Protein AF-0000000076643493 (afdb_homodimer)

Foldseek 3Di:
DPDDELVPQDQLQAFQLLSLLPQWWFPPDPDTDHRPPFLLSVLVNCVVVPVDDPVLSVLLVVVCVVPVPQLVVLSVVSVVLSVLLLQCLVCLQVVHHRDPVSVVVLVVLQVVLVVQWDWDQDPVRDIDIDGNDSNDSNNSSNVSSVRSVCVVPVPQSPQWHAAPQRRRIHGNPDPVSPDRHSDCVPRVVVVVVVVVVVVVVVD/DPDDELVPQDQLQAFQLLSLLPQWWFPPDPDTDHRPPFLLSVLVNCVVVPVDDPVLSVLLVVVCVVPVPQLVVLSVVSVVLSVLLLQCLVCLQVVHHRDPVSVVVLVVLQVVLVVQWDWDQDPVRDIDIDGNDSNDSNNSSNVSSVRSVCVVPVPQSPQWHAAPQRRRIHGNPDPVSPDRHSDCVPRVVVVVVVVVVVVVVVD

Radius of gyration: 25.97 Å; Cα contacts (8 Å, |Δi|>4): 571; chains: 2; bounding box: 54×97×58 Å

InterPro domains:
  IPR010852 Putative stress-induced transcription regulator [PF07336] (14-155)
  IPR010852 Putative stress-induced transcription regulator [PTHR35525] (7-202)
  IPR021005 Zinc finger, CGNR [PF11706] (159-200)
  IPR023286 ABATE domain superfamily [G3DSA:1.10.3300.10] (5-201)
  IPR023286 ABATE domain superfamily [SSF160904] (9-199)

Nearest PDB structures (foldseek):
  4eog-assembly1_A-2  TM=4.588E-01  e=2.558E+00  Pyrococcus furiosus DSM 3638
  6wq2-assembly1_B  TM=2.951E-01  e=1.633E+00  Sulfolobus islandicus filamentous virus
  3uox-assembly2_B  TM=3.217E-01  e=3.028E+00  Pseudomonas putida
  3uov-assembly1_B  TM=3.203E-01  e=2.706E+00  Pseudomonas putida
  8seq-assembly1_C  TM=3.410E-01  e=3.387E+00  Oryctolagus cuniculus

Solvent-accessible surface area (backbone atoms only — not comparable to full-atom values): 21848 Å² total; per-residue (Å²): 126,86,76,89,40,62,88,66,53,78,76,49,9,73,44,66,34,35,34,55,47,45,44,43,47,41,66,76,50,94,75,47,52,62,53,62,76,42,51,66,38,44,47,50,41,32,38,74,74,63,75,34,51,72,68,50,43,55,49,43,53,49,52,29,68,75,33,52,68,61,29,51,50,32,40,48,52,49,52,51,48,31,50,44,52,38,52,40,52,49,28,36,38,68,73,36,43,46,51,69,67,45,45,51,53,47,34,56,53,40,19,60,34,35,46,32,43,33,66,44,59,38,76,85,63,50,67,43,83,42,59,77,56,74,73,46,79,55,34,73,50,31,64,32,47,49,40,42,51,49,47,64,71,62,80,52,56,88,31,34,36,56,16,79,72,31,52,43,44,21,51,46,81,53,93,82,58,72,73,58,47,56,34,60,80,58,45,37,45,50,50,51,49,51,50,50,48,55,60,54,62,75,100,126,86,75,90,40,62,87,68,52,77,75,49,9,73,44,65,35,35,35,56,46,45,43,42,49,41,66,75,49,94,76,46,52,64,51,63,78,42,51,67,38,45,46,53,40,34,37,74,74,62,74,35,50,74,68,49,41,54,48,42,51,50,52,30,70,76,32,53,68,59,28,52,50,31,41,50,52,48,51,52,50,33,52,43,52,38,50,39,51,49,27,37,38,68,72,36,43,48,53,69,69,45,44,50,52,45,34,55,51,41,20,58,34,35,46,31,44,34,66,44,59,38,76,85,64,48,67,45,85,44,58,75,58,74,72,46,80,56,34,74,50,31,64,32,48,49,38,44,52,50,48,64,69,63,78,52,55,89,31,34,37,56,15,80,73,34,52,43,44,20,49,44,81,52,95,82,58,72,73,58,47,54,35,58,82,58,43,38,44,50,51,51,50,52,51,50,50,56,59,54,64,74,100

Organism: NCBI:txid1194090

Secondary structure (DSSP, 8-state):
-----TTT---TTSSHHHHHHT-EE-TTSSS-EES--SHHHHHHHHHHTTSS-HHHHHHHHHHHHH-HHHHHHHHHHHHHHHHHHHHHHHHHHTT-PPPHHHHHHHHHHHHHHHTTEEEEE-TT--EEEEES-SSSTTTTHHHHHHHHHHHHTTT-GGGEEE-TTT--EEE--STT-----S-IIIIIHHHHHHHHHHHHHT-/-----TTT---TTSSHHHHHHT-EE-TTSSS-EES--SHHHHHHHHHHTTSS-HHHHHHHHHHHHH-HHHHHHHHHHHHHHHHHHHHHHHHHHTT-PPPHHHHHHHHHHHHHHHTTEEEEE-TT--EEEEES-SSSTTTTHHHHHHHHHHHHTTT-GGGEEE-TTT--EEE--STT-----S-IIIIIHHHHHHHHHHHHHT-

pLDDT: mean 93.22, std 7.97, range [49.19, 98.81]

Structure (mmCIF, N/CA/C/O backbone):
data_AF-0000000076643493-model_v1
#
loop_
_entity.id
_entity.type
_entity.pdbx_description
1 polymer 'Putative stress-induced transcription regulator'
#
loop_
_atom_site.group_PDB
_atom_site.id
_atom_site.type_symbol
_atom_site.label_atom_id
_atom_site.label_alt_id
_atom_site.label_comp_id
_atom_site.label_asym_id
_atom_site.label_entity_id
_atom_site.label_seq_id
_atom_site.pdbx_PDB_ins_code
_atom_site.Cartn_x
_atom_site.Cartn_y
_atom_site.Cartn_z
_atom_site.occupancy
_atom_site.B_iso_or_equiv
_atom_site.auth_seq_id
_atom_site.auth_comp_id
_atom_site.auth_asym_id
_atom_site.auth_atom_id
_atom_site.pdbx_PDB_model_num
ATOM 1 N N . MET A 1 1 ? -4.258 30.547 29.141 1 49.41 1 MET A N 1
ATOM 2 C CA . MET A 1 1 ? -4.371 29.828 27.875 1 49.41 1 MET A CA 1
ATOM 3 C C . MET A 1 1 ? -3.521 28.547 27.891 1 49.41 1 MET A C 1
ATOM 5 O O . MET A 1 1 ? -2.363 28.578 28.312 1 49.41 1 MET A O 1
ATOM 9 N N . GLU A 1 2 ? -4.191 27.422 27.922 1 60.53 2 GLU A N 1
ATOM 10 C CA . GLU A 1 2 ? -3.438 26.188 28.094 1 60.53 2 GLU A CA 1
ATOM 11 C C . GLU A 1 2 ? -2.238 26.141 27.156 1 60.53 2 GLU A C 1
ATOM 13 O O . GLU A 1 2 ? -2.328 26.562 26 1 60.53 2 GLU A O 1
ATOM 18 N N . LYS A 1 3 ? -1.012 26.016 27.641 1 85.06 3 LYS A N 1
ATOM 19 C CA . LYS A 1 3 ? 0.24 25.938 26.891 1 85.06 3 LYS A CA 1
ATOM 20 C C . LYS A 1 3 ? 0.144 24.906 25.781 1 85.06 3 LYS A C 1
ATOM 22 O O . LYS A 1 3 ? -0.321 23.781 26 1 85.06 3 LYS A O 1
ATOM 27 N N . ARG A 1 4 ? 0.329 25.391 24.562 1 89.88 4 ARG A N 1
ATOM 28 C CA . ARG A 1 4 ? 0.297 24.5 23.391 1 89.88 4 ARG A CA 1
ATOM 29 C C . ARG A 1 4 ? 1.571 23.672 23.312 1 89.88 4 ARG A C 1
ATOM 31 O O . ARG A 1 4 ? 2.67 24.219 23.188 1 89.88 4 ARG A O 1
ATOM 38 N N . THR A 1 5 ? 1.451 22.406 23.562 1 93.94 5 THR A N 1
ATOM 39 C CA . THR A 1 5 ? 2.525 21.422 23.469 1 93.94 5 THR A CA 1
ATOM 40 C C . THR A 1 5 ? 2.068 20.188 22.703 1 93.94 5 THR A C 1
ATOM 42 O O . THR A 1 5 ? 0.885 20.047 22.391 1 93.94 5 THR A O 1
ATOM 45 N N . ILE A 1 6 ? 3.004 19.359 22.422 1 95.75 6 ILE A N 1
ATOM 46 C CA . ILE A 1 6 ? 2.668 18.094 21.766 1 95.75 6 ILE A CA 1
ATOM 47 C C . ILE A 1 6 ? 1.69 17.312 22.641 1 95.75 6 ILE A C 1
ATOM 49 O O . ILE A 1 6 ? 0.743 16.719 22.141 1 95.75 6 ILE A O 1
ATOM 53 N N . GLU A 1 7 ? 1.868 17.375 23.922 1 93.06 7 GLU A N 1
ATOM 54 C CA . GLU A 1 7 ? 1.035 16.641 24.859 1 93.06 7 GLU A CA 1
ATOM 55 C C . GLU A 1 7 ? -0.408 17.125 24.828 1 93.06 7 GLU A C 1
ATOM 57 O O . GLU A 1 7 ? -1.345 16.344 24.969 1 93.06 7 GLU A O 1
ATOM 62 N N . THR A 1 8 ? -0.58 18.375 24.609 1 93.69 8 THR A N 1
ATOM 63 C CA . THR A 1 8 ? -1.918 18.953 24.672 1 93.69 8 THR A CA 1
ATOM 64 C C . THR A 1 8 ? -2.541 19 23.266 1 93.69 8 THR A C 1
ATOM 66 O O . THR A 1 8 ? -3.705 19.375 23.125 1 93.69 8 THR A O 1
ATOM 69 N N . LEU A 1 9 ? -1.75 18.688 22.281 1 95.12 9 LEU A N 1
ATOM 70 C CA . LEU A 1 9 ? -2.246 18.688 20.906 1 95.12 9 LEU A CA 1
ATOM 71 C C . LEU A 1 9 ? -3.248 17.547 20.703 1 95.12 9 LEU A C 1
ATOM 73 O O . LEU A 1 9 ? -2.928 16.391 20.938 1 95.12 9 LEU A O 1
ATOM 77 N N . SER A 1 10 ? -4.449 17.922 20.312 1 94.19 10 SER A N 1
ATOM 78 C CA . SER A 1 10 ? -5.461 16.906 20.031 1 94.19 10 SER A CA 1
ATOM 79 C C . SER A 1 10 ? -5.188 16.219 18.688 1 94.19 10 SER A C 1
ATOM 81 O O . SER A 1 10 ? -4.543 16.797 17.812 1 94.19 10 SER A O 1
ATOM 83 N N . LEU A 1 11 ? -5.598 15.023 18.594 1 96.19 11 LEU A N 1
ATOM 84 C CA . LEU A 1 11 ? -5.48 14.25 17.359 1 96.19 11 LEU A CA 1
ATOM 85 C C . LEU A 1 11 ? -6.82 14.18 16.625 1 96.19 11 LEU A C 1
ATOM 87 O O . LEU A 1 11 ? -7.453 13.117 16.594 1 96.19 11 LEU A O 1
ATOM 91 N N . ASP A 1 12 ? -7.195 15.25 15.945 1 96 12 ASP A N 1
ATOM 92 C CA . ASP A 1 12 ? -8.539 15.391 15.391 1 96 12 ASP A CA 1
ATOM 93 C C . ASP A 1 12 ? -8.539 15.117 13.891 1 96 12 ASP A C 1
ATOM 95 O O . ASP A 1 12 ? -9.555 15.328 13.219 1 96 12 ASP A O 1
ATOM 99 N N . GLY A 1 13 ? -7.438 14.703 13.344 1 97.12 13 GLY A N 1
ATOM 100 C CA . GLY A 1 13 ? -7.363 14.422 11.914 1 97.12 13 GLY A CA 1
ATOM 101 C C . GLY A 1 13 ? -8.055 13.125 11.531 1 97.12 13 GLY A C 1
ATOM 102 O O . GLY A 1 13 ? -8.445 12.945 10.375 1 97.12 13 GLY A O 1
ATOM 103 N N . GLY A 1 14 ? -8.148 12.18 12.508 1 96.75 14 GLY A N 1
ATOM 104 C CA . GLY A 1 14 ? -8.844 10.922 12.273 1 96.75 14 GLY A CA 1
ATOM 105 C C . GLY A 1 14 ? -7.93 9.82 11.773 1 96.75 14 GLY A C 1
ATOM 106 O O . GLY A 1 14 ? -8.242 8.633 11.914 1 96.75 14 GLY A O 1
ATOM 107 N N . VAL A 1 15 ? -6.887 10.156 11.07 1 97.62 15 VAL A N 1
ATOM 108 C CA . VAL A 1 15 ? -5.883 9.219 10.586 1 97.62 15 VAL A CA 1
ATOM 109 C C . VAL A 1 15 ? -4.488 9.812 10.766 1 97.62 15 VAL A C 1
ATOM 111 O O . VAL A 1 15 ? -4.34 11.031 10.914 1 97.62 15 VAL A O 1
ATOM 114 N N . LEU A 1 16 ? -3.498 9.047 10.719 1 98.31 16 LEU A N 1
ATOM 115 C CA . LEU A 1 16 ? -2.135 9.398 11.102 1 98.31 16 LEU A CA 1
ATOM 116 C C . LEU A 1 16 ? -1.616 10.555 10.258 1 98.31 16 LEU A C 1
ATOM 118 O O . LEU A 1 16 ? -1.081 11.531 10.789 1 98.31 16 LEU A O 1
ATOM 122 N N . CYS A 1 17 ? -1.727 10.477 8.898 1 98.69 17 CYS A N 1
ATOM 123 C CA . CYS A 1 17 ? -1.167 11.508 8.023 1 98.69 17 CYS A CA 1
ATOM 124 C C . CYS A 1 17 ? -1.855 12.844 8.25 1 98.69 17 CYS A C 1
ATOM 126 O O . CYS A 1 17 ? -1.208 13.898 8.219 1 98.69 17 CYS A O 1
ATOM 128 N N . LEU A 1 18 ? -3.131 12.852 8.531 1 98.69 18 LEU A N 1
ATOM 129 C CA . LEU A 1 18 ? -3.832 14.102 8.773 1 98.69 18 LEU A CA 1
ATOM 130 C C . LEU A 1 18 ? -3.496 14.656 10.148 1 98.69 18 LEU A C 1
ATOM 132 O O . LEU A 1 18 ? -3.404 15.875 10.328 1 98.69 18 LEU A O 1
ATOM 136 N N . ASN A 1 19 ? -3.361 13.727 11.109 1 98.62 19 ASN A N 1
ATOM 137 C CA . ASN A 1 19 ? -2.869 14.1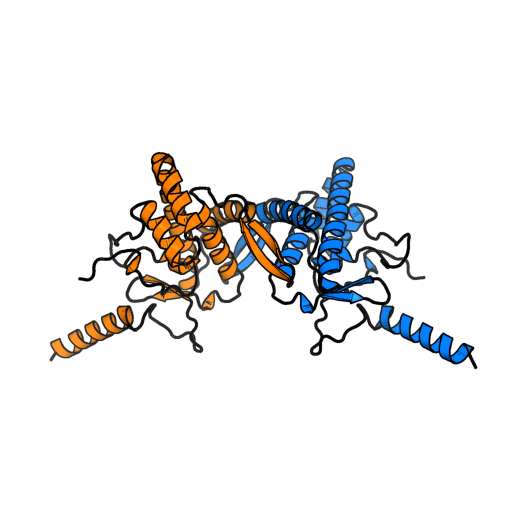72 12.414 1 98.62 19 ASN A CA 1
ATOM 138 C C . ASN A 1 19 ? -1.509 14.852 12.297 1 98.62 19 ASN A C 1
ATOM 140 O O . ASN A 1 19 ? -1.239 15.836 12.984 1 98.62 19 ASN A O 1
ATOM 144 N N . PHE A 1 20 ? -0.665 14.383 11.445 1 98.75 20 PHE A N 1
ATOM 145 C CA . PHE A 1 20 ? 0.657 14.953 11.227 1 98.75 20 PHE A CA 1
ATOM 146 C C . PHE A 1 20 ? 0.547 16.328 10.57 1 98.75 20 PHE A C 1
ATOM 148 O O . PHE A 1 20 ? 1.211 17.281 10.984 1 98.75 20 PHE A O 1
ATOM 155 N N . ILE A 1 21 ? -0.291 16.406 9.57 1 98.56 21 ILE A N 1
ATOM 156 C CA . ILE A 1 21 ? -0.53 17.656 8.867 1 98.56 21 ILE A CA 1
ATOM 157 C C . ILE A 1 21 ? -0.961 18.734 9.859 1 98.56 21 ILE A C 1
ATOM 159 O O . ILE A 1 21 ? -0.562 19.906 9.734 1 98.56 21 ILE A O 1
ATOM 163 N N . ASN A 1 22 ? -1.666 18.297 10.906 1 98.06 22 ASN A N 1
ATOM 164 C CA . ASN A 1 22 ? -2.303 19.219 11.836 1 98.06 22 ASN A CA 1
ATOM 165 C C . ASN A 1 22 ? -1.378 19.578 13 1 98.06 22 ASN A C 1
ATOM 167 O O . ASN A 1 22 ? -1.825 20.109 14.016 1 98.06 22 ASN A O 1
ATOM 171 N N . THR A 1 23 ? -0.141 19.359 12.812 1 98.19 23 THR A N 1
ATOM 172 C CA . THR A 1 23 ? 0.806 19.766 13.844 1 98.19 23 THR A CA 1
ATOM 173 C C . THR A 1 23 ? 1.14 21.25 13.719 1 98.19 23 THR A C 1
ATOM 175 O O . THR A 1 23 ? 2.178 21.688 14.203 1 98.19 23 THR A O 1
ATOM 178 N N . VAL A 1 24 ? 0.373 21.984 13.078 1 96.69 24 VAL A N 1
ATOM 179 C CA . VAL A 1 24 ? 0.329 23.438 13.039 1 96.69 24 VAL A CA 1
ATOM 180 C C . VAL A 1 24 ? -1.006 23.922 13.594 1 96.69 24 VAL A C 1
ATOM 182 O O . VAL A 1 24 ? -2.068 23.5 13.148 1 96.69 24 VAL A O 1
ATOM 185 N N . HIS A 1 25 ? -0.835 24.75 14.617 1 92.94 25 HIS A N 1
ATOM 186 C CA . HIS A 1 25 ? -2.07 25.219 15.227 1 92.94 25 HIS A CA 1
ATOM 187 C C . HIS A 1 25 ? -2.727 26.297 14.375 1 92.94 25 HIS A C 1
ATOM 189 O O . HIS A 1 25 ? -2.096 27.312 14.055 1 92.94 25 HIS A O 1
ATOM 195 N N . ASP A 1 26 ? -3.996 26.062 13.906 1 91.44 26 ASP A N 1
ATOM 196 C CA . ASP A 1 26 ? -4.828 27.062 13.242 1 91.44 26 ASP A CA 1
ATOM 197 C C . ASP A 1 26 ? -4.207 27.516 11.922 1 91.44 26 ASP A C 1
ATOM 199 O O . ASP A 1 26 ? -3.373 28.422 11.898 1 91.44 26 ASP A O 1
ATOM 203 N N . ARG A 1 27 ? -4.602 27.047 10.859 1 94.31 27 ARG A N 1
ATOM 204 C CA . ARG A 1 27 ? -4.031 27.312 9.539 1 94.31 27 ARG A CA 1
ATOM 205 C C . ARG A 1 27 ? -4.648 28.562 8.922 1 94.31 27 ARG A C 1
ATOM 207 O O . ARG A 1 27 ? -4.234 29 7.84 1 94.31 27 ARG A O 1
ATOM 214 N N . THR A 1 28 ? -5.543 29.172 9.648 1 92.62 28 THR A N 1
ATOM 215 C CA . THR A 1 28 ? -6.258 30.328 9.109 1 92.62 28 THR A CA 1
ATOM 216 C C . THR A 1 28 ? -5.559 31.625 9.5 1 92.62 28 THR A C 1
ATOM 218 O O . THR A 1 28 ? -5.93 32.719 9.023 1 92.62 28 THR A O 1
ATOM 221 N N . VAL A 1 29 ? -4.605 31.562 10.336 1 93 29 VAL A N 1
ATOM 222 C CA . VAL A 1 29 ? -3.924 32.781 10.789 1 93 29 VAL A CA 1
ATOM 223 C C . VAL A 1 29 ? -2.594 32.906 10.047 1 93 29 VAL A C 1
ATOM 225 O O . VAL A 1 29 ? -2.07 31.938 9.5 1 93 29 VAL A O 1
ATOM 228 N N . LYS A 1 30 ? -2.037 34 10.008 1 91.12 30 LYS A N 1
ATOM 229 C CA . LYS A 1 30 ? -0.834 34.312 9.25 1 91.12 30 LYS A CA 1
ATOM 230 C C . LYS A 1 30 ? 0.382 33.562 9.805 1 91.12 30 LYS A C 1
ATOM 232 O O . LYS A 1 30 ? 1.206 33.062 9.039 1 91.12 30 LYS A O 1
ATOM 237 N N . GLU A 1 31 ? 0.504 33.531 11.125 1 92.31 31 GLU A N 1
ATOM 238 C CA . GLU A 1 31 ? 1.628 32.875 11.773 1 92.31 31 GLU A CA 1
ATOM 239 C C . GLU A 1 31 ? 1.146 31.812 12.758 1 92.31 31 GLU A C 1
ATOM 241 O O . GLU A 1 31 ? 1.148 32.031 13.969 1 92.31 31 GLU A O 1
ATOM 246 N N . PRO A 1 32 ? 0.89 30.766 12.227 1 93.81 32 PRO A N 1
ATOM 247 C CA . PRO A 1 32 ? 0.361 29.719 13.109 1 93.81 32 PRO A CA 1
ATOM 248 C C . PRO A 1 32 ? 1.418 29.156 14.055 1 93.81 32 PRO A C 1
ATOM 250 O O . PRO A 1 32 ? 2.605 29.141 13.719 1 93.81 32 PRO A O 1
ATOM 253 N N . PHE A 1 33 ? 0.975 28.734 15.227 1 95.5 33 PHE A N 1
ATOM 254 C CA . PHE A 1 33 ? 1.862 28.062 16.172 1 95.5 33 PHE A CA 1
ATOM 255 C C . PHE A 1 33 ? 2.354 26.734 15.594 1 95.5 33 PHE A C 1
ATOM 257 O O . PHE A 1 33 ? 1.559 25.938 15.094 1 95.5 33 PHE A O 1
ATOM 264 N N . GLU A 1 34 ? 3.662 26.516 15.703 1 97.25 34 GLU A N 1
ATOM 265 C CA . GLU A 1 34 ? 4.324 25.312 15.211 1 97.25 34 GLU A CA 1
ATOM 266 C C . GLU A 1 34 ? 4.57 24.312 16.344 1 97.25 34 GLU A C 1
ATOM 268 O O . GLU A 1 34 ? 5.371 24.578 17.25 1 97.25 34 GLU A O 1
ATOM 273 N N . TYR A 1 35 ? 3.908 23.219 16.266 1 97.56 35 TYR A N 1
ATOM 274 C CA . TYR A 1 35 ? 4.09 22.219 17.312 1 97.56 35 TYR A CA 1
ATOM 275 C C . TYR A 1 35 ? 5.43 21.516 17.156 1 97.56 35 TYR A C 1
ATOM 277 O O . TYR A 1 35 ? 6.016 21.062 18.156 1 97.56 35 TYR A O 1
ATOM 285 N N . LEU A 1 36 ? 5.922 21.359 15.93 1 98 36 LEU A N 1
ATOM 286 C CA . LEU A 1 36 ? 7.176 20.672 15.641 1 98 36 LEU A CA 1
ATOM 287 C C . LEU A 1 36 ? 8.336 21.656 15.578 1 98 36 LEU A C 1
ATOM 289 O O . LEU A 1 36 ? 9.055 21.719 14.578 1 98 36 LEU A O 1
ATOM 293 N N . SER A 1 37 ? 8.562 22.312 16.641 1 96.75 37 SER A N 1
ATOM 294 C CA . SER A 1 37 ? 9.586 23.344 16.703 1 96.75 37 SER A CA 1
ATOM 295 C C . SER A 1 37 ? 10.977 22.75 16.812 1 96.75 37 SER A C 1
ATOM 297 O O . SER A 1 37 ? 11.969 23.375 16.422 1 96.75 37 SER A O 1
ATOM 299 N N . THR A 1 38 ? 11.109 21.516 17.375 1 96.75 38 THR A N 1
ATOM 300 C CA . THR A 1 38 ? 12.375 20.812 17.5 1 96.75 38 THR A CA 1
ATOM 301 C C . THR A 1 38 ? 12.219 19.344 17.094 1 96.75 38 THR A C 1
ATOM 303 O O . THR A 1 38 ? 11.102 18.844 16.984 1 96.75 38 THR A O 1
ATOM 306 N N . TYR A 1 39 ? 13.359 18.75 16.844 1 97.5 39 TYR A N 1
ATOM 307 C CA . TYR A 1 39 ? 13.312 17.328 16.531 1 97.5 39 TYR A CA 1
ATOM 308 C C . TYR A 1 39 ? 12.711 16.547 17.703 1 97.5 39 TYR A C 1
ATOM 310 O O . TYR A 1 39 ? 12.008 15.555 17.484 1 97.5 39 TYR A O 1
ATOM 318 N N . SER A 1 40 ? 13.039 17 18.891 1 96.31 40 SER A N 1
ATOM 319 C CA . SER A 1 40 ? 12.477 16.344 20.078 1 96.31 40 SER A CA 1
ATOM 320 C C . SER A 1 40 ? 10.953 16.391 20.062 1 96.31 40 SER A C 1
ATOM 322 O O . SER A 1 40 ? 10.289 15.43 20.453 1 96.31 40 SER A O 1
ATOM 324 N N . CYS A 1 41 ? 10.406 17.5 19.594 1 97.44 41 CYS A N 1
ATOM 325 C CA . CYS A 1 41 ? 8.953 17.625 19.484 1 97.44 41 CYS A CA 1
ATOM 326 C C . CYS A 1 41 ? 8.398 16.609 18.484 1 97.44 41 CYS A C 1
ATOM 328 O O . CYS A 1 41 ? 7.328 16.047 18.688 1 97.44 41 CYS A O 1
ATOM 330 N N . LEU A 1 42 ? 9.188 16.391 17.422 1 98 42 LEU A N 1
ATOM 331 C CA . LEU A 1 42 ? 8.781 15.391 16.438 1 98 42 LEU A CA 1
ATOM 332 C C . LEU A 1 42 ? 8.773 13.992 17.047 1 98 42 LEU A C 1
ATOM 334 O O . LEU A 1 42 ? 7.828 13.227 16.844 1 98 42 LEU A O 1
ATOM 338 N N . VAL A 1 43 ? 9.773 13.719 17.797 1 97.44 43 VAL A N 1
ATOM 339 C CA . VAL A 1 43 ? 9.883 12.414 18.438 1 97.44 43 VAL A CA 1
ATOM 340 C C . VAL A 1 43 ? 8.734 12.234 19.438 1 97.44 43 VAL A C 1
ATOM 342 O O . VAL A 1 43 ? 8.109 11.18 19.484 1 97.44 43 VAL A O 1
ATOM 345 N N . ASN A 1 44 ? 8.461 13.266 20.219 1 96.94 44 ASN A N 1
ATOM 346 C CA . ASN A 1 44 ? 7.363 13.219 21.172 1 96.94 44 ASN A CA 1
ATOM 347 C C . ASN A 1 44 ? 6.023 13.008 20.484 1 96.94 44 ASN A C 1
ATOM 349 O O . ASN A 1 44 ? 5.184 12.25 20.969 1 96.94 44 ASN A O 1
ATOM 353 N N . TRP A 1 45 ? 5.895 13.688 19.438 1 98.06 45 TRP A N 1
ATOM 354 C CA . TRP A 1 45 ? 4.66 13.516 18.672 1 98.06 45 TRP A CA 1
ATOM 355 C C . TRP A 1 45 ? 4.531 12.094 18.156 1 98.06 45 TRP A C 1
ATOM 357 O O . TRP A 1 45 ? 3.471 11.469 18.266 1 98.06 45 TRP A O 1
ATOM 367 N N . ALA A 1 46 ? 5.602 11.578 17.578 1 97.38 46 ALA A N 1
ATOM 368 C CA . ALA A 1 46 ? 5.625 10.219 17.016 1 97.38 46 ALA A CA 1
ATOM 369 C C . ALA A 1 46 ? 5.305 9.188 18.094 1 97.38 46 ALA A C 1
ATOM 371 O O . ALA A 1 46 ? 4.668 8.172 17.812 1 97.38 46 ALA A O 1
ATOM 372 N N . ALA A 1 47 ? 5.766 9.461 19.25 1 96.31 47 ALA A N 1
ATOM 373 C CA . ALA A 1 47 ? 5.449 8.578 20.375 1 96.31 47 ALA A CA 1
ATOM 374 C C . ALA A 1 47 ? 3.971 8.672 20.734 1 96.31 47 ALA A C 1
ATOM 376 O O . ALA A 1 47 ? 3.322 7.652 20.984 1 96.31 47 ALA A O 1
ATOM 377 N N . LYS A 1 48 ? 3.445 9.859 20.75 1 96.44 48 LYS A N 1
ATOM 378 C CA . LYS A 1 48 ? 2.047 10.109 21.094 1 96.44 48 LYS A CA 1
ATOM 379 C C . LYS A 1 48 ? 1.11 9.352 20.156 1 96.44 48 LYS A C 1
ATOM 381 O O . LYS A 1 48 ? 0.089 8.812 20.594 1 96.44 48 LYS A O 1
ATOM 386 N N . VAL A 1 49 ? 1.473 9.312 18.922 1 96.75 49 VAL A N 1
ATOM 387 C CA . VAL A 1 49 ? 0.615 8.664 17.938 1 96.75 49 VAL A CA 1
ATOM 388 C C . VAL A 1 49 ? 1.052 7.215 17.734 1 96.75 49 VAL A C 1
ATOM 390 O O . VAL A 1 49 ? 0.663 6.566 16.766 1 96.75 49 VAL A O 1
ATOM 393 N N . GLU A 1 50 ? 1.983 6.68 18.516 1 93.56 50 GLU A N 1
ATOM 394 C CA . GLU A 1 50 ? 2.359 5.277 18.672 1 93.56 50 GLU A CA 1
ATOM 395 C C . GLU A 1 50 ? 3.131 4.773 17.453 1 93.56 50 GLU A C 1
ATOM 397 O O . GLU A 1 50 ? 3.029 3.598 17.094 1 93.56 50 GLU A O 1
ATOM 402 N N . ILE A 1 51 ? 3.791 5.695 16.812 1 93.12 51 ILE A N 1
ATOM 403 C CA . ILE A 1 51 ? 4.746 5.328 15.781 1 93.12 51 ILE A CA 1
ATOM 404 C C . ILE A 1 51 ? 6.016 4.766 16.422 1 93.12 51 ILE A C 1
ATOM 406 O O . ILE A 1 51 ? 6.652 3.867 15.867 1 93.12 51 ILE A O 1
ATOM 410 N N . LEU A 1 52 ? 6.355 5.32 17.531 1 93.56 52 LEU A N 1
ATOM 411 C CA . LEU A 1 52 ? 7.59 4.945 18.219 1 93.56 52 LEU A CA 1
ATOM 412 C C . LEU A 1 52 ? 7.289 4.277 19.562 1 93.56 52 LEU A C 1
ATOM 414 O O . LEU A 1 52 ? 6.414 4.734 20.297 1 93.56 52 LEU A O 1
ATOM 418 N N . THR A 1 53 ? 8.031 3.24 19.781 1 90.44 53 THR A N 1
ATOM 419 C CA . THR A 1 53 ? 8.055 2.664 21.125 1 90.44 53 THR A CA 1
ATOM 420 C C . THR A 1 53 ? 8.914 3.51 22.062 1 90.44 53 THR A C 1
ATOM 422 O O . THR A 1 53 ? 9.602 4.43 21.625 1 90.44 53 THR A O 1
ATOM 425 N N . THR A 1 54 ? 8.82 3.146 23.312 1 91.81 54 THR A N 1
ATOM 426 C CA . THR A 1 54 ? 9.648 3.85 24.281 1 91.81 54 THR A CA 1
ATOM 427 C C . THR A 1 54 ? 11.125 3.707 23.953 1 91.81 54 THR A C 1
ATOM 429 O O . THR A 1 54 ? 11.883 4.684 24.016 1 91.81 54 THR A O 1
ATOM 432 N N . SER A 1 55 ? 11.492 2.539 23.609 1 91.31 55 SER A N 1
ATOM 433 C CA . SER A 1 55 ? 12.875 2.287 23.234 1 91.31 55 SER A CA 1
ATOM 434 C C . SER A 1 55 ? 13.258 3.053 21.969 1 91.31 55 SER A C 1
ATOM 436 O O . SER A 1 55 ? 14.367 3.59 21.875 1 91.31 55 SER A O 1
ATOM 438 N N . GLY A 1 56 ? 12.312 3.109 21.047 1 91.81 56 GLY A N 1
ATOM 439 C CA . GLY A 1 56 ? 12.555 3.861 19.828 1 91.81 56 GLY A CA 1
ATOM 440 C C . GLY A 1 56 ? 12.719 5.352 20.078 1 91.81 56 GLY A C 1
ATOM 441 O O . GLY A 1 56 ? 13.562 5.996 19.438 1 91.81 56 GLY A O 1
ATOM 442 N N . GLN A 1 57 ? 11.945 5.855 20.984 1 93.75 57 GLN A N 1
ATOM 443 C CA . GLN A 1 57 ? 12.031 7.266 21.344 1 93.75 57 GLN A CA 1
ATOM 444 C C . GLN A 1 57 ? 13.414 7.602 21.906 1 93.75 57 GLN A C 1
ATOM 446 O O . GLN A 1 57 ? 14.047 8.57 21.484 1 93.75 57 GLN A O 1
ATOM 451 N N . LYS A 1 58 ? 13.805 6.785 22.859 1 93.5 58 LYS A N 1
ATOM 452 C CA . LYS A 1 58 ? 15.094 7.012 23.516 1 93.5 58 LYS A CA 1
ATOM 453 C C . LYS A 1 58 ? 16.234 6.949 22.516 1 93.5 58 LYS A C 1
ATOM 455 O O . LYS A 1 58 ? 17.156 7.773 22.547 1 93.5 58 LYS A O 1
ATOM 460 N N . LYS A 1 59 ? 16.141 6.027 21.672 1 93.75 59 LYS A N 1
ATOM 461 C CA . LYS A 1 59 ? 17.188 5.848 20.672 1 93.75 59 LYS A CA 1
ATOM 462 C C . LYS A 1 59 ? 17.266 7.051 19.734 1 93.75 59 LYS A C 1
ATOM 464 O O . LYS A 1 59 ? 18.344 7.582 19.484 1 93.75 59 LYS A O 1
ATOM 469 N N . LEU A 1 60 ? 16.141 7.477 19.219 1 94.75 60 LEU A N 1
ATOM 470 C CA . LEU A 1 60 ? 16.125 8.602 18.281 1 94.75 60 LEU A CA 1
ATOM 471 C C . LEU A 1 60 ? 16.594 9.883 18.969 1 94.75 60 LEU A C 1
ATOM 473 O O . LEU A 1 60 ? 17.297 10.688 18.359 1 94.75 60 LEU A O 1
ATOM 477 N N . LYS A 1 61 ? 16.156 10.055 20.188 1 94.75 61 LYS A N 1
ATOM 478 C CA . LYS A 1 61 ? 16.609 11.234 20.922 1 94.75 61 LYS A CA 1
ATOM 479 C C . LYS A 1 61 ? 18.109 11.203 21.141 1 94.75 61 LYS A C 1
ATOM 481 O O . LYS A 1 61 ? 18.781 12.242 21.062 1 94.75 61 LYS A O 1
ATOM 486 N N . SER A 1 62 ? 18.609 10.016 21.422 1 95 62 SER A N 1
ATOM 487 C CA . SER A 1 62 ? 20.062 9.867 21.594 1 95 62 SER A CA 1
ATOM 488 C C . SER A 1 62 ? 20.797 10.172 20.297 1 95 62 SER A C 1
ATOM 490 O O . SER A 1 62 ? 21.781 10.922 20.297 1 95 62 SER A O 1
ATOM 492 N N . VAL A 1 63 ? 20.344 9.641 19.25 1 94.12 63 VAL A N 1
ATOM 493 C CA . VAL A 1 63 ? 20.969 9.875 17.953 1 94.12 63 VAL A CA 1
ATOM 494 C C . VAL A 1 63 ? 20.906 11.359 17.594 1 94.12 63 VAL A C 1
ATOM 496 O O . VAL A 1 63 ? 21.875 11.922 17.078 1 94.12 63 VAL A O 1
ATOM 499 N N . ALA A 1 64 ? 19.781 11.977 17.859 1 95.19 64 ALA A N 1
ATOM 500 C CA . ALA A 1 64 ? 19.609 13.398 17.578 1 95.19 64 ALA A CA 1
ATOM 501 C C . ALA A 1 64 ? 20.578 14.25 18.406 1 95.19 64 ALA A C 1
ATOM 503 O O . ALA A 1 64 ? 21.141 15.227 17.891 1 95.19 64 ALA A O 1
ATOM 504 N N . LYS A 1 65 ? 20.703 13.836 19.625 1 94.19 65 LYS A N 1
ATOM 505 C CA . LYS A 1 65 ? 21.625 14.547 20.5 1 94.19 65 LYS A CA 1
ATOM 506 C C . LYS A 1 65 ? 23.062 14.445 19.984 1 94.19 65 LYS A C 1
ATOM 508 O O . LYS A 1 65 ? 23.812 15.414 20.062 1 94.19 65 LYS A O 1
ATOM 513 N N . ASP A 1 66 ? 23.375 13.289 19.469 1 94.62 66 ASP A N 1
ATOM 514 C CA . ASP A 1 66 ? 24.719 13.039 18.984 1 94.62 66 ASP A CA 1
ATOM 515 C C . ASP A 1 66 ? 24.969 13.789 17.672 1 94.62 66 ASP A C 1
ATOM 517 O O . ASP A 1 66 ? 26.125 14.062 17.328 1 94.62 66 ASP A O 1
ATOM 521 N N . ASN A 1 67 ? 23.938 14.062 16.953 1 94.75 67 ASN A N 1
ATOM 522 C CA . ASN A 1 67 ? 24.078 14.773 15.688 1 94.75 67 ASN A CA 1
ATOM 523 C C . ASN A 1 67 ? 22.953 15.789 15.492 1 94.75 67 ASN A C 1
ATOM 525 O O . ASN A 1 67 ? 22.016 15.531 14.742 1 94.75 67 ASN A O 1
ATOM 529 N N . GLN A 1 68 ? 23.094 16.922 15.977 1 94.94 68 GLN A N 1
ATOM 530 C CA . GLN A 1 68 ? 22.062 17.953 15.992 1 94.94 68 GLN A CA 1
ATOM 531 C C . GLN A 1 68 ? 21.797 18.5 14.594 1 94.94 68 GLN A C 1
ATOM 533 O O . GLN A 1 68 ? 20.656 18.797 14.234 1 94.94 68 GLN A O 1
ATOM 538 N N . LYS A 1 69 ? 22.859 18.578 13.891 1 96.38 69 LYS A N 1
ATOM 539 C CA . LYS A 1 69 ? 22.703 19.078 12.531 1 96.38 69 LYS A CA 1
ATOM 540 C C . LYS A 1 69 ? 21.844 18.141 11.688 1 96.38 69 LYS A C 1
ATOM 542 O O . LYS A 1 69 ? 20.953 18.578 10.977 1 96.38 69 LYS A O 1
ATOM 547 N N . LYS A 1 70 ? 22.156 16.891 11.789 1 96.31 70 LYS A N 1
ATOM 548 C CA . LYS A 1 70 ? 21.391 15.891 11.062 1 96.31 70 LYS A CA 1
ATOM 549 C C . LYS A 1 70 ? 19.938 15.852 11.539 1 96.31 70 LYS A C 1
ATOM 551 O O . LYS A 1 70 ? 19.016 15.68 10.734 1 96.31 70 LYS A O 1
ATOM 556 N N . ALA A 1 71 ? 19.781 16.016 12.812 1 97.31 71 ALA A N 1
ATOM 557 C CA . ALA A 1 71 ? 18.438 16.047 13.383 1 97.31 71 ALA A CA 1
ATOM 558 C C . ALA A 1 71 ? 17.656 17.234 12.844 1 97.31 71 ALA A C 1
ATOM 560 O O . ALA A 1 71 ? 16.469 17.109 12.516 1 97.31 71 ALA A O 1
ATOM 561 N N . GLY A 1 72 ? 18.344 18.328 12.828 1 97.44 72 GLY A N 1
ATOM 562 C CA . GLY A 1 72 ? 17.703 19.5 12.258 1 97.44 72 GLY A CA 1
ATOM 563 C C . GLY A 1 72 ? 17.297 19.328 10.805 1 97.44 72 GLY A C 1
ATOM 564 O O . GLY A 1 72 ? 16.219 19.75 10.406 1 97.44 72 GLY A O 1
ATOM 565 N N . ARG A 1 73 ? 18.172 18.703 10.055 1 97.44 73 ARG A N 1
ATOM 566 C CA . ARG A 1 73 ? 17.875 18.422 8.656 1 97.44 73 ARG A CA 1
ATOM 567 C C . ARG A 1 73 ? 16.688 17.484 8.531 1 97.44 73 ARG A C 1
ATOM 569 O O . ARG A 1 73 ? 15.797 17.688 7.699 1 97.44 73 ARG A O 1
ATOM 576 N N . ALA A 1 74 ? 16.672 16.5 9.367 1 97.5 74 ALA A N 1
ATOM 577 C CA . ALA A 1 74 ? 15.562 15.539 9.359 1 97.5 74 ALA A CA 1
ATOM 578 C C . ALA A 1 74 ? 14.242 16.234 9.688 1 97.5 74 ALA A C 1
ATOM 580 O O . ALA A 1 74 ? 13.219 15.969 9.047 1 97.5 74 ALA A O 1
ATOM 581 N N . LEU A 1 75 ? 14.281 17.078 10.68 1 98.12 75 LEU A N 1
ATOM 582 C CA . LEU A 1 75 ? 13.086 17.828 11.031 1 98.12 75 LEU A CA 1
ATOM 583 C C . LEU A 1 75 ? 12.625 18.688 9.859 1 98.12 75 LEU A C 1
ATOM 585 O O . LEU A 1 75 ? 11.43 18.734 9.547 1 98.12 75 LEU A O 1
ATOM 589 N N . GLY A 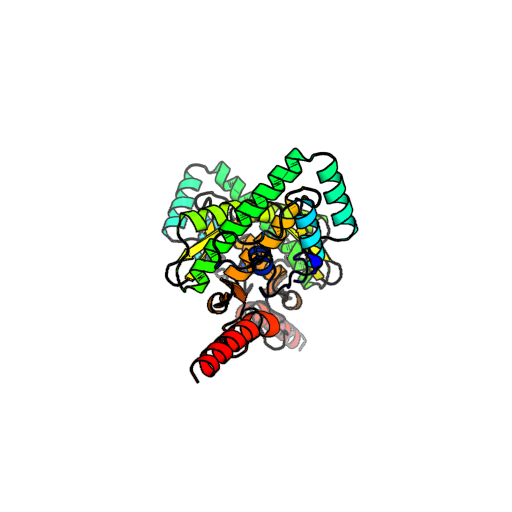1 76 ? 13.555 19.312 9.219 1 98.25 76 GLY A N 1
ATOM 590 C CA . GLY A 1 76 ? 13.234 20.094 8.039 1 98.25 76 GLY A CA 1
ATOM 591 C C . GLY A 1 76 ? 12.562 19.297 6.945 1 98.25 76 GLY A C 1
ATOM 592 O O . GLY A 1 76 ? 11.578 19.75 6.348 1 98.25 76 GLY A O 1
ATOM 593 N N . VAL A 1 77 ? 13.109 18.141 6.707 1 98 77 VAL A N 1
ATOM 594 C CA . VAL A 1 77 ? 12.539 17.25 5.707 1 98 77 VAL A CA 1
ATOM 595 C C . VAL A 1 77 ? 11.109 16.859 6.105 1 98 77 VAL A C 1
ATOM 597 O O . VAL A 1 77 ? 10.211 16.859 5.266 1 98 77 VAL A O 1
ATOM 600 N N . CYS A 1 78 ? 10.883 16.625 7.367 1 98.38 78 CYS A N 1
ATOM 601 C CA . CYS A 1 78 ? 9.562 16.234 7.855 1 98.38 78 CYS A CA 1
ATOM 602 C C . CYS A 1 78 ? 8.57 17.375 7.715 1 98.38 78 CYS A C 1
ATOM 604 O O . CYS A 1 78 ? 7.43 17.172 7.301 1 98.38 78 CYS A O 1
ATOM 606 N N . ILE A 1 79 ? 9.016 18.531 8.016 1 98.5 79 ILE A N 1
ATOM 607 C CA . ILE A 1 79 ? 8.148 19.703 7.918 1 98.5 79 ILE A CA 1
ATOM 608 C C . ILE A 1 79 ? 7.797 19.969 6.457 1 98.5 79 ILE A C 1
ATOM 610 O O . ILE A 1 79 ? 6.641 20.25 6.129 1 98.5 79 ILE A O 1
ATOM 614 N N . LYS A 1 80 ? 8.812 19.859 5.621 1 98.44 80 LYS A N 1
ATOM 615 C CA . LYS A 1 80 ? 8.547 20 4.191 1 98.44 80 LYS A CA 1
ATOM 616 C C . LYS A 1 80 ? 7.543 18.953 3.711 1 98.44 80 LYS A C 1
ATOM 618 O O . LYS A 1 80 ? 6.645 19.266 2.928 1 98.44 80 LYS A O 1
ATOM 623 N N . ALA A 1 81 ? 7.727 17.766 4.141 1 98.75 81 ALA A N 1
ATOM 624 C CA . ALA A 1 81 ? 6.793 16.688 3.795 1 98.75 81 ALA A CA 1
ATOM 625 C C . ALA A 1 81 ? 5.387 17 4.293 1 98.75 81 ALA A C 1
ATOM 627 O O . ALA A 1 81 ? 4.402 16.75 3.596 1 98.75 81 ALA A O 1
ATOM 628 N N . ARG A 1 82 ? 5.277 17.562 5.52 1 98.75 82 ARG A N 1
ATOM 629 C CA . ARG A 1 82 ? 3.984 17.953 6.074 1 98.75 82 ARG A CA 1
ATOM 630 C C . ARG A 1 82 ? 3.262 18.922 5.148 1 98.75 82 ARG A C 1
ATOM 632 O O . ARG A 1 82 ? 2.062 18.781 4.902 1 98.75 82 ARG A O 1
ATOM 639 N N . GLU A 1 83 ? 4.027 19.828 4.66 1 98.44 83 GLU A N 1
ATOM 640 C CA . GLU A 1 83 ? 3.428 20.844 3.803 1 98.44 83 GLU A CA 1
ATOM 641 C C . GLU A 1 83 ? 3.018 20.266 2.455 1 98.44 83 GLU A C 1
ATOM 643 O O . GLU A 1 83 ? 1.991 20.641 1.891 1 98.44 83 GLU A O 1
ATOM 648 N N . VAL A 1 84 ? 3.803 19.375 1.928 1 98.75 84 VAL A N 1
ATOM 649 C CA . VAL A 1 84 ? 3.412 18.672 0.708 1 98.75 84 VAL A CA 1
ATOM 650 C C . VAL A 1 84 ? 2.105 17.906 0.942 1 98.75 84 VAL A C 1
ATOM 652 O O . VAL A 1 84 ? 1.175 18 0.14 1 98.75 84 VAL A O 1
ATOM 655 N N . LEU A 1 85 ? 2.049 17.219 2.043 1 98.81 85 LEU A N 1
ATOM 656 C CA . LEU A 1 85 ? 0.853 16.453 2.385 1 98.81 85 LEU A CA 1
ATOM 657 C C . LEU A 1 85 ? -0.342 17.375 2.588 1 98.81 85 LEU A C 1
ATOM 659 O O . LEU A 1 85 ? -1.456 17.062 2.166 1 98.81 85 LEU A O 1
ATOM 663 N N . TYR A 1 86 ? -0.081 18.484 3.23 1 98.56 86 TYR A N 1
ATOM 664 C CA . TYR A 1 86 ? -1.147 19.453 3.441 1 98.56 86 TYR A CA 1
ATOM 665 C C . TYR A 1 86 ? -1.737 19.922 2.113 1 98.56 86 TYR A C 1
ATOM 667 O O . TYR A 1 86 ? -2.953 19.859 1.915 1 98.56 86 TYR A O 1
ATOM 675 N N . HIS A 1 87 ? -0.896 20.328 1.24 1 98.5 87 HIS A N 1
ATOM 676 C CA . HIS A 1 87 ? -1.377 20.828 -0.042 1 98.5 87 HIS A CA 1
ATOM 677 C C . HIS A 1 87 ? -2.094 19.734 -0.829 1 98.5 87 HIS A C 1
ATOM 679 O O . HIS A 1 87 ? -3.096 20 -1.498 1 98.5 87 HIS A O 1
ATOM 685 N N . LEU A 1 88 ? -1.608 18.578 -0.764 1 98.69 88 LEU A N 1
ATOM 686 C CA . LEU A 1 88 ? -2.205 17.422 -1.448 1 98.69 88 LEU A CA 1
ATOM 687 C C . LEU A 1 88 ? -3.631 17.188 -0.962 1 98.69 88 LEU A C 1
ATOM 689 O O . LEU A 1 88 ? -4.57 17.188 -1.76 1 98.69 88 LEU A O 1
ATOM 693 N N . PHE A 1 89 ? -3.803 17.094 0.333 1 98.62 89 PHE A N 1
ATOM 694 C CA . PHE A 1 89 ? -5.102 16.719 0.886 1 98.62 89 PHE A CA 1
ATOM 695 C C . PHE A 1 89 ? -6.012 17.938 0.979 1 98.62 89 PHE A C 1
ATOM 697 O O . PHE A 1 89 ? -7.238 17.812 1.012 1 98.62 89 PHE A O 1
ATOM 704 N N . TRP A 1 90 ? -5.371 19.109 1.068 1 98.25 90 TRP A N 1
ATOM 705 C CA . TRP A 1 90 ? -6.176 20.328 1.017 1 98.25 90 TRP A CA 1
ATOM 706 C C . TRP A 1 90 ? -6.918 20.422 -0.311 1 98.25 90 TRP A C 1
ATOM 708 O O . TRP A 1 90 ? -8.117 20.703 -0.336 1 98.25 90 TRP A O 1
ATOM 718 N N . ALA A 1 91 ? -6.211 20.234 -1.412 1 98.44 91 ALA A N 1
ATOM 719 C CA . ALA A 1 91 ? -6.844 20.219 -2.729 1 98.44 91 ALA A CA 1
ATOM 720 C C . ALA A 1 91 ? -7.984 19.203 -2.781 1 98.44 91 ALA A C 1
ATOM 722 O O . ALA A 1 91 ? -9.07 19.516 -3.281 1 98.44 91 ALA A O 1
ATOM 723 N N . ILE A 1 92 ? -7.766 18.078 -2.256 1 97.94 92 ILE A N 1
ATOM 724 C CA . ILE A 1 92 ? -8.758 17.016 -2.252 1 97.94 92 ILE A CA 1
ATOM 725 C C . ILE A 1 92 ? -9.977 17.453 -1.445 1 97.94 92 ILE A C 1
ATOM 727 O O . ILE A 1 92 ? -11.117 17.25 -1.875 1 97.94 92 ILE A O 1
ATOM 731 N N . ALA A 1 93 ? -9.719 18.047 -0.296 1 97.56 93 ALA A N 1
ATOM 732 C CA . ALA A 1 93 ? -10.805 18.531 0.551 1 97.56 93 ALA A CA 1
ATOM 733 C C . ALA A 1 93 ? -11.648 19.562 -0.181 1 97.56 93 ALA A C 1
ATOM 735 O O . ALA A 1 93 ? -12.844 19.719 0.106 1 97.56 93 ALA A O 1
ATOM 736 N N . LYS A 1 94 ? -11.031 20.219 -1.104 1 97.19 94 LYS A N 1
ATOM 737 C CA . LYS A 1 94 ? -11.719 21.25 -1.888 1 97.19 94 LYS A CA 1
ATOM 738 C C . LYS A 1 94 ? -12.328 20.656 -3.156 1 97.19 94 LYS A C 1
ATOM 740 O O . LYS A 1 94 ? -12.797 21.391 -4.027 1 97.19 94 LYS A O 1
ATOM 745 N N . ASP A 1 95 ? -12.25 19.328 -3.322 1 96.56 95 ASP A N 1
ATOM 746 C CA . ASP A 1 95 ? -12.758 18.594 -4.473 1 96.56 95 ASP A CA 1
ATOM 747 C C . ASP A 1 95 ? -12.008 18.969 -5.746 1 96.56 95 ASP A C 1
ATOM 749 O O . ASP A 1 95 ? -12.609 19.109 -6.816 1 96.56 95 ASP A O 1
ATOM 753 N N . GLU A 1 96 ? -10.758 19.234 -5.551 1 96.75 96 GLU A N 1
ATOM 754 C CA . GLU A 1 96 ? -9.859 19.531 -6.66 1 96.75 96 GLU A CA 1
ATOM 755 C C . GLU A 1 96 ? -8.711 18.547 -6.734 1 96.75 96 GLU A C 1
ATOM 757 O O . GLU A 1 96 ? -8.297 17.984 -5.715 1 96.75 96 GLU A O 1
ATOM 762 N N . SER A 1 97 ? -8.242 18.375 -7.949 1 96.19 97 SER A N 1
ATOM 763 C CA . SER A 1 97 ? -7.039 17.562 -8.102 1 96.19 97 SER A CA 1
ATOM 764 C C . SER A 1 97 ? -5.793 18.328 -7.664 1 96.19 97 SER A C 1
ATOM 766 O O . SER A 1 97 ? -5.621 19.5 -8.008 1 96.19 97 SER A O 1
ATOM 768 N N . PRO A 1 98 ? -4.941 17.703 -6.875 1 97.56 98 PRO A N 1
ATOM 769 C CA . PRO A 1 98 ? -3.674 18.375 -6.566 1 97.56 98 PRO A CA 1
ATOM 770 C C . PRO A 1 98 ? -2.852 18.688 -7.812 1 97.56 98 PRO A C 1
ATOM 772 O O . PRO A 1 98 ? -2.891 17.938 -8.789 1 97.56 98 PRO A O 1
ATOM 775 N N . ASP A 1 99 ? -2.131 19.766 -7.789 1 97.38 99 ASP A N 1
ATOM 776 C CA . ASP A 1 99 ? -1.335 20.172 -8.945 1 97.38 99 ASP A CA 1
ATOM 777 C C . ASP A 1 99 ? -0.171 19.203 -9.172 1 97.38 99 ASP A C 1
ATOM 779 O O . ASP A 1 99 ? 0.219 18.469 -8.258 1 97.38 99 ASP A O 1
ATOM 783 N N . ASP A 1 100 ? 0.423 19.266 -10.367 1 96.88 100 ASP A N 1
ATOM 784 C CA . ASP A 1 100 ? 1.459 18.328 -10.789 1 96.88 100 ASP A CA 1
ATOM 785 C C . ASP A 1 100 ? 2.68 18.406 -9.875 1 96.88 100 ASP A C 1
ATOM 787 O O . ASP A 1 100 ? 3.303 17.391 -9.57 1 96.88 100 ASP A O 1
ATOM 791 N N . LYS A 1 101 ? 3.018 19.578 -9.484 1 98.06 101 LYS A N 1
ATOM 792 C CA . LYS A 1 101 ? 4.184 19.766 -8.625 1 98.06 101 LYS A CA 1
ATOM 793 C C . LYS A 1 101 ? 3.992 19.078 -7.281 1 98.06 101 LYS A C 1
ATOM 795 O O . LYS A 1 101 ? 4.902 18.406 -6.789 1 98.06 101 LYS A O 1
ATOM 800 N N . THR A 1 102 ? 2.783 19.266 -6.715 1 98.44 102 THR A N 1
ATOM 801 C CA . THR A 1 102 ? 2.461 18.641 -5.441 1 98.44 102 THR A CA 1
ATOM 802 C C . THR A 1 102 ? 2.443 17.109 -5.578 1 98.44 102 THR A C 1
ATOM 804 O O . THR A 1 102 ? 2.992 16.406 -4.734 1 98.44 102 THR A O 1
ATOM 807 N N . GLN A 1 103 ? 1.869 16.672 -6.621 1 97.94 103 GLN A N 1
ATOM 808 C CA . GLN A 1 103 ? 1.816 15.227 -6.84 1 97.94 103 GLN A CA 1
ATOM 809 C C . GLN A 1 103 ? 3.215 14.648 -7.035 1 97.94 103 GLN A C 1
ATOM 811 O O . GLN A 1 103 ? 3.533 13.578 -6.5 1 97.94 103 GLN A O 1
ATOM 816 N N . ALA A 1 104 ? 4.051 15.336 -7.777 1 97.81 104 ALA A N 1
ATOM 817 C CA . ALA A 1 104 ? 5.418 14.875 -8 1 97.81 104 ALA A CA 1
ATOM 818 C C . ALA A 1 104 ? 6.207 14.836 -6.695 1 97.81 104 ALA A C 1
ATOM 820 O O . ALA A 1 104 ? 6.93 13.875 -6.43 1 97.81 104 ALA A O 1
ATOM 821 N N . ALA A 1 105 ? 6.023 15.898 -5.938 1 98.44 105 ALA A N 1
ATOM 822 C CA . ALA A 1 105 ? 6.707 15.961 -4.648 1 98.44 105 ALA A CA 1
ATOM 823 C C . ALA A 1 105 ? 6.266 14.82 -3.736 1 98.44 105 ALA A C 1
ATOM 825 O O . ALA A 1 105 ? 7.09 14.211 -3.051 1 98.44 105 ALA A O 1
ATOM 826 N N . PHE A 1 106 ? 4.98 14.547 -3.713 1 98.44 106 PHE A N 1
ATOM 827 C CA . PHE A 1 106 ? 4.465 13.453 -2.904 1 98.44 106 PHE A CA 1
ATOM 828 C C . PHE A 1 106 ? 5.051 12.125 -3.361 1 98.44 106 PHE A C 1
ATOM 830 O O . PHE A 1 106 ? 5.465 11.305 -2.535 1 98.44 106 PHE A O 1
ATOM 837 N N . ASN A 1 107 ? 5.102 11.914 -4.652 1 98 107 ASN A N 1
ATOM 838 C CA . ASN A 1 107 ? 5.617 10.656 -5.18 1 98 107 ASN A CA 1
ATOM 839 C C . ASN A 1 107 ? 7.094 10.469 -4.84 1 98 107 ASN A C 1
ATOM 841 O O . ASN A 1 107 ? 7.543 9.344 -4.602 1 98 107 ASN A O 1
ATOM 845 N N . ASP A 1 108 ? 7.852 11.539 -4.836 1 97.38 108 ASP A N 1
ATOM 846 C CA . ASP A 1 108 ? 9.25 11.461 -4.418 1 97.38 108 ASP A CA 1
ATOM 847 C C . ASP A 1 108 ? 9.359 10.992 -2.967 1 97.38 108 ASP A C 1
ATOM 849 O O . ASP A 1 108 ? 10.195 10.148 -2.641 1 97.38 108 ASP A O 1
ATOM 853 N N . LEU A 1 109 ? 8.523 11.562 -2.133 1 97.56 109 LEU A N 1
ATOM 854 C CA . LEU A 1 109 ? 8.492 11.172 -0.725 1 97.56 109 LEU A CA 1
ATOM 855 C C . LEU A 1 109 ? 8.039 9.727 -0.565 1 97.56 109 LEU A C 1
ATOM 857 O O . LEU A 1 109 ? 8.617 8.977 0.219 1 97.56 109 LEU A O 1
ATOM 861 N N . LEU A 1 110 ? 7.027 9.398 -1.315 1 96.81 110 LEU A N 1
ATOM 862 C CA . LEU A 1 110 ? 6.449 8.055 -1.252 1 96.81 110 LEU A CA 1
ATOM 863 C C . LEU A 1 110 ? 7.48 7 -1.634 1 96.81 110 LEU A C 1
ATOM 865 O O . LEU A 1 110 ? 7.59 5.965 -0.975 1 96.81 110 LEU A O 1
ATOM 869 N N . GLU A 1 111 ? 8.219 7.273 -2.682 1 95.25 111 GLU A N 1
ATOM 870 C CA . GLU A 1 111 ? 9.266 6.367 -3.135 1 95.25 111 GLU A CA 1
ATOM 871 C C . GLU A 1 111 ? 10.258 6.066 -2.016 1 95.25 111 GLU A C 1
ATOM 873 O O . GLU A 1 111 ? 10.625 4.91 -1.791 1 95.25 111 GLU A O 1
ATOM 878 N N . LYS A 1 112 ? 10.625 7.086 -1.349 1 93.12 112 LYS A N 1
ATOM 879 C CA . LYS A 1 112 ? 11.586 6.938 -0.258 1 93.12 112 LYS A CA 1
ATOM 880 C C . LYS A 1 112 ? 11.008 6.078 0.865 1 93.12 112 LYS A C 1
ATOM 882 O O . LYS A 1 112 ? 11.68 5.176 1.37 1 93.12 112 LYS A O 1
ATOM 887 N N . ALA A 1 113 ? 9.797 6.32 1.218 1 95.12 113 ALA A N 1
ATOM 888 C CA . ALA A 1 113 ? 9.156 5.578 2.303 1 95.12 113 ALA A CA 1
ATOM 889 C C . ALA A 1 113 ? 8.914 4.125 1.904 1 95.12 113 ALA A C 1
ATOM 891 O O . ALA A 1 113 ? 9.258 3.205 2.652 1 95.12 113 ALA A O 1
ATOM 892 N N . MET A 1 114 ? 8.469 3.947 0.716 1 94.56 114 MET A N 1
ATOM 893 C CA . MET A 1 114 ? 8.062 2.617 0.269 1 94.56 114 MET A CA 1
ATOM 894 C C . MET A 1 114 ? 9.281 1.735 0.016 1 94.56 114 MET A C 1
ATOM 896 O O . MET A 1 114 ? 9.203 0.511 0.138 1 94.56 114 MET A O 1
ATOM 900 N N . SER A 1 115 ? 10.383 2.359 -0.299 1 93.38 115 SER A N 1
ATOM 901 C CA . SER A 1 115 ? 11.617 1.608 -0.485 1 93.38 115 SER A CA 1
ATOM 902 C C . SER A 1 115 ? 12.125 1.039 0.837 1 93.38 115 SER A C 1
ATOM 904 O O . SER A 1 115 ? 13 0.173 0.852 1 93.38 115 SER A O 1
ATOM 906 N N . GLN A 1 116 ? 11.531 1.526 1.936 1 94.38 116 GLN A N 1
ATOM 907 C CA . GLN A 1 116 ? 11.945 1.076 3.26 1 94.38 116 GLN A CA 1
ATOM 908 C C . GLN A 1 116 ? 10.969 0.056 3.828 1 94.38 116 GLN A C 1
ATOM 910 O O . GLN A 1 116 ? 11.227 -0.553 4.867 1 94.38 116 GLN A O 1
ATOM 915 N N . LEU A 1 117 ? 9.914 -0.205 3.186 1 95.44 117 LEU A N 1
ATOM 916 C CA . LEU A 1 117 ? 8.805 -0.998 3.711 1 95.44 117 LEU A CA 1
ATOM 917 C C . LEU A 1 117 ? 9.148 -2.484 3.695 1 95.44 117 LEU A C 1
ATOM 919 O O . LEU A 1 117 ? 9.664 -2.996 2.699 1 95.44 117 LEU A O 1
ATOM 923 N N . LYS A 1 118 ? 8.922 -3.107 4.754 1 95.25 118 LYS A N 1
ATOM 924 C CA . LYS A 1 118 ? 8.992 -4.559 4.891 1 95.25 118 LYS A CA 1
ATOM 925 C C . LYS A 1 118 ? 7.727 -5.113 5.535 1 95.25 118 LYS A C 1
ATOM 927 O O . LYS A 1 118 ? 7.074 -4.426 6.324 1 95.25 118 LYS A O 1
ATOM 932 N N . ILE A 1 119 ? 7.414 -6.32 5.168 1 95.25 119 ILE A N 1
ATOM 933 C CA . ILE A 1 119 ? 6.262 -6.984 5.766 1 95.25 119 ILE A CA 1
ATOM 934 C C . ILE A 1 119 ? 6.719 -8.203 6.562 1 95.25 119 ILE A C 1
ATOM 936 O O . ILE A 1 119 ? 7.652 -8.898 6.16 1 95.25 119 ILE A O 1
ATOM 940 N N . ARG A 1 120 ? 6.125 -8.367 7.656 1 96 120 ARG A N 1
ATOM 941 C CA . ARG A 1 120 ? 6.371 -9.547 8.477 1 96 120 ARG A CA 1
ATOM 942 C C . ARG A 1 120 ? 5.078 -10.312 8.734 1 96 120 ARG A C 1
ATOM 944 O O . ARG A 1 120 ? 4.043 -9.719 9.047 1 96 120 ARG A O 1
ATOM 951 N N . ILE A 1 121 ? 5.141 -11.539 8.477 1 96.19 121 ILE A N 1
ATOM 952 C CA . ILE A 1 121 ? 4.035 -12.438 8.781 1 96.19 121 ILE A CA 1
ATOM 953 C C . ILE A 1 1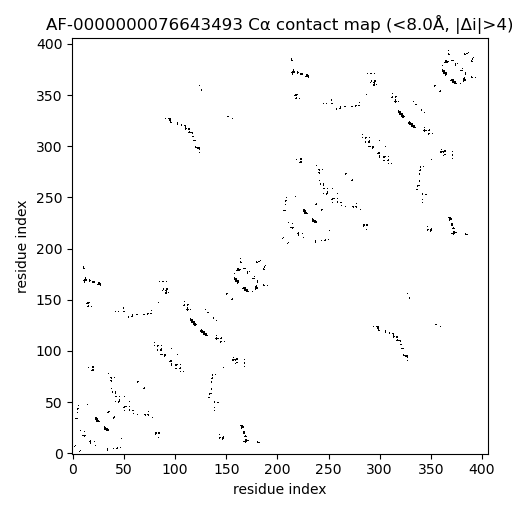21 ? 4.406 -13.32 9.969 1 96.19 121 ILE A C 1
ATOM 955 O O . ILE A 1 121 ? 5.371 -14.086 9.906 1 96.19 121 ILE A O 1
ATOM 959 N N . ASP A 1 122 ? 3.65 -13.297 10.992 1 95.06 122 ASP A N 1
ATOM 960 C CA . ASP A 1 122 ? 4.012 -14.047 12.188 1 95.06 122 ASP A CA 1
ATOM 961 C C . ASP A 1 122 ? 3.328 -15.414 12.211 1 95.06 122 ASP A C 1
ATOM 963 O O . ASP A 1 122 ? 2.701 -15.812 11.227 1 95.06 122 ASP A O 1
ATOM 967 N N . VAL A 1 123 ? 3.428 -16.141 13.281 1 93.88 123 VAL A N 1
ATOM 968 C CA . VAL A 1 123 ? 2.994 -17.531 13.383 1 93.88 123 VAL A CA 1
ATOM 969 C C . VAL A 1 123 ? 1.47 -17.594 13.352 1 93.88 123 VAL A C 1
ATOM 971 O O . VAL A 1 123 ? 0.896 -18.641 13.023 1 93.88 123 VAL A O 1
ATOM 974 N N . GLU A 1 124 ? 0.825 -16.516 13.766 1 94.06 124 GLU A N 1
ATOM 975 C CA . GLU A 1 124 ? -0.634 -16.469 13.75 1 94.06 124 GLU A CA 1
ATOM 976 C C . GLU A 1 124 ? -1.152 -15.891 12.438 1 94.06 124 GLU A C 1
ATOM 978 O O . GLU A 1 124 ? -2.342 -15.594 12.312 1 94.06 124 GLU A O 1
ATOM 983 N N . LEU A 1 125 ? -0.199 -15.602 11.445 1 94.31 125 LEU A N 1
ATOM 984 C CA . LEU A 1 125 ? -0.486 -15.086 10.117 1 94.31 125 LEU A CA 1
ATOM 985 C C . LEU A 1 125 ? -0.952 -13.633 10.188 1 94.31 125 LEU A C 1
ATOM 987 O O . LEU A 1 125 ? -1.658 -13.164 9.297 1 94.31 125 LEU A O 1
ATOM 991 N N . GLU A 1 126 ? -0.588 -13.07 11.289 1 94.69 126 GLU A N 1
ATOM 992 C CA . GLU A 1 126 ? -0.78 -11.625 11.359 1 94.69 126 GLU A CA 1
ATOM 993 C C . GLU A 1 126 ? 0.312 -10.883 10.594 1 94.69 126 GLU A C 1
ATOM 995 O O . GLU A 1 126 ? 1.497 -11.188 10.734 1 94.69 126 GLU A O 1
ATOM 1000 N N . VAL A 1 127 ? -0.143 -9.961 9.797 1 95.25 127 VAL A N 1
ATOM 1001 C CA . VAL A 1 127 ? 0.791 -9.219 8.961 1 95.25 127 VAL A CA 1
ATOM 1002 C C . VAL A 1 127 ? 1.076 -7.852 9.586 1 95.25 127 VAL A C 1
ATOM 1004 O O . VAL A 1 127 ? 0.151 -7.129 9.961 1 95.25 127 VAL A O 1
ATOM 1007 N N . SER A 1 128 ? 2.34 -7.578 9.711 1 93.81 128 SER A N 1
ATOM 1008 C CA . SER A 1 128 ? 2.742 -6.277 10.227 1 93.81 128 SER A CA 1
ATOM 1009 C C . SER A 1 128 ? 3.717 -5.582 9.281 1 93.81 128 SER A C 1
ATOM 1011 O O . SER A 1 128 ? 4.449 -6.242 8.547 1 93.81 128 SER A O 1
ATOM 1013 N N . HIS A 1 129 ? 3.602 -4.242 9.273 1 92.25 129 HIS A N 1
ATOM 1014 C CA . HIS A 1 129 ? 4.551 -3.426 8.531 1 92.25 129 HIS A CA 1
ATOM 1015 C C . HIS A 1 129 ? 5.781 -3.1 9.367 1 92.25 129 HIS A C 1
ATOM 1017 O O . HIS A 1 129 ? 5.656 -2.695 10.531 1 92.25 129 HIS A O 1
ATOM 1023 N N . GLU A 1 130 ? 6.852 -3.381 8.773 1 90.62 130 GLU A N 1
ATOM 1024 C CA . GLU A 1 130 ? 8.133 -3.027 9.367 1 90.62 130 GLU A CA 1
ATOM 1025 C C . GLU A 1 130 ? 8.93 -2.102 8.453 1 90.62 130 GLU A C 1
ATOM 1027 O O . GLU A 1 130 ? 8.508 -1.822 7.328 1 90.62 130 GLU A O 1
ATOM 1032 N N . TRP A 1 131 ? 9.938 -1.517 9.023 1 91.31 131 TRP A N 1
ATOM 1033 C CA . TRP A 1 131 ? 10.781 -0.592 8.273 1 91.31 131 TRP A CA 1
ATOM 1034 C C . TRP A 1 131 ? 12.25 -0.995 8.359 1 91.31 131 TRP A C 1
ATOM 1036 O O . TRP A 1 131 ? 12.727 -1.393 9.43 1 91.31 131 TRP A O 1
ATOM 1046 N N . LYS A 1 132 ? 12.992 -0.912 7.195 1 85.69 132 LYS A N 1
ATOM 1047 C CA . LYS A 1 132 ? 14.398 -1.314 7.109 1 85.69 132 LYS A CA 1
ATOM 1048 C C . LYS A 1 132 ? 15.25 -0.557 8.117 1 85.69 132 LYS A C 1
ATOM 1050 O O . LYS A 1 132 ? 16.094 -1.151 8.805 1 85.69 132 LYS A O 1
ATOM 1055 N N . ASP A 1 133 ? 15.109 0.735 8.172 1 78.12 133 ASP A N 1
ATOM 1056 C CA . ASP A 1 133 ? 15.844 1.562 9.125 1 78.12 133 ASP A CA 1
ATOM 1057 C C . ASP A 1 133 ? 14.891 2.256 10.094 1 78.12 133 ASP A C 1
ATOM 1059 O O . ASP A 1 133 ? 14.297 3.281 9.766 1 78.12 133 ASP A O 1
ATOM 1063 N N . LYS A 1 134 ? 14.844 1.656 11.305 1 76.31 134 LYS A N 1
ATOM 1064 C CA . LYS A 1 134 ? 13.977 2.232 12.328 1 76.31 134 LYS A CA 1
ATOM 1065 C C . LYS A 1 134 ? 14.742 3.209 13.211 1 76.31 134 LYS A C 1
ATOM 1067 O O . LYS A 1 134 ? 14.148 3.865 14.07 1 76.31 134 LYS A O 1
ATOM 1072 N N . THR A 1 135 ? 16.016 3.277 12.898 1 77.25 135 THR A N 1
ATOM 1073 C CA . THR A 1 135 ? 16.828 4.086 13.789 1 77.25 135 THR A CA 1
ATOM 1074 C C . THR A 1 135 ? 17.234 5.395 13.117 1 77.25 135 THR A C 1
ATOM 1076 O O . THR A 1 135 ? 17.781 6.285 13.758 1 77.25 135 THR A O 1
ATOM 1079 N N . GLY A 1 136 ? 16.891 5.477 11.867 1 90.31 136 GLY A N 1
ATOM 1080 C CA . GLY A 1 136 ? 17.188 6.719 11.172 1 90.31 136 GLY A CA 1
ATOM 1081 C C . GLY A 1 136 ? 16.312 7.875 11.602 1 90.31 136 GLY A C 1
ATOM 1082 O O . GLY A 1 136 ? 15.133 7.684 11.906 1 90.31 136 GLY A O 1
ATOM 1083 N N . LEU A 1 137 ? 16.875 9.055 11.602 1 95.25 137 LEU A N 1
ATOM 1084 C CA . LEU A 1 137 ? 16.203 10.25 12.094 1 95.25 137 LEU A CA 1
ATOM 1085 C C . LEU A 1 137 ? 14.953 10.555 11.266 1 95.25 137 LEU A C 1
ATOM 1087 O O . LEU A 1 137 ? 14.055 11.258 11.727 1 95.25 137 LEU A O 1
ATOM 1091 N N . ILE A 1 138 ? 14.859 9.977 10.055 1 95.38 138 ILE A N 1
ATOM 1092 C CA . ILE A 1 138 ? 13.742 10.266 9.156 1 95.38 138 ILE A CA 1
ATOM 1093 C C . ILE A 1 138 ? 12.641 9.234 9.352 1 95.38 138 ILE A C 1
ATOM 1095 O O . ILE A 1 138 ? 11.562 9.344 8.758 1 95.38 138 ILE A O 1
ATOM 1099 N N . TYR A 1 139 ? 12.789 8.297 10.219 1 94.56 139 TYR A N 1
ATOM 1100 C CA . TYR A 1 139 ? 11.938 7.121 10.359 1 94.56 139 TYR A CA 1
ATOM 1101 C C . TYR A 1 139 ? 10.484 7.52 10.594 1 94.56 139 TYR A C 1
ATOM 1103 O O . TYR A 1 139 ? 9.57 6.961 9.977 1 94.56 139 TYR A O 1
ATOM 1111 N N . PRO A 1 140 ? 10.211 8.523 11.445 1 95.44 140 PRO A N 1
ATOM 1112 C CA . PRO A 1 140 ? 8.812 8.859 11.727 1 95.44 140 PRO A CA 1
ATOM 1113 C C . PRO A 1 140 ? 8.023 9.227 10.477 1 95.44 140 PRO A C 1
ATOM 1115 O O . PRO A 1 140 ? 6.797 9.07 10.438 1 95.44 140 PRO A O 1
ATOM 1118 N N . LEU A 1 141 ? 8.734 9.602 9.461 1 96.94 141 LEU A N 1
ATOM 1119 C CA . LEU A 1 141 ? 8.094 10.062 8.234 1 96.94 141 LEU A CA 1
ATOM 1120 C C . LEU A 1 141 ? 7.547 8.883 7.438 1 96.94 141 LEU A C 1
ATOM 1122 O O . LEU A 1 141 ? 6.574 9.023 6.699 1 96.94 141 LEU A O 1
ATOM 1126 N N . TYR A 1 142 ? 8.117 7.734 7.602 1 96.38 142 TYR A N 1
ATOM 1127 C CA . TYR A 1 142 ? 7.781 6.594 6.754 1 96.38 142 TYR A CA 1
ATOM 1128 C C . TYR A 1 142 ? 6.367 6.102 7.035 1 96.38 142 TYR A C 1
ATOM 1130 O O . TYR A 1 142 ? 5.535 6.039 6.129 1 96.38 142 TYR A O 1
ATOM 1138 N N . PRO A 1 143 ? 6.016 5.82 8.32 1 96.62 143 PRO A N 1
ATOM 1139 C CA . PRO A 1 143 ? 4.629 5.418 8.57 1 96.62 143 PRO A CA 1
ATOM 1140 C C . PRO A 1 143 ? 3.623 6.508 8.203 1 96.62 143 PRO A C 1
ATOM 1142 O O . PRO A 1 143 ? 2.496 6.203 7.801 1 96.62 143 PRO A O 1
ATOM 1145 N N . ILE A 1 144 ? 4.008 7.742 8.32 1 98.06 144 ILE A N 1
ATOM 1146 C CA . ILE A 1 144 ? 3.127 8.852 7.98 1 98.06 144 ILE A CA 1
ATOM 1147 C C . ILE A 1 144 ? 2.818 8.828 6.484 1 98.06 144 ILE A C 1
ATOM 1149 O O . ILE A 1 144 ? 1.656 8.93 6.082 1 98.06 144 ILE A O 1
ATOM 1153 N N . LEU A 1 145 ? 3.85 8.664 5.695 1 98.06 145 LEU A N 1
ATOM 1154 C CA . LEU A 1 145 ? 3.689 8.641 4.246 1 98.06 145 LEU A CA 1
ATOM 1155 C C . LEU A 1 145 ? 2.906 7.406 3.811 1 98.06 145 LEU A C 1
ATOM 1157 O O . LEU A 1 145 ? 2.107 7.473 2.873 1 98.06 145 LEU A O 1
ATOM 1161 N N . LYS A 1 146 ? 3.139 6.336 4.484 1 96.94 146 LYS A N 1
ATOM 1162 C CA . LYS A 1 146 ? 2.346 5.137 4.223 1 96.94 146 LYS A CA 1
ATOM 1163 C C . LYS A 1 146 ? 0.874 5.371 4.547 1 96.94 146 LYS A C 1
ATOM 1165 O O . LYS A 1 146 ? -0.008 4.93 3.809 1 96.94 146 LYS A O 1
ATOM 1170 N N . SER A 1 147 ? 0.627 6.039 5.613 1 97.56 147 SER A N 1
ATOM 1171 C CA . SER A 1 147 ? -0.739 6.398 5.98 1 97.56 147 SER A CA 1
ATOM 1172 C C . SER A 1 147 ? -1.394 7.258 4.898 1 97.56 147 SER A C 1
ATOM 1174 O O . SER A 1 147 ? -2.566 7.062 4.574 1 97.56 147 SER A O 1
ATOM 1176 N N . ALA A 1 148 ? -0.65 8.18 4.379 1 98.44 148 ALA A N 1
ATOM 1177 C CA . ALA A 1 148 ? -1.154 9.023 3.299 1 98.44 148 ALA A CA 1
ATOM 1178 C C . ALA A 1 148 ? -1.491 8.195 2.066 1 98.44 148 ALA A C 1
ATOM 1180 O O . ALA A 1 148 ? -2.553 8.367 1.462 1 98.44 148 ALA A O 1
ATOM 1181 N N . TYR A 1 149 ? -0.586 7.293 1.768 1 97.62 149 TYR A N 1
ATOM 1182 C CA . TYR A 1 149 ? -0.823 6.379 0.656 1 97.62 149 TYR A CA 1
ATOM 1183 C C . TYR A 1 149 ? -2.092 5.566 0.879 1 97.62 149 TYR A C 1
ATOM 1185 O O . TYR A 1 149 ? -2.904 5.41 -0.035 1 97.62 149 TYR A O 1
ATOM 1193 N N . ASP A 1 150 ? -2.234 5.035 2.08 1 96.69 150 ASP A N 1
ATOM 1194 C CA . ASP A 1 150 ? -3.404 4.23 2.42 1 96.69 150 ASP A CA 1
ATOM 1195 C C . ASP A 1 150 ? -4.688 5.039 2.277 1 96.69 150 ASP A C 1
ATOM 1197 O O . ASP A 1 150 ? -5.684 4.547 1.74 1 96.69 150 ASP A O 1
ATOM 1201 N N . LEU A 1 151 ? -4.652 6.246 2.719 1 97.69 151 LEU A N 1
ATOM 1202 C CA . LEU A 1 151 ? -5.832 7.098 2.617 1 97.69 151 LEU A CA 1
ATOM 1203 C C . LEU A 1 151 ? -6.168 7.395 1.158 1 97.69 151 LEU A C 1
ATOM 1205 O O . LEU A 1 151 ? -7.328 7.293 0.75 1 97.69 151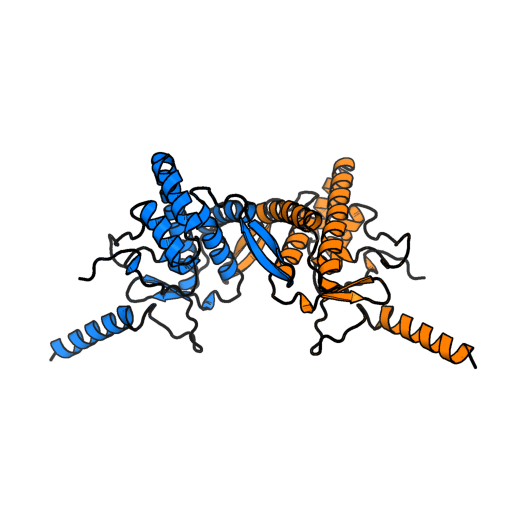 LEU A O 1
ATOM 1209 N N . LEU A 1 152 ? -5.176 7.711 0.371 1 97.38 152 LEU A N 1
ATOM 1210 C CA . LEU A 1 152 ? -5.363 8.047 -1.037 1 97.38 152 LEU A CA 1
ATOM 1211 C C . LEU A 1 152 ? -5.984 6.875 -1.792 1 97.38 152 LEU A C 1
ATOM 1213 O O . LEU A 1 152 ? -6.77 7.078 -2.721 1 97.38 152 LEU A O 1
ATOM 1217 N N . THR A 1 153 ? -5.656 5.684 -1.353 1 94.62 153 THR A N 1
ATOM 1218 C CA . THR A 1 153 ? -6.074 4.508 -2.104 1 94.62 153 THR A CA 1
ATOM 1219 C C . THR A 1 153 ? -7.254 3.82 -1.418 1 94.62 153 THR A C 1
ATOM 1221 O O . THR A 1 153 ? -7.648 2.719 -1.806 1 94.62 153 THR A O 1
ATOM 1224 N N . SER A 1 154 ? -7.844 4.422 -0.427 1 93.5 154 SER A N 1
ATOM 1225 C CA . SER A 1 154 ? -8.891 3.811 0.387 1 93.5 154 SER A CA 1
ATOM 1226 C C . SER A 1 154 ? -10.25 3.92 -0.289 1 93.5 154 SER A C 1
ATOM 1228 O O . SER A 1 154 ? -11.188 3.199 0.066 1 93.5 154 SER A O 1
ATOM 1230 N N . GLY A 1 155 ? -10.398 4.887 -1.213 1 91.38 155 GLY A N 1
ATOM 1231 C CA . GLY A 1 155 ? -11.695 5.16 -1.814 1 91.38 155 GLY A CA 1
ATOM 1232 C C . GLY A 1 155 ? -12.539 6.117 -0.997 1 91.38 155 GLY A C 1
ATOM 1233 O O . GLY A 1 155 ? -13.703 6.359 -1.322 1 91.38 155 GLY A O 1
ATOM 1234 N N . ASN A 1 156 ? -11.875 6.734 0.053 1 91.94 156 ASN A N 1
ATOM 1235 C CA . ASN A 1 156 ? -12.633 7.574 0.97 1 91.94 156 ASN A CA 1
ATOM 1236 C C . ASN A 1 156 ? -12.188 9.031 0.905 1 91.94 156 ASN A C 1
ATOM 1238 O O . ASN A 1 156 ? -12.18 9.727 1.921 1 91.94 156 ASN A O 1
ATOM 1242 N N . LEU A 1 157 ? -11.773 9.453 -0.233 1 95.56 157 LEU A N 1
ATOM 1243 C CA . LEU A 1 157 ? -11.234 10.805 -0.357 1 95.56 157 LEU A CA 1
ATOM 1244 C C . LEU A 1 157 ? -12.336 11.844 -0.186 1 95.56 157 LEU A C 1
ATOM 1246 O O . LEU A 1 157 ? -12.062 12.992 0.174 1 95.56 157 LEU A O 1
ATOM 1250 N N . ASP A 1 158 ? -13.555 11.414 -0.455 1 94.19 158 ASP A N 1
ATOM 1251 C CA . ASP A 1 158 ? -14.688 12.312 -0.324 1 94.19 158 ASP A CA 1
ATOM 1252 C C . ASP A 1 158 ? -14.977 12.633 1.142 1 94.19 158 ASP A C 1
ATOM 1254 O O . ASP A 1 158 ? -15.75 13.539 1.447 1 94.19 158 ASP A O 1
ATOM 1258 N N . ARG A 1 159 ? -14.273 11.953 2.064 1 97.06 159 ARG A N 1
ATOM 1259 C CA . ARG A 1 159 ? -14.484 12.156 3.494 1 97.06 159 ARG A CA 1
ATOM 1260 C C . ARG A 1 159 ? -13.414 13.07 4.078 1 97.06 159 ARG A C 1
ATOM 1262 O O . ARG A 1 159 ? -13.461 13.414 5.262 1 97.06 159 ARG A O 1
ATOM 1269 N N . VAL A 1 160 ? -12.469 13.406 3.297 1 98 160 VAL A N 1
ATOM 1270 C CA . VAL A 1 160 ? -11.453 14.359 3.744 1 98 160 VAL A CA 1
ATOM 1271 C C . VAL A 1 160 ? -12.016 15.773 3.695 1 98 160 VAL A C 1
ATOM 1273 O O . VAL A 1 160 ? -12.445 16.25 2.639 1 98 160 VAL A O 1
ATOM 1276 N N . LYS A 1 161 ? -11.961 16.484 4.809 1 98.12 161 LYS A N 1
ATOM 1277 C CA . LYS A 1 161 ? -12.57 17.812 4.906 1 98.12 161 LYS A CA 1
ATOM 1278 C C . LYS A 1 161 ? -11.609 18.812 5.559 1 98.12 161 LYS A C 1
ATOM 1280 O O . LYS A 1 161 ? -10.633 18.406 6.191 1 98.12 161 LYS A O 1
ATOM 1285 N N . GLU A 1 162 ? -11.906 20.016 5.348 1 97.94 162 GLU A N 1
ATOM 1286 C CA . GLU A 1 162 ? -11.234 21.109 6.027 1 97.94 162 GLU A CA 1
ATOM 1287 C C . GLU A 1 162 ? -12.133 21.734 7.09 1 97.94 162 GLU A C 1
ATOM 1289 O O . GLU A 1 162 ? -13.297 22.047 6.82 1 97.94 162 GLU A O 1
ATOM 1294 N N . CYS A 1 163 ? -11.609 21.859 8.203 1 97.62 163 CYS A N 1
ATOM 1295 C CA . CYS A 1 163 ? -12.336 22.5 9.289 1 97.62 163 CYS A CA 1
ATOM 1296 C C . CYS A 1 163 ? -12.57 23.969 9 1 97.62 163 CYS A C 1
ATOM 1298 O O . CYS A 1 163 ? -11.625 24.719 8.727 1 97.62 163 CYS A O 1
ATOM 1300 N N . GLY A 1 164 ? -13.734 24.438 9.125 1 94.25 164 GLY A N 1
ATOM 1301 C CA . GLY A 1 164 ? -14.078 25.828 8.828 1 94.25 164 GLY A CA 1
ATOM 1302 C C . GLY A 1 164 ? -13.562 26.797 9.867 1 94.25 164 GLY A C 1
ATOM 1303 O O . GLY A 1 164 ? -13.508 28.016 9.617 1 94.25 164 GLY A O 1
ATOM 1304 N N . ALA A 1 165 ? -13.148 26.312 10.992 1 93 165 ALA A N 1
ATOM 1305 C CA . ALA A 1 165 ? -12.766 27.188 12.094 1 93 165 ALA A CA 1
ATOM 1306 C C . ALA A 1 165 ? -11.25 27.359 12.156 1 93 165 ALA A C 1
ATOM 1308 O O . ALA A 1 165 ? -10.75 28.453 12.422 1 93 165 ALA A O 1
ATOM 1309 N N . CYS A 1 166 ? -10.555 26.312 11.852 1 95.56 166 CYS A N 1
ATOM 1310 C CA . CYS A 1 166 ? -9.117 26.375 12.102 1 95.56 166 CYS A CA 1
ATOM 1311 C C . CYS A 1 166 ? -8.328 25.969 10.867 1 95.56 166 CYS A C 1
ATOM 1313 O O . CYS A 1 166 ? -7.105 26.109 10.828 1 95.56 166 CYS A O 1
ATOM 1315 N N . GLY A 1 167 ? -8.969 25.328 9.883 1 96.69 167 GLY A N 1
ATOM 1316 C CA . GLY A 1 167 ? -8.305 24.953 8.641 1 96.69 167 GLY A CA 1
ATOM 1317 C C . GLY A 1 167 ? -7.641 23.594 8.711 1 96.69 167 GLY A C 1
ATOM 1318 O O . GLY A 1 167 ? -7 23.156 7.746 1 96.69 167 GLY A O 1
ATOM 1319 N N . TRP A 1 168 ? -7.758 22.891 9.82 1 97.94 168 TRP A N 1
ATOM 1320 C CA . TRP A 1 168 ? -7.223 21.531 9.93 1 97.94 168 TRP A CA 1
ATOM 1321 C C . TRP A 1 168 ? -7.926 20.594 8.961 1 97.94 168 TRP A C 1
ATOM 1323 O O . TRP A 1 168 ? -9.094 20.797 8.617 1 97.94 168 TRP A O 1
ATOM 1333 N N . LEU A 1 169 ? -7.184 19.703 8.484 1 98.44 169 LEU A N 1
ATOM 1334 C CA . LEU A 1 169 ? -7.773 18.656 7.656 1 98.44 169 LEU A CA 1
ATOM 1335 C C . LEU A 1 169 ? -8.141 17.438 8.5 1 98.44 169 LEU A C 1
ATOM 1337 O O . LEU A 1 169 ? -7.395 17.062 9.398 1 98.44 169 LEU A O 1
ATOM 1341 N N . PHE A 1 170 ? -9.312 16.844 8.25 1 98.25 170 PHE A N 1
ATOM 1342 C CA . PHE A 1 170 ? -9.75 15.688 9.023 1 98.25 170 PHE A CA 1
ATOM 1343 C C . PHE A 1 170 ? -10.594 14.75 8.172 1 98.25 170 PHE A C 1
ATOM 1345 O O . PHE A 1 170 ? -11.094 15.141 7.113 1 98.25 170 PHE A O 1
ATOM 1352 N N . LEU A 1 171 ? -10.578 13.516 8.594 1 98.06 171 LEU A N 1
ATOM 1353 C CA . LEU A 1 171 ? -11.422 12.508 7.965 1 98.06 171 LEU A CA 1
ATOM 1354 C C . LEU A 1 171 ? -12.781 12.438 8.648 1 98.06 171 LEU A C 1
ATOM 1356 O O . LEU A 1 171 ? -12.867 12.109 9.828 1 98.06 171 LEU A O 1
ATOM 1360 N N . ASP A 1 172 ? -13.812 12.781 7.949 1 97.06 172 ASP A N 1
ATOM 1361 C CA . ASP A 1 172 ? -15.172 12.742 8.492 1 97.06 172 ASP A CA 1
ATOM 1362 C C . ASP A 1 172 ? -15.703 11.312 8.539 1 97.06 172 ASP A C 1
ATOM 1364 O O . ASP A 1 172 ? -16.203 10.789 7.539 1 97.06 172 ASP A O 1
ATOM 1368 N N . GLN A 1 173 ? -15.68 10.742 9.656 1 93.38 173 GLN A N 1
ATOM 1369 C CA . GLN A 1 173 ? -16.094 9.352 9.836 1 93.38 173 GLN A CA 1
ATOM 1370 C C . GLN A 1 173 ? -17.547 9.258 10.258 1 93.38 173 GLN A C 1
ATOM 1372 O O . GLN A 1 173 ? -18.047 8.18 10.586 1 93.38 173 GLN A O 1
ATOM 1377 N N . SER A 1 174 ? -18.203 10.367 10.219 1 92.44 174 SER A N 1
ATOM 1378 C CA . SER A 1 174 ? -19.625 10.352 10.562 1 92.44 174 SER A CA 1
ATOM 1379 C C . SER A 1 174 ? -20.453 9.672 9.477 1 92.44 174 SER A C 1
ATOM 1381 O O . SER A 1 174 ? -20.047 9.617 8.32 1 92.44 174 SER A O 1
ATOM 1383 N N . LYS A 1 175 ? -21.578 9.094 9.805 1 91.19 175 LYS A N 1
ATOM 1384 C CA . LYS A 1 175 ? -22.438 8.352 8.898 1 91.19 175 LYS A CA 1
ATOM 1385 C C . LYS A 1 175 ? -22.891 9.227 7.73 1 91.19 175 LYS A C 1
ATOM 1387 O O . LYS A 1 175 ? -22.844 8.805 6.574 1 91.19 175 LYS A O 1
ATOM 1392 N N . ASN A 1 176 ? -23.266 10.445 8.016 1 90.56 176 ASN A N 1
ATOM 1393 C CA . ASN A 1 176 ? -23.875 11.305 7.004 1 90.56 176 ASN A CA 1
ATOM 1394 C C . ASN A 1 176 ? -22.844 12.234 6.367 1 90.56 176 ASN A C 1
ATOM 1396 O O . ASN A 1 176 ? -23.188 13.039 5.5 1 90.56 176 ASN A O 1
ATOM 1400 N N . ARG A 1 177 ? -21.562 12.188 6.797 1 91.56 177 ARG A N 1
ATOM 1401 C CA . ARG A 1 177 ? -20.484 13 6.242 1 91.56 177 ARG A CA 1
ATOM 1402 C C . ARG A 1 177 ? -20.797 14.484 6.363 1 91.56 177 ARG A C 1
ATOM 1404 O O . ARG A 1 177 ? -20.562 15.25 5.422 1 91.56 177 ARG A O 1
ATOM 1411 N N . SER A 1 178 ? -21.312 14.93 7.461 1 91.19 178 SER A N 1
ATOM 1412 C CA . SER A 1 178 ? -21.828 16.297 7.559 1 91.19 178 SER A CA 1
ATOM 1413 C C . SER A 1 178 ? -21 17.125 8.539 1 91.19 178 SER A C 1
ATOM 1415 O O . SER A 1 178 ? -21.328 18.281 8.82 1 91.19 178 SER A O 1
ATOM 1417 N N . ARG A 1 179 ? -19.906 16.547 8.93 1 93.31 179 ARG A N 1
ATOM 1418 C CA . ARG A 1 179 ? -19.094 17.281 9.891 1 93.31 179 ARG A CA 1
ATOM 1419 C C . ARG A 1 179 ? -18.469 18.516 9.242 1 93.31 179 ARG A C 1
ATOM 1421 O O . ARG A 1 179 ? -17.938 18.438 8.133 1 93.31 179 ARG A O 1
ATOM 1428 N N . LYS A 1 180 ? -18.531 19.594 10.062 1 92.88 180 LYS A N 1
ATOM 1429 C CA . LYS A 1 180 ? -17.969 20.844 9.562 1 92.88 180 LYS A CA 1
ATOM 1430 C C . LYS A 1 180 ? -16.672 21.203 10.297 1 92.88 180 LYS A C 1
ATOM 1432 O O . LYS A 1 180 ? -15.891 22.016 9.805 1 92.88 180 LYS A O 1
ATOM 1437 N N . TRP A 1 181 ? -16.625 20.516 11.43 1 94.06 181 TRP A N 1
ATOM 1438 C CA . TRP A 1 181 ? -15.508 20.859 12.312 1 94.06 181 TRP A CA 1
ATOM 1439 C C . TRP A 1 181 ? -14.656 19.625 12.602 1 94.06 181 TRP A C 1
ATOM 1441 O O . TRP A 1 181 ? -15.18 18.5 12.695 1 94.06 181 TRP A O 1
ATOM 1451 N N . CYS A 1 182 ? -13.383 19.891 12.852 1 94.88 182 CYS A N 1
ATOM 1452 C CA . CYS A 1 182 ? -12.477 18.812 13.211 1 94.88 182 CYS A CA 1
ATOM 1453 C C . CYS A 1 182 ? -12.742 18.312 14.625 1 94.88 182 CYS A C 1
ATOM 1455 O O . CYS A 1 182 ? -12.539 17.141 14.93 1 94.88 182 CYS A O 1
ATOM 1457 N N . SER A 1 183 ? -13.18 19.281 15.461 1 93.12 183 SER A N 1
ATOM 1458 C CA . SER A 1 183 ? -13.547 18.984 16.828 1 93.12 183 SER A CA 1
ATOM 1459 C C . SER A 1 183 ? -14.742 19.812 17.281 1 93.12 183 SER A C 1
ATOM 1461 O O . SER A 1 183 ? -14.656 21.047 17.359 1 93.12 183 SER A O 1
ATOM 1463 N N . MET A 1 184 ? -15.773 19.188 17.656 1 87.88 184 MET A N 1
ATOM 1464 C CA . MET A 1 184 ? -16.953 19.906 18.156 1 87.88 184 MET A CA 1
ATOM 1465 C C . MET A 1 184 ? -16.656 20.578 19.484 1 87.88 184 MET A C 1
ATOM 1467 O O . MET A 1 184 ? -17.188 21.656 19.781 1 87.88 184 MET A O 1
ATOM 1471 N N . GLU A 1 185 ? -15.82 19.969 20.219 1 87.44 185 GLU A N 1
ATOM 1472 C CA . GLU A 1 185 ? -15.5 20.484 21.547 1 87.44 185 GLU A CA 1
ATOM 1473 C C . GLU A 1 185 ? -14.672 21.75 21.469 1 87.44 185 GLU A C 1
ATOM 1475 O O . GLU A 1 185 ? -14.867 22.688 22.25 1 87.44 185 GLU A O 1
ATOM 1480 N N . SER A 1 186 ? -13.789 21.812 20.531 1 88.69 186 SER A N 1
ATOM 1481 C CA . SER A 1 186 ? -12.914 22.984 20.438 1 88.69 186 SER A CA 1
ATOM 1482 C C . SER A 1 186 ? -13.352 23.906 19.312 1 88.69 186 SER A C 1
ATOM 1484 O O . SER A 1 186 ? -13.875 25 19.562 1 88.69 186 SER A O 1
ATOM 1486 N N . CYS A 1 187 ? -13.406 23.516 18.125 1 91.31 187 CYS A N 1
ATOM 1487 C CA . CYS A 1 187 ? -13.703 24.375 16.984 1 91.31 187 CYS A CA 1
ATOM 1488 C C . CYS A 1 187 ? -15.195 24.641 16.875 1 91.31 187 CYS A C 1
ATOM 1490 O O . CYS A 1 187 ? -15.609 25.781 16.641 1 91.31 187 CYS A O 1
ATOM 1492 N N . GLY A 1 188 ? -16.016 23.609 17.047 1 84.81 188 GLY A N 1
ATOM 1493 C CA . GLY A 1 188 ? -17.453 23.812 17 1 84.81 188 GLY A CA 1
ATOM 1494 C C . GLY A 1 188 ? -17.953 24.781 18.047 1 84.81 188 GLY A C 1
ATOM 1495 O O . GLY A 1 188 ? -18.688 25.719 17.734 1 84.81 188 GLY A O 1
ATOM 1496 N N . SER A 1 189 ? -17.531 24.578 19.219 1 84.12 189 SER A N 1
ATOM 1497 C CA . SER A 1 189 ? -17.938 25.391 20.359 1 84.12 189 SER A CA 1
ATOM 1498 C C . SER A 1 189 ? -17.469 26.844 20.188 1 84.12 189 SER A C 1
ATOM 1500 O O . SER A 1 189 ? -18.188 27.766 20.547 1 84.12 189 SER A O 1
ATOM 1502 N N . ASN A 1 190 ? -16.281 26.938 19.672 1 81.62 190 ASN A N 1
ATOM 1503 C CA . ASN A 1 190 ? -15.742 28.266 19.453 1 81.62 190 ASN A CA 1
ATOM 1504 C C . ASN A 1 190 ? -16.594 29.062 18.453 1 81.62 190 ASN A C 1
ATOM 1506 O O . ASN A 1 190 ? -16.891 30.234 18.688 1 81.62 190 ASN A O 1
ATOM 1510 N N . VAL A 1 191 ? -17.016 28.469 17.375 1 81.62 191 VAL A N 1
ATOM 1511 C CA . VAL A 1 191 ? -17.812 29.141 16.359 1 81.62 191 VAL A CA 1
ATOM 1512 C C . VAL A 1 191 ? -19.203 29.453 16.922 1 81.62 191 VAL A C 1
ATOM 1514 O O . VAL A 1 191 ? -19.719 30.547 16.719 1 81.62 191 VAL A O 1
ATOM 1517 N N . LYS A 1 192 ? -19.672 28.5 17.562 1 81 192 LYS A N 1
ATOM 1518 C CA . LYS A 1 192 ? -20.984 28.703 18.156 1 81 192 LYS A CA 1
ATOM 1519 C C . LYS A 1 192 ? -20.953 29.859 19.156 1 81 192 LYS A C 1
ATOM 1521 O O . LYS A 1 192 ? -21.891 30.656 19.219 1 81 192 LYS A O 1
ATOM 1526 N N . ALA A 1 193 ? -19.938 29.922 19.891 1 81.69 193 ALA A N 1
ATOM 1527 C CA . ALA A 1 193 ? -19.781 30.984 20.875 1 81.69 193 ALA A CA 1
ATOM 1528 C C . ALA A 1 193 ? -19.672 32.344 20.203 1 81.69 193 ALA A C 1
ATOM 1530 O O . ALA A 1 193 ? -20.297 33.312 20.641 1 81.69 193 ALA A O 1
ATOM 1531 N N . LYS A 1 194 ? -18.953 32.344 19.203 1 79.5 194 LYS A N 1
ATOM 1532 C CA . LYS A 1 194 ? -18.781 33.594 18.469 1 79.5 194 LYS A CA 1
ATOM 1533 C C . LYS A 1 194 ? -20.109 34.031 17.828 1 79.5 194 LYS A C 1
ATOM 1535 O O . LYS A 1 194 ? -20.438 35.219 17.828 1 79.5 194 LYS A O 1
ATOM 1540 N N . ARG A 1 195 ? -20.844 33.125 17.297 1 77.5 195 ARG A N 1
ATOM 1541 C CA . ARG A 1 195 ? -22.141 33.406 16.688 1 77.5 195 ARG A CA 1
ATOM 1542 C C . ARG A 1 195 ? -23.125 33.938 17.719 1 77.5 195 ARG A C 1
ATOM 1544 O O . ARG A 1 195 ? -23.891 34.875 17.469 1 77.5 195 ARG A O 1
ATOM 1551 N N . TYR A 1 196 ? -23.141 33.25 18.797 1 78.94 196 TYR A N 1
ATOM 1552 C CA . TYR A 1 196 ? -24 33.656 19.891 1 78.94 196 TYR A CA 1
ATOM 1553 C C . TYR A 1 196 ? -23.672 35.062 20.359 1 78.94 196 TYR A C 1
ATOM 1555 O O . TYR A 1 196 ? -24.578 35.875 20.578 1 78.94 196 TYR A O 1
ATOM 1563 N N . TYR A 1 197 ? -22.453 35.312 20.5 1 74.94 197 TYR A N 1
ATOM 1564 C CA . TYR A 1 197 ? -22 36.625 20.906 1 74.94 197 TYR A CA 1
ATOM 1565 C C . TYR A 1 197 ? -22.438 37.688 19.906 1 74.94 197 TYR A C 1
ATOM 1567 O O . TYR A 1 197 ? -22.922 38.75 20.297 1 74.94 197 TYR A O 1
ATOM 1575 N N . HIS A 1 198 ? -22.391 37.438 18.719 1 72.75 198 HIS A N 1
ATOM 1576 C CA . HIS A 1 198 ? -22.75 38.375 17.672 1 72.75 198 HIS A CA 1
ATOM 1577 C C . HIS A 1 198 ? -24.266 38.594 17.641 1 72.75 198 HIS A C 1
ATOM 1579 O O . HIS A 1 198 ? -24.734 39.719 17.375 1 72.75 198 HIS A O 1
ATOM 1585 N N . ARG A 1 199 ? -24.938 37.531 17.922 1 70.31 199 ARG A N 1
ATOM 1586 C CA . ARG A 1 199 ? -26.391 37.625 17.938 1 70.31 199 ARG A CA 1
ATOM 1587 C C . ARG A 1 199 ? -26.859 38.438 19.141 1 70.31 199 ARG A C 1
ATOM 1589 O O . ARG A 1 199 ? -27.828 39.188 19.047 1 70.31 199 ARG A O 1
ATOM 1596 N N . HIS A 1 200 ? -26.25 38.312 20.188 1 69.31 200 HIS A N 1
ATOM 1597 C CA . HIS A 1 200 ? -26.688 38.969 21.406 1 69.31 200 HIS A CA 1
ATOM 1598 C C . HIS A 1 200 ? -26.062 40.344 21.562 1 69.31 200 HIS A C 1
ATOM 1600 O O . HIS A 1 200 ? -26.547 41.188 22.328 1 69.31 200 HIS A O 1
ATOM 1606 N N . LYS A 1 201 ? -25.016 40.562 21.031 1 63.47 201 LYS A N 1
ATOM 1607 C CA . LYS A 1 201 ? -24.516 41.938 21.031 1 63.47 201 LYS A CA 1
ATOM 1608 C C . LYS A 1 201 ? -25.344 42.812 20.109 1 63.47 201 LYS A C 1
ATOM 1610 O O . LYS A 1 201 ? -25.391 44.062 20.281 1 63.47 201 LYS A O 1
ATOM 1615 N N . LYS A 1 202 ? -25.938 42.406 19.156 1 59.03 202 LYS A N 1
ATOM 1616 C CA . LYS A 1 202 ? -26.797 43.25 18.344 1 59.03 202 LYS A CA 1
ATOM 1617 C C . LYS A 1 202 ? -28.141 43.5 19.031 1 59.03 202 LYS A C 1
ATOM 1619 O O . LYS A 1 202 ? -28.984 44.25 18.516 1 59.03 202 LYS A O 1
ATOM 1624 N N . LYS A 1 203 ? -28.344 43.094 20.203 1 53.38 203 LYS A N 1
ATOM 1625 C CA . LYS A 1 203 ? -29.547 43.531 20.906 1 53.38 203 LYS A CA 1
ATOM 1626 C C . LYS A 1 203 ? -29.203 44.562 21.969 1 53.38 203 LYS A C 1
ATOM 1628 O O . LYS A 1 203 ? -28.172 44.469 22.641 1 53.38 203 LYS A O 1
ATOM 1633 N N . MET B 1 1 ? -6.148 -33.156 -26.859 1 49.19 1 MET B N 1
ATOM 1634 C CA . MET B 1 1 ? -5.938 -32.406 -25.625 1 49.19 1 MET B CA 1
ATOM 1635 C C . MET B 1 1 ? -5.664 -30.938 -25.922 1 49.19 1 MET B C 1
ATOM 1637 O O . MET B 1 1 ? -4.867 -30.609 -26.812 1 49.19 1 MET B O 1
ATOM 1641 N N . GLU B 1 2 ? -6.594 -30.094 -25.578 1 60.44 2 GLU B N 1
ATOM 1642 C CA . GLU B 1 2 ? -6.461 -28.688 -25.969 1 60.44 2 GLU B CA 1
ATOM 1643 C C . GLU B 1 2 ? -5.07 -28.156 -25.656 1 60.44 2 GLU B C 1
ATOM 1645 O O . GLU B 1 2 ? -4.496 -28.5 -24.609 1 60.44 2 GLU B O 1
ATOM 1650 N N . LYS B 1 3 ? -4.309 -27.672 -26.609 1 84.94 3 LYS B N 1
ATOM 1651 C CA . LYS B 1 3 ? -2.965 -27.109 -26.484 1 84.94 3 LYS B CA 1
ATOM 1652 C C . LYS B 1 3 ? -2.9 -26.078 -25.359 1 84.94 3 LYS B C 1
ATOM 1654 O O . LYS B 1 3 ? -3.756 -25.188 -25.266 1 84.94 3 LYS B O 1
ATOM 1659 N N . ARG B 1 4 ? -2.047 -26.375 -24.406 1 89.69 4 ARG B N 1
ATOM 1660 C CA . ARG B 1 4 ? -1.853 -25.469 -23.281 1 89.69 4 ARG B CA 1
ATOM 1661 C C . ARG B 1 4 ? -1.038 -24.234 -23.688 1 89.69 4 ARG B C 1
ATOM 1663 O O . ARG B 1 4 ? 0.109 -24.375 -24.125 1 89.69 4 ARG B O 1
ATOM 1670 N N . THR B 1 5 ? -1.67 -23.109 -23.75 1 93.88 5 THR B N 1
ATOM 1671 C CA . THR B 1 5 ? -1.072 -21.812 -24.078 1 93.88 5 THR B CA 1
ATOM 1672 C C . THR B 1 5 ? -1.527 -20.75 -23.094 1 93.88 5 THR B C 1
ATOM 1674 O O . THR B 1 5 ? -2.412 -20.984 -22.266 1 93.88 5 THR B O 1
ATOM 1677 N N . ILE B 1 6 ? -0.896 -19.641 -23.188 1 95.81 6 ILE B N 1
ATOM 1678 C CA . ILE B 1 6 ? -1.31 -18.516 -22.359 1 95.81 6 ILE B CA 1
ATOM 1679 C C . ILE B 1 6 ? -2.773 -18.172 -22.625 1 95.81 6 ILE B C 1
ATOM 1681 O O . ILE B 1 6 ? -3.535 -17.891 -21.703 1 95.81 6 ILE B O 1
ATOM 1685 N N . GLU B 1 7 ? -3.182 -18.281 -23.844 1 93.06 7 GLU B N 1
ATOM 1686 C CA . GLU B 1 7 ? -4.543 -17.938 -24.25 1 93.06 7 GLU B CA 1
ATOM 1687 C C . GLU B 1 7 ? -5.559 -18.891 -23.625 1 93.06 7 GLU B C 1
ATOM 1689 O O . GLU B 1 7 ? -6.668 -18.484 -23.281 1 93.06 7 GLU B O 1
ATOM 1694 N N . THR B 1 8 ? -5.184 -20.094 -23.453 1 93.69 8 THR B N 1
ATOM 1695 C CA . THR B 1 8 ? -6.121 -21.094 -22.953 1 93.69 8 THR B CA 1
ATOM 1696 C C . THR B 1 8 ? -6 -21.234 -21.438 1 93.69 8 THR B C 1
ATOM 1698 O O . THR B 1 8 ? -6.773 -21.969 -20.828 1 93.69 8 THR B O 1
ATOM 1701 N N . LEU B 1 9 ? -5.016 -20.609 -20.891 1 95.19 9 LEU B N 1
ATOM 1702 C CA . LEU B 1 9 ? -4.82 -20.656 -19.453 1 95.19 9 LEU B CA 1
ATOM 1703 C C . LEU B 1 9 ? -5.941 -19.906 -18.719 1 95.19 9 LEU B C 1
ATOM 1705 O O . LEU B 1 9 ? -6.176 -18.734 -18.984 1 95.19 9 LEU B O 1
ATOM 1709 N N . SER B 1 10 ? -6.645 -20.609 -17.875 1 94.19 10 SER B N 1
ATOM 1710 C CA . SER B 1 10 ? -7.691 -19.984 -17.078 1 94.19 10 SER B CA 1
ATOM 1711 C C . SER B 1 10 ? -7.102 -19.141 -15.953 1 94.19 10 SER B C 1
ATOM 1713 O O . SER B 1 10 ? -5.98 -19.391 -15.508 1 94.19 10 SER B O 1
ATOM 1715 N N . LEU B 1 11 ? -7.797 -18.156 -15.57 1 96.19 11 LEU B N 1
ATOM 1716 C CA . LEU B 1 11 ? -7.41 -17.297 -14.461 1 96.19 11 LEU B CA 1
ATOM 1717 C C . LEU B 1 11 ? -8.219 -17.609 -13.219 1 96.19 11 LEU B C 1
ATOM 1719 O O . LEU B 1 11 ? -9.086 -16.828 -12.812 1 96.19 11 LEU B O 1
ATOM 1723 N N . ASP B 1 12 ? -7.867 -18.688 -12.523 1 96 12 ASP B N 1
ATOM 1724 C CA . ASP B 1 12 ? -8.688 -19.219 -11.438 1 96 12 ASP B CA 1
ATOM 1725 C C . ASP B 1 12 ? -8.117 -18.844 -10.078 1 96 12 ASP B C 1
ATOM 1727 O O . ASP B 1 12 ? -8.594 -19.312 -9.039 1 96 12 ASP B O 1
ATOM 1731 N N . GLY B 1 13 ? -7.09 -18.047 -10.047 1 97.06 13 GLY B N 1
ATOM 1732 C CA . GLY B 1 13 ? -6.496 -17.625 -8.789 1 97.06 13 GLY B CA 1
ATOM 1733 C C . GLY B 1 13 ? -7.336 -16.609 -8.031 1 97.06 13 GLY B C 1
ATOM 1734 O O . GLY B 1 13 ? -7.207 -16.484 -6.812 1 97.06 13 GLY B O 1
ATOM 1735 N N . GLY B 1 14 ? -8.172 -15.836 -8.789 1 96.69 14 GLY B N 1
ATOM 1736 C CA . GLY B 1 14 ? -9.07 -14.867 -8.172 1 96.69 14 GLY B CA 1
ATOM 1737 C C . GLY B 1 14 ? -8.461 -13.484 -8.039 1 96.69 14 GLY B C 1
ATOM 1738 O O . GLY B 1 14 ? -9.18 -12.492 -7.938 1 96.69 14 GLY B O 1
ATOM 1739 N N . VAL B 1 15 ? -7.164 -13.398 -7.898 1 97.56 15 VAL B N 1
ATOM 1740 C CA . VAL B 1 15 ? -6.434 -12.141 -7.836 1 97.56 15 VAL B CA 1
ATOM 1741 C C . VAL B 1 15 ? -5.152 -12.242 -8.664 1 97.56 15 VAL B C 1
ATOM 1743 O O . VAL B 1 15 ? -4.684 -13.344 -8.953 1 97.56 15 VAL B O 1
ATOM 1746 N N . LEU B 1 16 ? -4.57 -11.18 -9 1 98.31 16 LEU B N 1
ATOM 1747 C CA . LEU B 1 16 ? -3.49 -11.078 -9.977 1 98.31 16 LEU B CA 1
ATOM 1748 C C . LEU B 1 16 ? -2.293 -11.922 -9.547 1 98.31 16 LEU B C 1
ATOM 1750 O O . LEU B 1 16 ? -1.757 -12.703 -10.336 1 98.31 16 LEU B O 1
ATOM 1754 N N . CYS B 1 17 ? -1.805 -11.781 -8.281 1 98.69 17 CYS B N 1
ATOM 1755 C CA . CYS B 1 17 ? -0.605 -12.484 -7.844 1 98.69 17 CYS B CA 1
ATOM 1756 C C . CYS B 1 17 ? -0.826 -13.992 -7.848 1 98.69 17 CYS B C 1
ATOM 1758 O O . CYS B 1 17 ? 0.08 -14.758 -8.188 1 98.69 17 CYS B O 1
ATOM 1760 N N . LEU B 1 18 ? -2.006 -14.445 -7.523 1 98.69 18 LEU B N 1
ATOM 1761 C CA . LEU B 1 18 ? -2.271 -15.875 -7.531 1 98.69 18 LEU B CA 1
ATOM 1762 C C . LEU B 1 18 ? -2.42 -16.391 -8.953 1 98.69 18 LEU B C 1
ATOM 1764 O O . LEU B 1 18 ? -2.01 -17.516 -9.258 1 98.69 18 LEU B O 1
ATOM 1768 N N . ASN B 1 19 ? -3.053 -15.555 -9.789 1 98.56 19 ASN B N 1
ATOM 1769 C CA . ASN B 1 19 ? -3.074 -15.914 -11.203 1 98.56 19 ASN B CA 1
ATOM 1770 C C . ASN B 1 19 ? -1.663 -16.078 -11.758 1 98.56 19 ASN B C 1
ATOM 1772 O O . ASN B 1 19 ? -1.413 -16.969 -12.578 1 98.56 19 ASN B O 1
ATOM 1776 N N . PHE B 1 20 ? -0.745 -15.289 -11.352 1 98.75 20 PHE B N 1
ATOM 1777 C CA . PHE B 1 20 ? 0.645 -15.367 -11.789 1 98.75 20 PHE B CA 1
ATOM 1778 C C . PHE B 1 20 ? 1.31 -16.625 -11.266 1 98.75 20 PHE B C 1
ATOM 1780 O O . PHE B 1 20 ? 1.996 -17.328 -12.016 1 98.75 20 PHE B O 1
ATOM 1787 N N . ILE B 1 21 ? 1.081 -16.906 -10.008 1 98.56 21 ILE B N 1
ATOM 1788 C CA . ILE B 1 21 ? 1.622 -18.109 -9.383 1 98.56 21 ILE B CA 1
ATOM 1789 C C . ILE B 1 21 ? 1.187 -19.344 -10.164 1 98.56 21 ILE B C 1
ATOM 1791 O O . ILE B 1 21 ? 1.965 -20.281 -10.328 1 98.56 21 ILE B O 1
ATOM 1795 N N . ASN B 1 22 ? -0.011 -19.25 -10.742 1 98.06 22 ASN B N 1
ATOM 1796 C CA . ASN B 1 22 ? -0.642 -20.422 -11.367 1 98.06 22 ASN B CA 1
ATOM 1797 C C . ASN B 1 22 ? -0.271 -20.531 -12.844 1 98.06 22 ASN B C 1
ATOM 1799 O O . ASN B 1 22 ? -0.913 -21.266 -13.594 1 98.06 22 ASN B O 1
ATOM 1803 N N . THR B 1 23 ? 0.768 -19.891 -13.203 1 98.25 23 THR B N 1
ATOM 1804 C CA . THR B 1 23 ? 1.231 -20.031 -14.586 1 98.25 23 THR B CA 1
ATOM 1805 C C . THR B 1 23 ? 2.061 -21.297 -14.742 1 98.25 23 THR B C 1
ATOM 1807 O O . THR B 1 23 ? 2.855 -21.422 -15.68 1 98.25 23 THR B O 1
ATOM 1810 N N . VAL B 1 24 ? 1.963 -22.203 -13.891 1 96.69 24 VAL B N 1
ATOM 1811 C CA . VAL B 1 24 ? 2.438 -23.578 -13.953 1 96.69 24 VAL B CA 1
ATOM 1812 C C . VAL B 1 24 ? 1.249 -24.531 -13.898 1 96.69 24 VAL B C 1
ATOM 1814 O O . VAL B 1 24 ? 0.41 -24.453 -13 1 96.69 24 VAL B O 1
ATOM 1817 N N . HIS B 1 25 ? 1.215 -25.328 -14.945 1 93 25 HIS B N 1
ATOM 1818 C CA . HIS B 1 25 ? 0.079 -26.25 -14.977 1 93 25 HIS B CA 1
ATOM 1819 C C . HIS B 1 25 ? 0.28 -27.406 -14.016 1 93 25 HIS B C 1
ATOM 1821 O O . HIS B 1 25 ? 1.288 -28.125 -14.094 1 93 25 HIS B O 1
ATOM 1827 N N . ASP B 1 26 ? -0.642 -27.594 -13.023 1 91.5 26 ASP B N 1
ATOM 1828 C CA . ASP B 1 26 ? -0.702 -28.75 -12.141 1 91.5 26 ASP B CA 1
ATOM 1829 C C . ASP B 1 26 ? 0.555 -28.844 -11.273 1 91.5 26 ASP B C 1
ATOM 1831 O O . ASP B 1 26 ? 1.556 -29.438 -11.695 1 91.5 26 ASP B O 1
ATOM 1835 N N . ARG B 1 27 ? 0.545 -28.453 -10.117 1 94.38 27 ARG B N 1
ATOM 1836 C CA . ARG B 1 27 ? 1.695 -28.406 -9.227 1 94.38 27 ARG B CA 1
ATOM 1837 C C . ARG B 1 27 ? 1.878 -29.734 -8.492 1 94.38 27 ARG B C 1
ATOM 1839 O O . ARG B 1 27 ? 2.844 -29.906 -7.75 1 94.38 27 ARG B O 1
ATOM 1846 N N . THR B 1 28 ? 1.005 -30.672 -8.797 1 92.62 28 THR B N 1
ATOM 1847 C CA . THR B 1 28 ? 1.041 -31.953 -8.094 1 92.62 28 THR B CA 1
ATOM 1848 C C . THR B 1 28 ? 1.887 -32.969 -8.852 1 92.62 28 THR B C 1
ATOM 1850 O O . THR B 1 28 ? 2.154 -34.062 -8.352 1 92.62 28 THR B O 1
ATOM 1853 N N . VAL B 1 29 ? 2.285 -32.656 -10.023 1 93.06 29 VAL B N 1
ATOM 1854 C CA . VAL B 1 29 ? 3.062 -33.594 -10.82 1 93.06 29 VAL B CA 1
ATOM 1855 C C . VAL B 1 29 ? 4.543 -33.219 -10.766 1 93.06 29 VAL B C 1
ATOM 1857 O O . VAL B 1 29 ? 4.891 -32.094 -10.43 1 93.06 29 VAL B O 1
ATOM 1860 N N . LYS B 1 30 ? 5.379 -34.031 -11.07 1 91.12 30 LYS B N 1
ATOM 1861 C CA . LYS B 1 30 ? 6.828 -33.875 -10.945 1 91.12 30 LYS B CA 1
ATOM 1862 C C . LYS B 1 30 ? 7.344 -32.812 -11.914 1 91.12 30 LYS B C 1
ATOM 1864 O O . LYS B 1 30 ? 8.195 -32 -11.562 1 91.12 30 LYS B O 1
ATOM 1869 N N . GLU B 1 31 ? 6.848 -32.844 -13.141 1 92.38 31 GLU B N 1
ATOM 1870 C CA . GLU B 1 31 ? 7.27 -31.891 -14.172 1 92.38 31 GLU B CA 1
ATOM 1871 C C . GLU B 1 31 ? 6.074 -31.141 -14.734 1 92.38 31 GLU B C 1
ATOM 1873 O O . GLU B 1 31 ? 5.605 -31.438 -15.836 1 92.38 31 GLU B O 1
ATOM 1878 N N . PRO B 1 32 ? 5.738 -30.203 -14.07 1 93.81 32 PRO B N 1
ATOM 1879 C CA . PRO B 1 32 ? 4.559 -29.469 -14.531 1 93.81 32 PRO B CA 1
ATOM 1880 C C . PRO B 1 32 ? 4.82 -28.672 -15.805 1 93.81 32 PRO B C 1
ATOM 1882 O O . PRO B 1 32 ? 5.953 -28.234 -16.031 1 93.81 32 PRO B O 1
ATOM 1885 N N . PHE B 1 33 ? 3.805 -28.516 -16.609 1 95.44 33 PHE B N 1
ATOM 1886 C CA . PHE B 1 33 ? 3.895 -27.672 -17.797 1 95.44 33 PHE B CA 1
ATOM 1887 C C . PHE B 1 33 ? 4.109 -26.219 -17.391 1 95.44 33 PHE B C 1
ATOM 1889 O O . PHE B 1 33 ? 3.404 -25.688 -16.531 1 95.44 33 PHE B O 1
ATOM 1896 N N . GLU B 1 34 ? 5.07 -25.578 -18.047 1 97.25 34 GLU B N 1
ATOM 1897 C CA . GLU B 1 34 ? 5.43 -24.188 -17.812 1 97.25 34 GLU B CA 1
ATOM 1898 C C . GLU B 1 34 ? 4.793 -23.266 -18.859 1 97.25 34 GLU B C 1
ATOM 1900 O O . GLU B 1 34 ? 5.145 -23.312 -20.031 1 97.25 34 GLU B O 1
ATOM 1905 N N . TYR B 1 35 ? 3.896 -22.453 -18.406 1 97.56 35 TYR B N 1
ATOM 1906 C CA . TYR B 1 35 ? 3.246 -21.547 -19.344 1 97.56 35 TYR B CA 1
ATOM 1907 C C . TYR B 1 35 ? 4.184 -20.406 -19.75 1 97.56 35 TYR B C 1
ATOM 1909 O O . TYR B 1 35 ? 4.082 -19.875 -20.859 1 97.56 35 TYR B O 1
ATOM 1917 N N . LEU B 1 36 ? 5.09 -20 -18.844 1 98 36 LEU B N 1
ATOM 1918 C CA . LEU B 1 36 ? 6.02 -18.906 -19.094 1 98 36 LEU B CA 1
ATOM 1919 C C . LEU B 1 36 ? 7.344 -19.438 -19.641 1 98 36 LEU B C 1
ATOM 1921 O O . LEU B 1 36 ? 8.406 -19.156 -19.078 1 98 36 LEU B O 1
ATOM 1925 N N . SER B 1 37 ? 7.277 -20.062 -20.734 1 96.75 37 SER B N 1
ATOM 1926 C CA . SER B 1 37 ? 8.445 -20.703 -21.328 1 96.75 37 SER B CA 1
ATOM 1927 C C . SER B 1 37 ? 9.352 -19.672 -22 1 96.75 37 SER B C 1
ATOM 1929 O O . SER B 1 37 ? 10.555 -19.891 -22.141 1 96.75 37 SER B O 1
ATOM 1931 N N . THR B 1 38 ? 8.797 -18.531 -22.453 1 96.75 38 THR B N 1
ATOM 1932 C CA . THR B 1 38 ? 9.555 -17.438 -23.078 1 96.75 38 THR B CA 1
ATOM 1933 C C . THR B 1 38 ? 9.117 -16.094 -22.516 1 96.75 38 THR B C 1
ATOM 1935 O O . THR B 1 38 ? 8.062 -15.984 -21.891 1 96.75 38 THR B O 1
ATOM 1938 N N . TYR B 1 39 ? 9.961 -15.141 -22.766 1 97.5 39 TYR B N 1
ATOM 1939 C CA . TYR B 1 39 ? 9.586 -13.797 -22.359 1 97.5 39 TYR B CA 1
ATOM 1940 C C . TYR B 1 39 ? 8.305 -13.344 -23.062 1 97.5 39 TYR B C 1
ATOM 1942 O O . TYR B 1 39 ? 7.48 -12.641 -22.469 1 97.5 39 TYR B O 1
ATOM 1950 N N . SER B 1 40 ? 8.195 -13.766 -24.312 1 96.31 40 SER B N 1
ATOM 1951 C CA . SER B 1 40 ? 6.984 -13.43 -25.047 1 96.31 40 SER B CA 1
ATOM 1952 C C . SER B 1 40 ? 5.742 -13.992 -24.359 1 96.31 40 SER B C 1
ATOM 1954 O O . SER B 1 40 ? 4.691 -13.344 -24.344 1 96.31 40 SER B O 1
ATOM 1956 N N . CYS B 1 41 ? 5.867 -15.164 -23.797 1 97.44 41 CYS B N 1
ATOM 1957 C CA . CYS B 1 41 ? 4.758 -15.758 -23.062 1 97.44 41 CYS B CA 1
ATOM 1958 C C . CYS B 1 41 ? 4.402 -14.914 -21.844 1 97.44 41 CYS B C 1
ATOM 1960 O O . CYS B 1 41 ? 3.225 -14.766 -21.5 1 97.44 41 CYS B O 1
ATOM 1962 N N . LEU B 1 42 ? 5.453 -14.367 -21.234 1 98 42 LEU B N 1
ATOM 1963 C CA . LEU B 1 42 ? 5.219 -13.484 -20.094 1 98 42 LEU B CA 1
ATOM 1964 C C . LEU B 1 42 ? 4.469 -12.227 -20.531 1 98 42 LEU B C 1
ATOM 1966 O O . LEU B 1 42 ? 3.516 -11.805 -19.859 1 98 42 LEU B O 1
ATOM 1970 N N . VAL B 1 43 ? 4.867 -11.68 -21.609 1 97.44 43 VAL B N 1
ATOM 1971 C CA . VAL B 1 43 ? 4.23 -10.477 -22.125 1 97.44 43 VAL B CA 1
ATOM 1972 C C . VAL B 1 43 ? 2.777 -10.781 -22.5 1 97.44 43 VAL B C 1
ATOM 1974 O O . VAL B 1 43 ? 1.877 -10 -22.172 1 97.44 43 VAL B O 1
ATOM 1977 N N . ASN B 1 44 ? 2.557 -11.914 -23.141 1 96.94 44 ASN B N 1
ATOM 1978 C CA . ASN B 1 44 ? 1.203 -12.32 -23.5 1 96.94 44 ASN B CA 1
ATOM 1979 C C . ASN B 1 44 ? 0.328 -12.516 -22.266 1 96.94 44 ASN B C 1
ATOM 1981 O O . ASN B 1 44 ? -0.841 -12.125 -22.266 1 96.94 44 ASN B O 1
ATOM 1985 N N . TRP B 1 45 ? 0.92 -13.094 -21.328 1 98.06 45 TRP B N 1
ATOM 1986 C CA . TRP B 1 45 ? 0.174 -13.289 -20.094 1 98.06 45 TRP B CA 1
ATOM 1987 C C . TRP B 1 45 ? -0.179 -11.953 -19.453 1 98.06 45 TRP B C 1
ATOM 1989 O O . TRP B 1 45 ? -1.318 -11.742 -19.031 1 98.06 45 TRP B O 1
ATOM 1999 N N . ALA B 1 46 ? 0.787 -11.062 -19.375 1 97.38 46 ALA B N 1
ATOM 2000 C CA . ALA B 1 46 ? 0.594 -9.742 -18.781 1 97.38 46 ALA B CA 1
ATOM 2001 C C . ALA B 1 46 ? -0.5 -8.969 -19.516 1 97.38 46 ALA B C 1
ATOM 2003 O O . ALA B 1 46 ? -1.247 -8.203 -18.891 1 97.38 46 ALA B O 1
ATOM 2004 N N . ALA B 1 47 ? -0.548 -9.156 -20.766 1 96.25 47 ALA B N 1
ATOM 2005 C CA . ALA B 1 47 ? -1.608 -8.539 -21.562 1 96.25 47 ALA B CA 1
ATOM 2006 C C . ALA B 1 47 ? -2.967 -9.156 -21.234 1 96.25 47 ALA B C 1
ATOM 2008 O O . ALA B 1 47 ? -3.959 -8.438 -21.078 1 96.25 47 ALA B O 1
ATOM 2009 N N . LYS B 1 48 ? -3.012 -10.453 -21.109 1 96.44 48 LYS B N 1
ATOM 2010 C CA . LYS B 1 48 ? -4.242 -11.18 -20.812 1 96.44 48 LYS B CA 1
ATOM 2011 C C . LYS B 1 48 ? -4.852 -10.711 -19.5 1 96.44 48 LYS B C 1
ATOM 2013 O O . LYS B 1 48 ? -6.074 -10.594 -19.375 1 96.44 48 LYS B O 1
ATOM 2018 N N . VAL B 1 49 ? -4.008 -10.445 -18.547 1 96.75 49 VAL B N 1
ATOM 2019 C CA . VAL B 1 49 ? -4.496 -10.039 -17.234 1 96.75 49 VAL B CA 1
ATOM 2020 C C . VAL B 1 49 ? -4.539 -8.516 -17.141 1 96.75 49 VAL B C 1
ATOM 2022 O O . VAL B 1 49 ? -4.645 -7.957 -16.047 1 96.75 49 VAL B O 1
ATOM 2025 N N . GLU B 1 50 ? -4.301 -7.766 -18.203 1 93.5 50 GLU B N 1
ATOM 2026 C CA . GLU B 1 50 ? -4.535 -6.336 -18.406 1 93.5 50 GLU B CA 1
ATOM 2027 C C . GLU B 1 50 ? -3.527 -5.5 -17.625 1 93.5 50 GLU B C 1
ATOM 2029 O O . GLU B 1 50 ? -3.848 -4.398 -17.172 1 93.5 50 GLU B O 1
ATOM 2034 N N . ILE B 1 51 ? -2.381 -6.09 -17.422 1 93.06 51 ILE B N 1
ATOM 2035 C CA . ILE B 1 51 ? -1.251 -5.332 -16.891 1 93.06 51 ILE B CA 1
ATOM 2036 C C . ILE B 1 51 ? -0.678 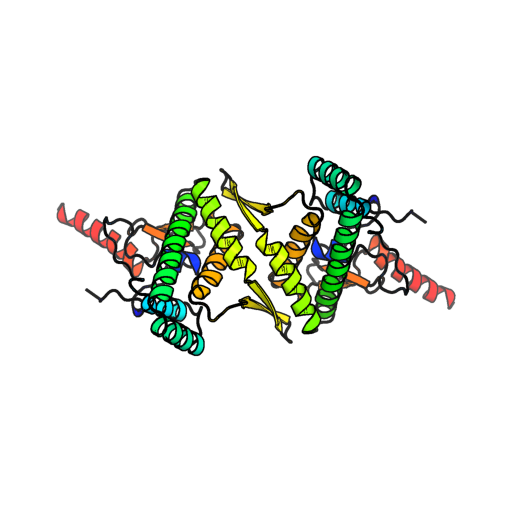-4.434 -17.984 1 93.06 51 ILE B C 1
ATOM 2038 O O . ILE B 1 51 ? -0.231 -3.316 -17.703 1 93.06 51 ILE B O 1
ATOM 2042 N N . LEU B 1 52 ? -0.697 -4.949 -19.172 1 93.56 52 LEU B N 1
ATOM 2043 C CA . LEU B 1 52 ? -0.107 -4.238 -20.297 1 93.56 52 LEU B CA 1
ATOM 2044 C C . LEU B 1 52 ? -1.179 -3.828 -21.297 1 93.56 52 LEU B C 1
ATOM 2046 O O . LEU B 1 52 ? -2.08 -4.613 -21.609 1 93.56 52 LEU B O 1
ATOM 2050 N N . THR B 1 53 ? -1.012 -2.609 -21.75 1 90.5 53 THR B N 1
ATOM 2051 C CA . THR B 1 53 ? -1.786 -2.178 -22.906 1 90.5 53 THR B CA 1
ATOM 2052 C C . THR B 1 53 ? -1.204 -2.758 -24.203 1 90.5 53 THR B C 1
ATOM 2054 O O . THR B 1 53 ? -0.128 -3.357 -24.188 1 90.5 53 THR B O 1
ATOM 2057 N N . THR B 1 54 ? -1.96 -2.551 -25.25 1 91.75 54 THR B N 1
ATOM 2058 C CA . THR B 1 54 ? -1.471 -3.012 -26.531 1 91.75 54 THR B CA 1
ATOM 2059 C C . THR B 1 54 ? -0.139 -2.35 -26.875 1 91.75 54 THR B C 1
ATOM 2061 O O . THR B 1 54 ? 0.788 -3.014 -27.344 1 91.75 54 THR B O 1
ATOM 2064 N N . SER B 1 55 ? -0.077 -1.107 -26.641 1 91.25 55 SER B N 1
ATOM 2065 C CA . SER B 1 55 ? 1.155 -0.373 -26.906 1 91.25 55 SER B CA 1
ATOM 2066 C C . SER B 1 55 ? 2.291 -0.858 -26.016 1 91.25 55 SER B C 1
ATOM 2068 O O . SER B 1 55 ? 3.434 -0.977 -26.453 1 91.25 55 SER B O 1
ATOM 2070 N N . GLY B 1 56 ? 1.938 -1.152 -24.781 1 91.75 56 GLY B N 1
ATOM 2071 C CA . GLY B 1 56 ? 2.934 -1.677 -23.859 1 91.75 56 GLY B CA 1
ATOM 2072 C C . GLY B 1 56 ? 3.471 -3.035 -24.266 1 91.75 56 GLY B C 1
ATOM 2073 O O . GLY B 1 56 ? 4.668 -3.303 -24.141 1 91.75 56 GLY B O 1
ATOM 2074 N N . GLN B 1 57 ? 2.592 -3.848 -24.766 1 93.75 57 GLN B N 1
ATOM 2075 C CA . GLN B 1 57 ? 2.979 -5.168 -25.25 1 93.75 57 GLN B CA 1
ATOM 2076 C C . GLN B 1 57 ? 3.988 -5.062 -26.391 1 93.75 57 GLN B C 1
ATOM 2078 O O . GLN B 1 57 ? 5.031 -5.719 -26.359 1 93.75 57 GLN B O 1
ATOM 2083 N N . LYS B 1 58 ? 3.609 -4.25 -27.359 1 93.5 58 LYS B N 1
ATOM 2084 C CA . LYS B 1 58 ? 4.465 -4.078 -28.531 1 93.5 58 LYS B CA 1
ATOM 2085 C C . LYS B 1 58 ? 5.84 -3.549 -28.141 1 93.5 58 LYS B C 1
ATOM 2087 O O . LYS B 1 58 ? 6.863 -4.016 -28.641 1 93.5 58 LYS B O 1
ATOM 2092 N N . LYS B 1 59 ? 5.816 -2.648 -27.266 1 93.75 59 LYS B N 1
ATOM 2093 C CA . LYS B 1 59 ? 7.07 -2.045 -26.828 1 93.75 59 LYS B CA 1
ATOM 2094 C C . LYS B 1 59 ? 7.953 -3.068 -26.125 1 93.75 59 LYS B C 1
ATOM 2096 O O . LYS B 1 59 ? 9.148 -3.182 -26.422 1 93.75 59 LYS B O 1
ATOM 2101 N N . LEU B 1 60 ? 7.402 -3.807 -25.188 1 94.81 60 LEU B N 1
ATOM 2102 C CA . LEU B 1 60 ? 8.18 -4.789 -24.453 1 94.81 60 LEU B CA 1
ATOM 2103 C C . LEU B 1 60 ? 8.695 -5.887 -25.375 1 94.81 60 LEU B C 1
ATOM 2105 O O . LEU B 1 60 ? 9.828 -6.359 -25.219 1 94.81 60 LEU B O 1
ATOM 2109 N N . LYS B 1 61 ? 7.859 -6.301 -26.281 1 94.81 61 LYS B N 1
ATOM 2110 C CA . LYS B 1 61 ? 8.305 -7.312 -27.234 1 94.81 61 LYS B CA 1
ATOM 2111 C C . LYS B 1 61 ? 9.445 -6.793 -28.094 1 94.81 61 LYS B C 1
ATOM 2113 O O . LYS B 1 61 ? 10.383 -7.531 -28.406 1 94.81 61 LYS B O 1
ATOM 2118 N N . SER B 1 62 ? 9.328 -5.535 -28.469 1 95 62 SER B N 1
ATOM 2119 C CA . SER B 1 62 ? 10.398 -4.914 -29.266 1 95 62 SER B CA 1
ATOM 2120 C C . SER B 1 62 ? 11.695 -4.844 -28.469 1 95 62 SER B C 1
ATOM 2122 O O . SER B 1 62 ? 12.758 -5.223 -28.969 1 95 62 SER B O 1
ATOM 2124 N N . VAL B 1 63 ? 11.602 -4.422 -27.266 1 94.12 63 VAL B N 1
ATOM 2125 C CA . VAL B 1 63 ? 12.781 -4.324 -26.406 1 94.12 63 VAL B CA 1
ATOM 2126 C C . VAL B 1 63 ? 13.383 -5.707 -26.188 1 94.12 63 VAL B C 1
ATOM 2128 O O . VAL B 1 63 ? 14.602 -5.871 -26.203 1 94.12 63 VAL B O 1
ATOM 2131 N N . ALA B 1 64 ? 12.555 -6.688 -25.969 1 95.19 64 ALA B N 1
ATOM 2132 C CA . ALA B 1 64 ? 13.008 -8.062 -25.766 1 95.19 64 ALA B CA 1
ATOM 2133 C C . ALA B 1 64 ? 13.734 -8.586 -27 1 95.19 64 ALA B C 1
ATOM 2135 O O . ALA B 1 64 ? 14.75 -9.281 -26.875 1 95.19 64 ALA B O 1
ATOM 2136 N N . LYS B 1 65 ? 13.148 -8.266 -28.109 1 94.19 65 LYS B N 1
ATOM 2137 C CA . LYS B 1 65 ? 13.766 -8.688 -29.359 1 94.19 65 LYS B CA 1
ATOM 2138 C C . LYS B 1 65 ? 15.148 -8.07 -29.531 1 94.19 65 LYS B C 1
ATOM 2140 O O . LYS B 1 65 ? 16.078 -8.719 -30.016 1 94.19 65 LYS B O 1
ATOM 2145 N N . ASP B 1 66 ? 15.242 -6.836 -29.125 1 94.69 66 ASP B N 1
ATOM 2146 C CA . ASP B 1 66 ? 16.5 -6.102 -29.25 1 94.69 66 ASP B CA 1
ATOM 2147 C C . ASP B 1 66 ? 17.547 -6.617 -28.266 1 94.69 66 ASP B C 1
ATOM 2149 O O . ASP B 1 66 ? 18.75 -6.449 -28.484 1 94.69 66 ASP B O 1
ATOM 2153 N N . ASN B 1 67 ? 17.109 -7.164 -27.188 1 94.81 67 ASN B N 1
ATOM 2154 C CA . ASN B 1 67 ? 18.016 -7.684 -26.188 1 94.81 67 ASN B CA 1
ATOM 2155 C C . ASN B 1 67 ? 17.516 -8.992 -25.578 1 94.81 67 ASN B C 1
ATOM 2157 O O . ASN B 1 67 ? 17 -9.016 -24.469 1 94.81 67 ASN B O 1
ATOM 2161 N N . GLN B 1 68 ? 17.797 -10.055 -26.188 1 94.94 68 GLN B N 1
ATOM 2162 C CA . GLN B 1 68 ? 17.281 -11.367 -25.828 1 94.94 68 GLN B CA 1
ATOM 2163 C C . GLN B 1 68 ? 17.875 -11.852 -24.5 1 94.94 68 GLN B C 1
ATOM 2165 O O . GLN B 1 68 ? 17.188 -12.492 -23.703 1 94.94 68 GLN B O 1
ATOM 2170 N N . LYS B 1 69 ? 19.094 -11.523 -24.359 1 96.38 69 LYS B N 1
ATOM 2171 C CA . LYS B 1 69 ? 19.75 -11.93 -23.109 1 96.38 69 LYS B CA 1
ATOM 2172 C C . LYS B 1 69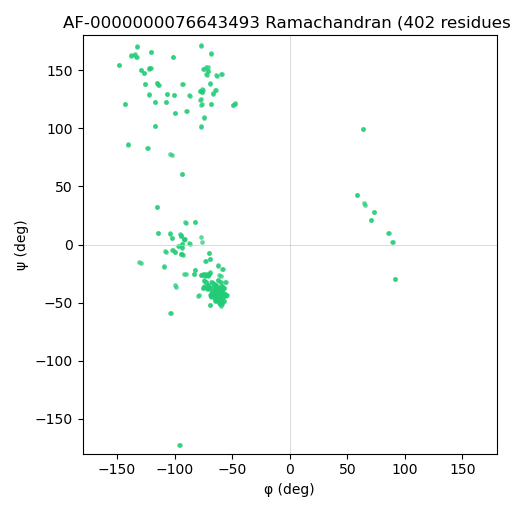 ? 19.094 -11.266 -21.906 1 96.38 69 LYS B C 1
ATOM 2174 O O . LYS B 1 69 ? 18.812 -11.922 -20.906 1 96.38 69 LYS B O 1
ATOM 2179 N N . LYS B 1 70 ? 18.875 -9.992 -22.031 1 96.31 70 LYS B N 1
ATOM 2180 C CA . LYS B 1 70 ? 18.219 -9.258 -20.953 1 96.31 70 LYS B CA 1
ATOM 2181 C C . LYS B 1 70 ? 16.797 -9.758 -20.734 1 96.31 70 LYS B C 1
ATOM 2183 O O . LYS B 1 70 ? 16.328 -9.836 -19.594 1 96.31 70 LYS B O 1
ATOM 2188 N N . ALA B 1 71 ? 16.172 -10.062 -21.812 1 97.31 71 ALA B N 1
ATOM 2189 C CA . ALA B 1 71 ? 14.805 -10.594 -21.719 1 97.31 71 ALA B CA 1
ATOM 2190 C C . ALA B 1 71 ? 14.789 -11.93 -20.984 1 97.31 71 ALA B C 1
ATOM 2192 O O . ALA B 1 71 ? 13.914 -12.18 -20.156 1 97.31 71 ALA B O 1
ATOM 2193 N N . GLY B 1 72 ? 15.734 -12.711 -21.359 1 97.44 72 GLY B N 1
ATOM 2194 C CA . GLY B 1 72 ? 15.859 -13.984 -20.672 1 97.44 72 GLY B CA 1
ATOM 2195 C C . GLY B 1 72 ? 16.109 -13.836 -19.188 1 97.44 72 GLY B C 1
ATOM 2196 O O . GLY B 1 72 ? 15.531 -14.562 -18.375 1 97.44 72 GLY B O 1
ATOM 2197 N N . ARG B 1 73 ? 16.969 -12.898 -18.859 1 97.38 73 ARG B N 1
ATOM 2198 C CA . ARG B 1 73 ? 17.25 -12.625 -17.453 1 97.38 73 ARG B CA 1
ATOM 2199 C C . ARG B 1 73 ? 15.992 -12.125 -16.734 1 97.38 73 ARG B C 1
ATOM 2201 O O . ARG B 1 73 ? 15.711 -12.547 -15.617 1 97.38 73 ARG B O 1
ATOM 2208 N N . ALA B 1 74 ? 15.273 -11.273 -17.391 1 97.5 74 ALA B N 1
ATOM 2209 C CA . ALA B 1 74 ? 14.039 -10.75 -16.812 1 97.5 74 ALA B CA 1
ATOM 2210 C C . ALA B 1 74 ? 13.023 -11.867 -16.578 1 97.5 74 ALA B C 1
ATOM 2212 O O . ALA B 1 74 ? 12.375 -11.914 -15.531 1 97.5 74 ALA B O 1
ATOM 2213 N N . LEU B 1 75 ? 12.914 -12.727 -17.547 1 98.12 75 LEU B N 1
ATOM 2214 C CA . LEU B 1 75 ? 12.023 -13.867 -17.391 1 98.12 75 LEU B CA 1
ATOM 2215 C C . LEU B 1 75 ? 12.445 -14.734 -16.203 1 98.12 75 LEU B C 1
ATOM 2217 O O . LEU B 1 75 ? 11.609 -15.148 -15.398 1 98.12 75 LEU B O 1
ATOM 2221 N N . GLY B 1 76 ? 13.711 -14.945 -16.109 1 98.25 76 GLY B N 1
ATOM 2222 C CA . GLY B 1 76 ? 14.234 -15.695 -14.969 1 98.25 76 GLY B CA 1
ATOM 2223 C C . GLY B 1 76 ? 13.891 -15.07 -13.633 1 98.25 76 GLY B C 1
ATOM 2224 O O . GLY B 1 76 ? 13.5 -15.773 -12.695 1 98.25 76 GLY B O 1
ATOM 2225 N N . VAL B 1 77 ? 14.062 -13.789 -13.57 1 98 77 VAL B N 1
ATOM 2226 C CA . VAL B 1 77 ? 13.734 -13.055 -12.352 1 98 77 VAL B CA 1
ATOM 2227 C C . VAL B 1 77 ? 12.242 -13.219 -12.047 1 98 77 VAL B C 1
ATOM 2229 O O . VAL B 1 77 ? 11.867 -13.438 -10.891 1 98 77 VAL B O 1
ATOM 2232 N N . CYS B 1 78 ? 11.406 -13.172 -13.047 1 98.38 78 CYS B N 1
ATOM 2233 C CA . CYS B 1 78 ? 9.969 -13.289 -12.859 1 98.38 78 CYS B CA 1
ATOM 2234 C C . CYS B 1 78 ? 9.594 -14.695 -12.391 1 98.38 78 CYS B C 1
ATOM 2236 O O . CYS B 1 78 ? 8.758 -14.852 -11.5 1 98.38 78 CYS B O 1
ATOM 2238 N N . ILE B 1 79 ? 10.227 -15.641 -12.938 1 98.5 79 ILE B N 1
ATOM 2239 C CA . ILE B 1 79 ? 9.945 -17.016 -12.562 1 98.5 79 ILE B CA 1
ATOM 2240 C C . ILE B 1 79 ? 10.391 -17.266 -11.125 1 98.5 79 ILE B C 1
ATOM 2242 O O . ILE B 1 79 ? 9.672 -17.891 -10.344 1 98.5 79 ILE B O 1
ATOM 2246 N N . LYS B 1 80 ? 11.562 -16.75 -10.828 1 98.44 80 LYS B N 1
ATOM 2247 C CA . LYS B 1 80 ? 12.023 -16.859 -9.445 1 98.44 80 LYS B CA 1
ATOM 2248 C C . LYS B 1 80 ? 11.055 -16.188 -8.484 1 98.44 80 LYS B C 1
ATOM 2250 O O . LYS B 1 80 ? 10.758 -16.703 -7.414 1 98.44 80 LYS B O 1
ATOM 2255 N N . ALA B 1 81 ? 10.609 -15.031 -8.859 1 98.75 81 ALA B N 1
ATOM 2256 C CA . ALA B 1 81 ? 9.633 -14.312 -8.055 1 98.75 81 ALA B CA 1
ATOM 2257 C C . ALA B 1 81 ? 8.344 -15.125 -7.895 1 98.75 81 ALA B C 1
ATOM 2259 O O . ALA B 1 81 ? 7.758 -15.164 -6.812 1 98.75 81 ALA B O 1
ATOM 2260 N N . ARG B 1 82 ? 7.906 -15.789 -8.977 1 98.75 82 ARG B N 1
ATOM 2261 C CA . ARG B 1 82 ? 6.719 -16.625 -8.93 1 98.75 82 ARG B CA 1
ATOM 2262 C C . ARG B 1 82 ? 6.859 -17.719 -7.859 1 98.75 82 ARG B C 1
ATOM 2264 O O . ARG B 1 82 ? 5.926 -17.953 -7.09 1 98.75 82 ARG B O 1
ATOM 2271 N N . GLU B 1 83 ? 8.008 -18.25 -7.836 1 98.5 83 GLU B N 1
ATOM 2272 C CA . GLU B 1 83 ? 8.234 -19.344 -6.883 1 98.5 83 GLU B CA 1
ATOM 2273 C C . GLU B 1 83 ? 8.297 -18.812 -5.453 1 98.5 83 GLU B C 1
ATOM 2275 O O . GLU B 1 83 ? 7.828 -19.469 -4.523 1 98.5 83 GLU B O 1
ATOM 2280 N N . VAL B 1 84 ? 8.883 -17.672 -5.262 1 98.75 84 VAL B N 1
ATOM 2281 C CA . VAL B 1 84 ? 8.867 -17.047 -3.945 1 98.75 84 VAL B CA 1
ATOM 2282 C C . VAL B 1 84 ? 7.426 -16.797 -3.51 1 98.75 84 VAL B C 1
ATOM 2284 O O . VAL B 1 84 ? 7.043 -17.141 -2.387 1 98.75 84 VAL B O 1
ATOM 2287 N N . LEU B 1 85 ? 6.652 -16.25 -4.41 1 98.81 85 LEU B N 1
ATOM 2288 C CA . LEU B 1 85 ? 5.25 -15.969 -4.121 1 98.81 85 LEU B CA 1
ATOM 2289 C C . LEU B 1 85 ? 4.484 -17.266 -3.842 1 98.81 85 LEU B C 1
ATOM 2291 O O . LEU B 1 85 ? 3.643 -17.297 -2.941 1 98.81 85 LEU B O 1
ATOM 2295 N N . TYR B 1 86 ? 4.785 -18.266 -4.621 1 98.56 86 TYR B N 1
ATOM 2296 C CA . TYR B 1 86 ? 4.133 -19.547 -4.414 1 98.56 86 TYR B CA 1
ATOM 2297 C C . TYR B 1 86 ? 4.391 -20.078 -3.004 1 98.56 86 TYR B C 1
ATOM 2299 O O . TYR B 1 86 ? 3.453 -20.406 -2.279 1 98.56 86 TYR B O 1
ATOM 2307 N N . HIS B 1 87 ? 5.617 -20.094 -2.633 1 98.5 87 HIS B N 1
ATOM 2308 C CA . HIS B 1 87 ? 5.957 -20.625 -1.317 1 98.5 87 HIS B CA 1
ATOM 2309 C C . HIS B 1 87 ? 5.348 -19.781 -0.207 1 98.5 87 HIS B C 1
ATOM 2311 O O . HIS B 1 87 ? 4.906 -20.312 0.815 1 98.5 87 HIS B O 1
ATOM 2317 N N . LEU B 1 88 ? 5.324 -18.531 -0.384 1 98.69 88 LEU B N 1
ATOM 2318 C CA . LEU B 1 88 ? 4.75 -17.609 0.585 1 98.69 88 LEU B CA 1
ATOM 2319 C C . LEU B 1 88 ? 3.27 -17.891 0.808 1 98.69 88 LEU B C 1
ATOM 2321 O O . LEU B 1 88 ? 2.846 -18.141 1.939 1 98.69 88 LEU B O 1
ATOM 2325 N N . PHE B 1 89 ? 2.516 -17.969 -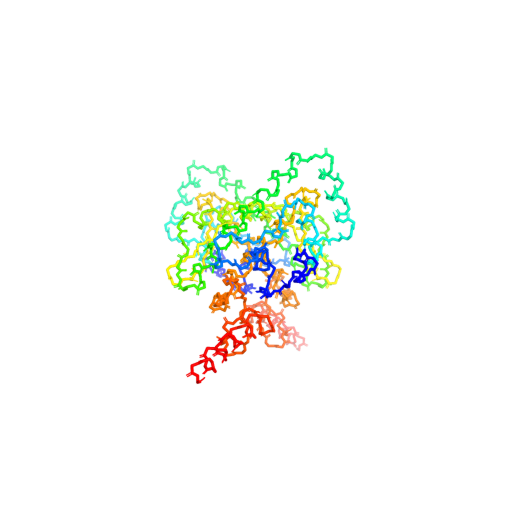0.262 1 98.62 89 PHE B N 1
ATOM 2326 C CA . PHE B 1 89 ? 1.07 -18.109 -0.146 1 98.62 89 PHE B CA 1
ATOM 2327 C C . PHE B 1 89 ? 0.684 -19.562 0.078 1 98.62 89 PHE B C 1
ATOM 2329 O O . PHE B 1 89 ? -0.392 -19.859 0.606 1 98.62 89 PHE B O 1
ATOM 2336 N N . TRP B 1 90 ? 1.574 -20.438 -0.387 1 98.25 90 TRP B N 1
ATOM 2337 C CA . TRP B 1 90 ? 1.342 -21.844 -0.083 1 98.25 90 TRP B CA 1
ATOM 2338 C C . TRP B 1 90 ? 1.352 -22.094 1.423 1 98.25 90 TRP B C 1
ATOM 2340 O O . TRP B 1 90 ? 0.459 -22.75 1.958 1 98.25 90 TRP B O 1
ATOM 2350 N N . ALA B 1 91 ? 2.361 -21.578 2.109 1 98.44 91 ALA B N 1
ATOM 2351 C CA . ALA B 1 91 ? 2.416 -21.672 3.566 1 98.44 91 ALA B CA 1
ATOM 2352 C C . ALA B 1 91 ? 1.151 -21.094 4.203 1 98.44 91 ALA B C 1
ATOM 2354 O O . ALA B 1 91 ? 0.575 -21.703 5.105 1 98.44 91 ALA B O 1
ATOM 2355 N N . ILE B 1 92 ? 0.717 -20.016 3.729 1 97.94 92 ILE B N 1
ATOM 2356 C CA . ILE B 1 92 ? -0.47 -19.359 4.254 1 97.94 92 ILE B CA 1
ATOM 2357 C C . ILE B 1 92 ? -1.695 -20.234 4.039 1 97.94 92 ILE B C 1
ATOM 2359 O O . ILE B 1 92 ? -2.518 -20.406 4.945 1 97.94 92 ILE B O 1
ATOM 2363 N N . ALA B 1 93 ? -1.782 -20.812 2.848 1 97.56 93 ALA B N 1
ATOM 2364 C CA . ALA B 1 93 ? -2.9 -21.688 2.537 1 97.56 93 ALA B CA 1
ATOM 2365 C C . ALA B 1 93 ? -2.928 -22.891 3.482 1 97.56 93 ALA B C 1
ATOM 2367 O O . ALA B 1 93 ? -3.992 -23.453 3.742 1 97.56 93 ALA B O 1
ATOM 2368 N N . LYS B 1 94 ? -1.774 -23.234 3.982 1 97.25 94 LYS B N 1
ATOM 2369 C CA . LYS B 1 94 ? -1.651 -24.359 4.902 1 97.25 94 LYS B CA 1
ATOM 2370 C C . LYS B 1 94 ? -1.791 -23.906 6.352 1 97.25 94 LYS B C 1
ATOM 2372 O O . LYS B 1 94 ? -1.55 -24.672 7.277 1 97.25 94 LYS B O 1
ATOM 2377 N N . ASP B 1 95 ? -2.102 -22.625 6.57 1 96.56 95 ASP B N 1
ATOM 2378 C CA . ASP B 1 95 ? -2.262 -22 7.887 1 96.56 95 ASP B CA 1
ATOM 2379 C C . ASP B 1 95 ? -0.943 -22 8.656 1 96.56 95 ASP B C 1
ATOM 2381 O O . ASP B 1 95 ? -0.925 -22.25 9.867 1 96.56 95 ASP B O 1
ATOM 2385 N N . GLU B 1 96 ? 0.1 -21.828 7.902 1 96.75 96 GLU B N 1
ATOM 2386 C CA . GLU B 1 96 ? 1.44 -21.734 8.469 1 96.75 96 GLU B CA 1
ATOM 2387 C C . GLU B 1 96 ? 2.096 -20.406 8.102 1 96.75 96 GLU B C 1
ATOM 2389 O O . GLU B 1 96 ? 1.794 -19.828 7.055 1 96.75 96 GLU B O 1
ATOM 2394 N N . SER B 1 97 ? 2.969 -20 8.992 1 96.19 97 SER B N 1
ATOM 2395 C CA . SER B 1 97 ? 3.756 -18.812 8.656 1 96.19 97 SER B CA 1
ATOM 2396 C C . SER B 1 97 ? 4.852 -19.156 7.652 1 96.19 97 SER B C 1
ATOM 2398 O O . SER B 1 97 ? 5.543 -20.156 7.793 1 96.19 97 SER B O 1
ATOM 2400 N N . PRO B 1 98 ? 5 -18.344 6.617 1 97.62 98 PRO B N 1
ATOM 2401 C CA . PRO B 1 98 ? 6.137 -18.578 5.727 1 97.62 98 PRO B CA 1
ATOM 2402 C C . PRO B 1 98 ? 7.48 -18.484 6.445 1 97.62 98 PRO B C 1
ATOM 2404 O O . PRO B 1 98 ? 7.629 -17.719 7.398 1 97.62 98 PRO B O 1
ATOM 2407 N N . ASP B 1 99 ? 8.43 -19.266 6.02 1 97.38 99 ASP B N 1
ATOM 2408 C CA . ASP B 1 99 ? 9.742 -19.266 6.668 1 97.38 99 ASP B CA 1
ATOM 2409 C C . ASP B 1 99 ? 10.477 -17.953 6.426 1 97.38 99 ASP B C 1
ATOM 2411 O O . ASP B 1 99 ? 10.148 -17.203 5.5 1 97.38 99 ASP B O 1
ATOM 2415 N N . ASP B 1 100 ? 11.523 -17.719 7.215 1 96.94 100 ASP B N 1
ATOM 2416 C CA . ASP B 1 100 ? 12.258 -16.453 7.207 1 96.94 100 ASP B CA 1
ATOM 2417 C C . ASP B 1 100 ? 12.891 -16.188 5.84 1 96.94 100 ASP B C 1
ATOM 2419 O O . ASP B 1 100 ? 12.922 -15.047 5.375 1 96.94 100 ASP B O 1
ATOM 2423 N N . LYS B 1 101 ? 13.391 -17.203 5.242 1 98.06 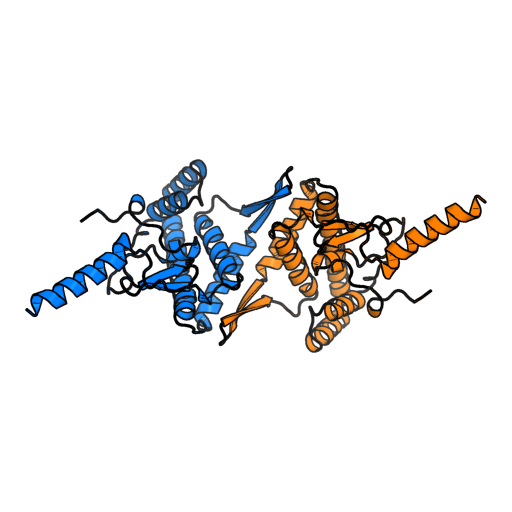101 LYS B N 1
ATOM 2424 C CA . LYS B 1 101 ? 14.039 -17.062 3.941 1 98.06 101 LYS B CA 1
ATOM 2425 C C . LYS B 1 101 ? 13.047 -16.578 2.883 1 98.06 101 LYS B C 1
ATOM 2427 O O . LYS B 1 101 ? 13.359 -15.688 2.09 1 98.06 101 LYS B O 1
ATOM 2432 N N . THR B 1 102 ? 11.852 -17.203 2.9 1 98.44 102 THR B N 1
ATOM 2433 C CA . THR B 1 102 ? 10.805 -16.828 1.959 1 98.44 102 THR B CA 1
ATOM 2434 C C . THR B 1 102 ? 10.336 -15.398 2.215 1 98.44 102 THR B C 1
ATOM 2436 O O . THR B 1 102 ? 10.18 -14.617 1.276 1 98.44 102 THR B O 1
ATOM 2439 N N . GLN B 1 103 ? 10.18 -15.094 3.441 1 98 103 GLN B N 1
ATOM 2440 C CA . GLN B 1 103 ? 9.742 -13.742 3.777 1 98 103 GLN B CA 1
ATOM 2441 C C . GLN B 1 103 ? 10.797 -12.711 3.377 1 98 103 GLN B C 1
ATOM 2443 O O . GLN B 1 103 ? 10.461 -11.648 2.844 1 98 103 GLN B O 1
ATOM 2448 N N . ALA B 1 104 ? 12.047 -13.016 3.607 1 97.81 104 ALA B N 1
ATOM 2449 C CA . ALA B 1 104 ? 13.125 -12.102 3.236 1 97.81 104 ALA B CA 1
ATOM 2450 C C . ALA B 1 104 ? 13.188 -11.906 1.723 1 97.81 104 ALA B C 1
ATOM 2452 O O . ALA B 1 104 ? 13.336 -10.781 1.242 1 97.81 104 ALA B O 1
ATOM 2453 N N . ALA B 1 105 ? 13.055 -13.023 1.036 1 98.44 105 ALA B N 1
ATOM 2454 C CA . ALA B 1 105 ? 13.07 -12.953 -0.423 1 98.44 105 ALA B CA 1
ATOM 2455 C C . ALA B 1 105 ? 11.914 -12.109 -0.946 1 98.44 105 ALA B C 1
ATOM 2457 O O . ALA B 1 105 ? 12.086 -11.32 -1.872 1 98.44 105 ALA B O 1
ATOM 2458 N N . PHE B 1 106 ? 10.742 -12.297 -0.362 1 98.44 106 PHE B N 1
ATOM 2459 C CA . PHE B 1 106 ? 9.586 -11.508 -0.766 1 98.44 106 PHE B CA 1
ATOM 2460 C C . PHE B 1 106 ? 9.82 -10.023 -0.511 1 98.44 106 PHE B C 1
ATOM 2462 O O . PHE B 1 106 ? 9.516 -9.188 -1.362 1 98.44 106 PHE B O 1
ATOM 2469 N N . ASN B 1 107 ? 10.367 -9.711 0.632 1 98.06 107 ASN B N 1
ATOM 2470 C CA . ASN B 1 107 ? 10.609 -8.312 0.973 1 98.06 107 ASN B CA 1
ATOM 2471 C C . ASN B 1 107 ? 11.625 -7.668 0.028 1 98.06 107 ASN B C 1
ATOM 2473 O O . ASN B 1 107 ? 11.516 -6.484 -0.294 1 98.06 107 ASN B O 1
ATOM 2477 N N . ASP B 1 108 ? 12.602 -8.414 -0.409 1 97.38 108 ASP B N 1
ATOM 2478 C CA . ASP B 1 108 ? 13.547 -7.898 -1.397 1 97.38 108 ASP B CA 1
ATOM 2479 C C . ASP B 1 108 ? 12.836 -7.551 -2.703 1 97.38 108 ASP B C 1
ATOM 2481 O O . ASP B 1 108 ? 13.102 -6.504 -3.299 1 97.38 108 ASP B O 1
ATOM 2485 N N . LEU B 1 109 ? 11.969 -8.43 -3.115 1 97.56 109 LEU B N 1
ATOM 2486 C CA . LEU B 1 109 ? 11.188 -8.195 -4.324 1 97.56 109 LEU B CA 1
ATOM 2487 C C . LEU B 1 109 ? 10.25 -7.004 -4.145 1 97.56 109 LEU B C 1
ATOM 2489 O O . LEU B 1 109 ? 10.125 -6.172 -5.047 1 97.56 109 LEU B O 1
ATOM 2493 N N . LEU B 1 110 ? 9.633 -6.973 -2.994 1 96.75 110 LEU B N 1
ATOM 2494 C CA . LEU B 1 110 ? 8.68 -5.918 -2.682 1 96.75 110 LEU B CA 1
ATOM 2495 C C . LEU B 1 110 ? 9.344 -4.551 -2.719 1 96.75 110 LEU B C 1
ATOM 2497 O O . LEU B 1 110 ? 8.789 -3.596 -3.27 1 96.75 110 LEU B O 1
ATOM 2501 N N . GLU B 1 111 ? 10.516 -4.465 -2.143 1 95.31 111 GLU B N 1
ATOM 2502 C CA . GLU B 1 111 ? 11.281 -3.221 -2.135 1 95.31 111 GLU B CA 1
ATOM 2503 C C . GLU B 1 111 ? 11.508 -2.701 -3.553 1 95.31 111 GLU B C 1
ATOM 2505 O O . GLU B 1 111 ? 11.32 -1.514 -3.82 1 95.31 111 GLU B O 1
ATOM 2510 N N . LYS B 1 112 ? 11.844 -3.596 -4.395 1 93.12 112 LYS B N 1
ATOM 2511 C CA . LYS B 1 112 ? 12.102 -3.225 -5.781 1 93.12 112 LYS B CA 1
ATOM 2512 C C . LYS B 1 112 ? 10.836 -2.705 -6.453 1 93.12 112 LYS B C 1
ATOM 2514 O O . LYS B 1 112 ? 10.859 -1.674 -7.129 1 93.12 112 LYS B O 1
ATOM 2519 N N . ALA B 1 113 ? 9.75 -3.373 -6.246 1 95.12 113 ALA B N 1
ATOM 2520 C CA . ALA B 1 113 ? 8.484 -2.979 -6.867 1 95.12 113 ALA B CA 1
ATOM 2521 C C . ALA B 1 113 ? 7.977 -1.663 -6.285 1 95.12 113 ALA B C 1
ATOM 2523 O O . ALA B 1 113 ? 7.617 -0.748 -7.031 1 95.12 113 ALA B O 1
ATOM 2524 N N . MET B 1 114 ? 8.078 -1.547 -5.008 1 94.56 114 MET B N 1
ATOM 2525 C CA . MET B 1 114 ? 7.496 -0.396 -4.324 1 94.56 114 MET B CA 1
ATOM 2526 C C . MET B 1 114 ? 8.32 0.861 -4.574 1 94.56 114 MET B C 1
ATOM 2528 O O . MET B 1 114 ? 7.793 1.973 -4.551 1 94.56 114 MET B O 1
ATOM 2532 N N . SER B 1 115 ? 9.578 0.671 -4.832 1 93.38 115 SER B N 1
ATOM 2533 C CA . SER B 1 115 ? 10.438 1.806 -5.156 1 93.38 115 SER B CA 1
ATOM 2534 C C . SER B 1 115 ? 10.078 2.4 -6.516 1 93.38 115 SER B C 1
ATOM 2536 O O . SER B 1 115 ? 10.508 3.506 -6.848 1 93.38 115 SER B O 1
ATOM 2538 N N . GLN B 1 116 ? 9.258 1.652 -7.27 1 94.31 116 GLN B N 1
ATOM 2539 C CA . GLN B 1 116 ? 8.859 2.105 -8.602 1 94.31 116 GLN B CA 1
ATOM 2540 C C . GLN B 1 116 ? 7.445 2.682 -8.586 1 94.31 116 GLN B C 1
ATOM 2542 O O . GLN B 1 116 ? 6.988 3.248 -9.578 1 94.31 116 GLN B O 1
ATOM 2547 N N . LEU B 1 117 ? 6.777 2.623 -7.508 1 95.38 117 LEU B N 1
ATOM 2548 C CA . LEU B 1 117 ? 5.359 2.951 -7.41 1 95.38 117 LEU B CA 1
ATOM 2549 C C . LEU B 1 117 ? 5.148 4.461 -7.43 1 95.38 117 LEU B C 1
ATOM 2551 O O . LEU B 1 117 ? 5.848 5.199 -6.734 1 95.38 117 LEU B O 1
ATOM 2555 N N . LYS B 1 118 ? 4.273 4.902 -8.219 1 95.25 118 LYS B N 1
ATOM 2556 C CA . LYS B 1 118 ? 3.781 6.277 -8.258 1 95.25 118 LYS B CA 1
ATOM 2557 C C . LYS B 1 118 ? 2.258 6.316 -8.227 1 95.25 118 LYS B C 1
ATOM 2559 O O . LYS B 1 118 ? 1.596 5.383 -8.68 1 95.25 118 LYS B O 1
ATOM 2564 N N . ILE B 1 119 ? 1.766 7.367 -7.664 1 95.25 119 ILE B N 1
ATOM 2565 C CA . ILE B 1 119 ? 0.319 7.551 -7.617 1 95.25 119 ILE B CA 1
ATOM 2566 C C . ILE B 1 119 ? -0.071 8.781 -8.43 1 95.25 119 ILE B C 1
ATOM 2568 O O . ILE B 1 119 ? 0.646 9.781 -8.438 1 95.25 119 ILE B O 1
ATOM 2572 N N . ARG B 1 120 ? -1.107 8.648 -9.133 1 96 120 ARG B N 1
ATOM 2573 C CA . ARG B 1 120 ? -1.671 9.766 -9.883 1 96 120 ARG B CA 1
ATOM 2574 C C . ARG B 1 120 ? -3.115 10.031 -9.469 1 96 120 ARG B C 1
ATOM 2576 O O . ARG B 1 120 ? -3.906 9.094 -9.328 1 96 120 ARG B O 1
ATOM 2583 N N . ILE B 1 121 ? -3.357 11.211 -9.164 1 96.19 121 ILE B N 1
ATOM 2584 C CA . ILE B 1 121 ? -4.711 11.656 -8.867 1 96.19 121 ILE B CA 1
ATOM 2585 C C . ILE B 1 121 ? -5.23 12.516 -10.023 1 96.19 121 ILE B C 1
ATOM 2587 O O . ILE B 1 121 ? -4.66 13.562 -10.336 1 96.19 121 ILE B O 1
ATOM 2591 N N . ASP B 1 122 ? -6.309 12.164 -10.602 1 95 122 ASP B N 1
ATOM 2592 C CA . ASP B 1 122 ? -6.793 12.891 -11.766 1 95 122 ASP B CA 1
ATOM 2593 C C . ASP B 1 122 ? -7.824 13.938 -11.367 1 95 122 ASP B C 1
ATOM 2595 O O . ASP B 1 122 ? -8.039 14.188 -10.18 1 95 122 ASP B O 1
ATOM 2599 N N . VAL B 1 123 ? -8.461 14.562 -12.312 1 93.88 123 VAL B N 1
ATOM 2600 C CA . VAL B 1 123 ? -9.328 15.719 -12.094 1 93.88 123 VAL B CA 1
ATOM 2601 C C . VAL B 1 123 ? -10.602 15.273 -11.383 1 93.88 123 VAL B C 1
ATOM 2603 O O . VAL B 1 123 ? -11.273 16.094 -10.742 1 93.88 123 VAL B O 1
ATOM 2606 N N . GLU B 1 124 ? -10.961 14.008 -11.547 1 94.12 124 GLU B N 1
ATOM 2607 C CA . GLU B 1 124 ? -12.148 13.477 -10.891 1 94.12 124 GLU B CA 1
ATOM 2608 C C . GLU B 1 124 ? -11.805 12.867 -9.531 1 94.12 124 GLU B C 1
ATOM 2610 O O . GLU B 1 124 ? -12.633 12.188 -8.922 1 94.12 124 GLU B O 1
ATOM 2615 N N . LEU B 1 125 ? -10.477 12.992 -9.102 1 94.38 125 LEU B N 1
ATOM 2616 C CA . LEU B 1 125 ? -9.945 12.516 -7.832 1 94.38 125 LEU B CA 1
ATOM 2617 C C . LEU B 1 125 ? -9.883 10.992 -7.805 1 94.38 125 LEU B C 1
ATOM 2619 O O . LEU B 1 125 ? -9.914 10.383 -6.734 1 94.38 125 LEU B O 1
ATOM 2623 N N . GLU B 1 126 ? -9.883 10.492 -8.992 1 94.69 126 GLU B N 1
ATOM 2624 C CA . GLU B 1 126 ? -9.586 9.07 -9.086 1 94.69 126 GLU B CA 1
ATOM 2625 C C . GLU B 1 126 ? -8.086 8.797 -8.945 1 94.69 126 GLU B C 1
ATOM 2627 O O . GLU B 1 126 ? -7.273 9.469 -9.586 1 94.69 126 GLU B O 1
ATOM 2632 N N . VAL B 1 127 ? -7.805 7.848 -8.109 1 95.19 127 VAL B N 1
ATOM 2633 C CA . VAL B 1 127 ? -6.406 7.531 -7.84 1 95.19 127 VAL B CA 1
ATOM 2634 C C . VAL B 1 127 ? -5.992 6.297 -8.641 1 95.19 127 VAL B C 1
ATOM 2636 O O . VAL B 1 127 ? -6.684 5.277 -8.625 1 95.19 127 VAL B O 1
ATOM 2639 N N . SER B 1 128 ? -4.902 6.457 -9.336 1 93.75 128 SER B N 1
ATOM 2640 C CA . SER B 1 128 ? -4.359 5.324 -10.086 1 93.75 128 SER B CA 1
ATOM 2641 C C . SER B 1 128 ? -2.896 5.082 -9.734 1 93.75 128 SER B C 1
ATOM 2643 O O . SER B 1 128 ? -2.182 6.012 -9.352 1 93.75 128 SER B O 1
ATOM 2645 N N . HIS B 1 129 ? -2.535 3.779 -9.789 1 92.25 129 HIS B N 1
ATOM 2646 C CA . HIS B 1 129 ? -1.139 3.396 -9.609 1 92.25 129 HIS B CA 1
ATOM 2647 C C . HIS B 1 129 ? -0.385 3.436 -10.938 1 92.25 129 HIS B C 1
ATOM 2649 O O . HIS B 1 129 ? -0.866 2.914 -11.945 1 92.25 129 HIS B O 1
ATOM 2655 N N . GLU B 1 130 ? 0.673 4.117 -10.852 1 90.62 130 GLU B N 1
ATOM 2656 C CA . GLU B 1 130 ? 1.591 4.168 -11.984 1 90.62 130 GLU B CA 1
ATOM 2657 C C . GLU B 1 130 ? 2.971 3.639 -11.602 1 90.62 130 GLU B C 1
ATOM 2659 O O . GLU B 1 130 ? 3.219 3.324 -10.438 1 90.62 130 GLU B O 1
ATOM 2664 N N . TRP B 1 131 ? 3.748 3.379 -12.617 1 91.25 131 TRP B N 1
ATOM 2665 C CA . TRP B 1 131 ? 5.094 2.855 -12.406 1 91.25 131 TRP B CA 1
ATOM 2666 C C . TRP B 1 131 ? 6.133 3.721 -13.109 1 91.25 131 TRP B C 1
ATOM 2668 O O . TRP B 1 131 ? 5.914 4.168 -14.234 1 91.25 131 TRP B O 1
ATOM 2678 N N . LYS B 1 132 ? 7.301 3.99 -12.406 1 85.44 132 LYS B N 1
ATOM 2679 C CA . LYS B 1 132 ? 8.359 4.848 -12.922 1 85.44 132 LYS B CA 1
ATOM 2680 C C . LYS B 1 132 ? 8.875 4.348 -14.266 1 85.44 132 LYS B C 1
ATOM 2682 O O . LYS B 1 132 ? 9.055 5.133 -15.195 1 85.44 132 LYS B O 1
ATOM 2687 N N . ASP B 1 133 ? 9.172 3.08 -14.359 1 78.12 133 ASP B N 1
ATOM 2688 C CA . ASP B 1 133 ? 9.633 2.479 -15.609 1 78.12 133 ASP B CA 1
ATOM 2689 C C . ASP B 1 133 ? 8.648 1.421 -16.109 1 78.12 133 ASP B C 1
ATOM 2691 O O . ASP B 1 133 ? 8.656 0.284 -15.625 1 78.12 133 ASP B O 1
ATOM 2695 N N . LYS B 1 134 ? 7.871 1.865 -17.109 1 76.19 134 LYS B N 1
ATOM 2696 C CA . LYS B 1 134 ? 6.891 0.943 -17.672 1 76.19 134 LYS B CA 1
ATOM 2697 C C . LYS B 1 134 ? 7.461 0.21 -18.891 1 76.19 134 LYS B C 1
ATOM 2699 O O . LYS B 1 134 ? 6.812 -0.681 -19.438 1 76.19 134 LYS B O 1
ATOM 2704 N N . THR B 1 135 ? 8.672 0.604 -19.172 1 77.12 135 THR B N 1
ATOM 2705 C CA . THR B 1 135 ? 9.227 0.045 -20.391 1 77.12 135 THR B CA 1
ATOM 2706 C C . THR B 1 135 ? 10.312 -0.981 -20.078 1 77.12 135 THR B C 1
ATOM 2708 O O . THR B 1 135 ? 10.789 -1.681 -20.984 1 77.12 135 THR B O 1
ATOM 2711 N N . GLY B 1 136 ? 10.602 -1.079 -18.828 1 90.38 136 GLY B N 1
ATOM 2712 C CA . GLY B 1 136 ? 11.586 -2.082 -18.453 1 90.38 136 GLY B CA 1
ATOM 2713 C C . GLY B 1 136 ? 11.055 -3.5 -18.531 1 90.38 136 GLY B C 1
ATOM 2714 O O . GLY B 1 136 ? 9.875 -3.742 -18.266 1 90.38 136 GLY B O 1
ATOM 2715 N N . LEU B 1 137 ? 11.93 -4.41 -18.875 1 95.25 137 LEU B N 1
ATOM 2716 C CA . LEU B 1 137 ? 11.555 -5.797 -19.109 1 95.25 137 LEU B CA 1
ATOM 2717 C C . LEU B 1 137 ? 11 -6.434 -17.844 1 95.25 137 LEU B C 1
ATOM 2719 O O . LEU B 1 137 ? 10.281 -7.434 -17.906 1 95.25 137 LEU B O 1
ATOM 2723 N N . ILE B 1 138 ? 11.258 -5.828 -16.672 1 95.44 138 ILE B N 1
ATOM 2724 C CA . ILE B 1 138 ? 10.828 -6.402 -15.398 1 95.44 138 ILE B CA 1
ATOM 2725 C C . ILE B 1 138 ? 9.484 -5.816 -15 1 95.44 138 ILE B C 1
ATOM 2727 O O . ILE B 1 138 ? 8.891 -6.23 -14 1 95.44 138 ILE B O 1
ATOM 2731 N N . TYR B 1 139 ? 8.906 -4.957 -15.766 1 94.62 139 TYR B N 1
ATOM 2732 C CA . TYR B 1 139 ? 7.738 -4.148 -15.422 1 94.62 139 TYR B CA 1
ATOM 2733 C C . TYR B 1 139 ? 6.566 -5.031 -15.008 1 94.62 139 TYR B C 1
ATOM 2735 O O . TYR B 1 139 ? 5.898 -4.758 -14.016 1 94.62 139 TYR B O 1
ATOM 2743 N N . PRO B 1 140 ? 6.301 -6.141 -15.719 1 95.44 140 PRO B N 1
ATOM 2744 C CA . PRO B 1 140 ? 5.125 -6.945 -15.375 1 95.44 140 PRO B CA 1
ATOM 2745 C C . PRO B 1 140 ? 5.156 -7.449 -13.938 1 95.44 140 PRO B C 1
ATOM 2747 O O . PRO B 1 140 ? 4.102 -7.711 -13.352 1 95.44 140 PRO B O 1
ATOM 2750 N N . LEU B 1 141 ? 6.316 -7.484 -13.391 1 96.94 141 LEU B N 1
ATOM 2751 C CA . LEU B 1 141 ? 6.484 -8.023 -12.047 1 96.94 141 LEU B CA 1
ATOM 2752 C C . LEU B 1 141 ? 5.992 -7.039 -10.992 1 96.94 141 LEU B C 1
ATOM 2754 O O . LEU B 1 141 ? 5.562 -7.441 -9.914 1 96.94 141 LEU B O 1
ATOM 2758 N N . TYR B 1 142 ? 6 -5.781 -11.305 1 96.38 142 TYR B N 1
ATOM 2759 C CA . TYR B 1 142 ? 5.719 -4.754 -10.305 1 96.38 142 TYR B CA 1
ATOM 2760 C C . TYR B 1 142 ? 4.254 -4.789 -9.883 1 96.38 142 TYR B C 1
ATOM 2762 O O . TYR B 1 142 ? 3.947 -4.938 -8.695 1 96.38 142 TYR B O 1
ATOM 2770 N N . PRO B 1 143 ? 3.297 -4.75 -10.844 1 96.62 143 PRO B N 1
ATOM 2771 C CA . PRO B 1 143 ? 1.902 -4.859 -10.414 1 96.62 143 PRO B CA 1
ATOM 2772 C C . PRO B 1 143 ? 1.6 -6.191 -9.727 1 96.62 143 PRO B C 1
ATOM 2774 O O . PRO B 1 143 ? 0.74 -6.25 -8.844 1 96.62 143 PRO B O 1
ATOM 2777 N N . ILE B 1 144 ? 2.283 -7.227 -10.102 1 98.06 144 ILE B N 1
ATOM 2778 C CA . ILE B 1 144 ? 2.076 -8.539 -9.492 1 98.06 144 ILE B CA 1
ATOM 2779 C C . ILE B 1 144 ? 2.479 -8.492 -8.023 1 98.06 144 ILE B C 1
ATOM 2781 O O . ILE B 1 144 ? 1.728 -8.945 -7.152 1 98.06 144 ILE B O 1
ATOM 2785 N N . LEU B 1 145 ? 3.633 -7.934 -7.773 1 98 145 LEU B N 1
ATOM 2786 C CA . LEU B 1 145 ? 4.137 -7.844 -6.406 1 98 145 LEU B CA 1
ATOM 2787 C C . LEU B 1 145 ? 3.268 -6.914 -5.566 1 98 145 LEU B C 1
ATOM 2789 O O . LEU B 1 145 ? 3.045 -7.172 -4.383 1 98 145 LEU B O 1
ATOM 2793 N N . LYS B 1 146 ? 2.793 -5.887 -6.184 1 96.88 146 LYS B N 1
ATOM 2794 C CA . LYS B 1 146 ? 1.849 -5.012 -5.496 1 96.88 146 LYS B CA 1
ATOM 2795 C C . LYS B 1 146 ? 0.562 -5.754 -5.148 1 96.88 146 LYS B C 1
ATOM 2797 O O . LYS B 1 146 ? 0.01 -5.578 -4.062 1 96.88 146 LYS B O 1
ATOM 2802 N N . SER B 1 147 ? 0.112 -6.547 -6.043 1 97.56 147 SER B N 1
ATOM 2803 C CA . SER B 1 147 ? -1.063 -7.375 -5.793 1 97.56 147 SER B CA 1
ATOM 2804 C C . SER B 1 147 ? -0.839 -8.312 -4.609 1 97.56 147 SER B C 1
ATOM 2806 O O . SER B 1 147 ? -1.732 -8.5 -3.783 1 97.56 147 SER B O 1
ATOM 2808 N N . ALA B 1 148 ? 0.322 -8.883 -4.551 1 98.44 148 ALA B N 1
ATOM 2809 C CA . ALA B 1 148 ? 0.668 -9.758 -3.43 1 98.44 148 ALA B CA 1
ATOM 2810 C C . ALA B 1 148 ? 0.656 -8.984 -2.113 1 98.44 148 ALA B C 1
ATOM 2812 O O . ALA B 1 148 ? 0.102 -9.461 -1.117 1 98.44 148 ALA B O 1
ATOM 2813 N N . TYR B 1 149 ? 1.237 -7.82 -2.176 1 97.56 149 TYR B N 1
ATOM 2814 C CA . TYR B 1 149 ? 1.229 -6.953 -1.003 1 97.56 149 TYR B CA 1
ATOM 2815 C C . TYR B 1 149 ? -0.197 -6.633 -0.569 1 97.56 149 TYR B C 1
ATOM 2817 O O . TYR B 1 149 ? -0.516 -6.684 0.621 1 97.56 149 TYR B O 1
ATOM 2825 N N . ASP B 1 150 ? -1.033 -6.281 -1.538 1 96.69 150 ASP B N 1
ATOM 2826 C CA . ASP B 1 150 ? -2.426 -5.949 -1.253 1 96.69 150 ASP B CA 1
ATOM 2827 C C . ASP B 1 150 ? -3.156 -7.129 -0.621 1 96.69 150 ASP B C 1
ATOM 2829 O O . ASP B 1 150 ? -3.906 -6.961 0.341 1 96.69 150 ASP B O 1
ATOM 2833 N N . LEU B 1 151 ? -2.916 -8.281 -1.128 1 97.69 151 LEU B N 1
ATOM 2834 C CA . LEU B 1 151 ? -3.561 -9.469 -0.582 1 97.69 151 LEU B CA 1
ATOM 2835 C C . LEU B 1 151 ? -3.09 -9.734 0.843 1 97.69 151 LEU B C 1
ATOM 2837 O O . LEU B 1 151 ? -3.904 -10 1.731 1 97.69 151 LEU B O 1
ATOM 2841 N N . LEU B 1 152 ? -1.803 -9.641 1.077 1 97.38 152 LEU B N 1
ATOM 2842 C CA . LEU B 1 152 ? -1.22 -9.898 2.391 1 97.38 152 LEU B CA 1
ATOM 2843 C C . LEU B 1 152 ? -1.796 -8.953 3.436 1 97.38 152 LEU B C 1
ATOM 2845 O O . LEU B 1 152 ? -1.967 -9.336 4.598 1 97.38 152 LEU B O 1
ATOM 2849 N N . THR B 1 153 ? -2.125 -7.762 2.998 1 94.69 153 THR B N 1
ATOM 2850 C CA . THR B 1 153 ? -2.539 -6.738 3.951 1 94.69 153 THR B CA 1
ATOM 2851 C C . THR B 1 153 ? -4.051 -6.551 3.92 1 94.69 153 THR B C 1
ATOM 2853 O O . THR B 1 153 ? -4.578 -5.617 4.527 1 94.69 153 THR B O 1
ATOM 2856 N N . SER B 1 154 ? -4.781 -7.395 3.244 1 93.56 154 SER B N 1
ATOM 2857 C CA . SER B 1 154 ? -6.215 -7.242 3.031 1 93.56 154 SER B CA 1
ATOM 2858 C C . SER B 1 154 ? -7.008 -7.746 4.23 1 93.56 154 SER B C 1
ATOM 2860 O O . SER B 1 154 ? -8.188 -7.414 4.391 1 93.56 154 SER B O 1
ATOM 2862 N N . GLY B 1 155 ? -6.391 -8.617 5.039 1 91.56 155 GLY B N 1
ATOM 2863 C CA . GLY B 1 155 ? -7.105 -9.266 6.125 1 91.56 155 GLY B CA 1
ATOM 2864 C C . GLY B 1 155 ? -7.852 -10.516 5.691 1 91.56 155 GLY B C 1
ATOM 2865 O O . GLY B 1 155 ? -8.594 -11.109 6.477 1 91.56 155 GLY B O 1
ATOM 2866 N N . ASN B 1 156 ? -7.562 -10.945 4.418 1 92.19 156 ASN B N 1
ATOM 2867 C CA . ASN B 1 156 ? -8.32 -12.07 3.867 1 92.19 156 ASN B CA 1
ATOM 2868 C C . ASN B 1 156 ? -7.422 -13.273 3.607 1 92.19 156 ASN B C 1
ATOM 2870 O O . ASN B 1 156 ? -7.629 -14.016 2.643 1 92.19 156 ASN B O 1
ATOM 2874 N N . LEU B 1 157 ? -6.418 -13.445 4.398 1 95.62 157 LEU B N 1
ATOM 2875 C CA . LEU B 1 157 ? -5.461 -14.516 4.16 1 95.62 157 LEU B CA 1
ATOM 2876 C C . LEU B 1 157 ? -6.094 -15.883 4.414 1 95.62 157 LEU B C 1
ATOM 2878 O O . LEU B 1 157 ? -5.637 -16.891 3.877 1 95.62 157 LEU B O 1
ATOM 2882 N N . ASP B 1 158 ? -7.125 -15.859 5.238 1 94.25 158 ASP B N 1
ATOM 2883 C CA . ASP B 1 158 ? -7.816 -17.109 5.555 1 94.25 158 ASP B CA 1
ATOM 2884 C C . ASP B 1 158 ? -8.602 -17.625 4.348 1 94.25 158 ASP B C 1
ATOM 2886 O O . ASP B 1 158 ? -9.07 -18.75 4.348 1 94.25 158 ASP B O 1
ATOM 2890 N N . ARG B 1 159 ? -8.672 -16.828 3.275 1 97.06 159 ARG B N 1
ATOM 2891 C CA . ARG B 1 159 ? -9.414 -17.203 2.08 1 97.06 159 ARG B CA 1
ATOM 2892 C C . ARG B 1 159 ? -8.477 -17.75 1.006 1 97.06 159 ARG B C 1
ATOM 2894 O O . ARG B 1 159 ? -8.93 -18.188 -0.054 1 97.06 159 ARG B O 1
ATOM 2901 N N . VAL B 1 160 ? -7.223 -17.688 1.25 1 98.06 160 VAL B N 1
ATOM 2902 C CA . VAL B 1 160 ? -6.262 -18.266 0.32 1 98.06 160 VAL B CA 1
ATOM 2903 C C . VAL B 1 160 ? -6.227 -19.781 0.497 1 98.06 160 VAL B C 1
ATOM 2905 O O . VAL B 1 160 ? -5.961 -20.281 1.593 1 98.06 160 VAL B O 1
ATOM 2908 N N . LYS B 1 161 ? -6.449 -20.516 -0.576 1 98.12 161 LYS B N 1
ATOM 2909 C CA . LYS B 1 161 ? -6.547 -21.969 -0.504 1 98.12 161 LYS B CA 1
ATOM 2910 C C . LYS B 1 161 ? -5.703 -22.641 -1.591 1 98.12 161 LYS B C 1
ATOM 2912 O O . LYS B 1 161 ? -5.305 -21.984 -2.559 1 98.12 161 LYS B O 1
ATOM 2917 N N . GLU B 1 162 ? -5.449 -23.859 -1.369 1 97.88 162 GLU B N 1
ATOM 2918 C CA . GLU B 1 162 ? -4.82 -24.719 -2.365 1 97.88 162 GLU B CA 1
ATOM 2919 C C . GLU B 1 162 ? -5.828 -25.688 -2.963 1 97.88 162 GLU B C 1
ATOM 2921 O O . GLU B 1 162 ? -6.566 -26.359 -2.232 1 97.88 162 GLU B O 1
ATOM 2926 N N . CYS B 1 163 ? -5.852 -25.719 -4.199 1 97.69 163 CYS B N 1
ATOM 2927 C CA . CYS B 1 163 ? -6.719 -26.656 -4.895 1 97.69 163 CYS B CA 1
ATOM 2928 C C . CYS B 1 163 ? -6.277 -28.094 -4.652 1 97.69 163 CYS B C 1
ATOM 2930 O O . CYS B 1 163 ? -5.121 -28.438 -4.898 1 97.69 163 CYS B O 1
ATOM 2932 N N . GLY B 1 164 ? -7.129 -28.938 -4.285 1 94.25 164 GLY B N 1
ATOM 2933 C CA . GLY B 1 164 ? -6.812 -30.328 -3.982 1 94.25 164 GLY B CA 1
ATOM 2934 C C . GLY B 1 164 ? -6.52 -31.156 -5.219 1 94.25 164 GLY B C 1
ATOM 2935 O O . GLY B 1 164 ? -5.953 -32.25 -5.121 1 94.25 164 GLY B O 1
ATOM 2936 N N . ALA B 1 165 ? -6.855 -30.641 -6.367 1 93.06 165 ALA B N 1
ATOM 2937 C CA . ALA B 1 165 ? -6.734 -31.438 -7.59 1 93.06 165 ALA B CA 1
ATOM 2938 C C . ALA B 1 165 ? -5.453 -31.078 -8.344 1 93.06 165 ALA B C 1
ATOM 2940 O O . ALA B 1 165 ? -4.801 -31.969 -8.906 1 93.06 165 ALA B O 1
ATOM 2941 N N . CYS B 1 166 ? -5.082 -29.844 -8.289 1 95.62 166 CYS B N 1
ATOM 2942 C CA . CYS B 1 166 ? -3.977 -29.469 -9.164 1 95.62 166 CYS B CA 1
ATOM 2943 C C . CYS B 1 166 ? -2.908 -28.703 -8.383 1 95.62 166 CYS B C 1
ATOM 2945 O O . CYS B 1 166 ? -1.83 -28.422 -8.906 1 95.62 166 CYS B O 1
ATOM 2947 N N . GLY B 1 167 ? -3.217 -28.219 -7.164 1 96.62 167 GLY B N 1
ATOM 2948 C CA . GLY B 1 167 ? -2.236 -27.547 -6.328 1 96.62 167 GLY B CA 1
ATOM 2949 C C . GLY B 1 167 ? -2.178 -26.047 -6.57 1 96.62 167 GLY B C 1
ATOM 2950 O O . GLY B 1 167 ? -1.359 -25.344 -5.969 1 96.62 167 GLY B O 1
ATOM 2951 N N . TRP B 1 168 ? -3.014 -25.531 -7.445 1 97.94 168 TRP B N 1
ATOM 2952 C CA . TRP B 1 168 ? -3.08 -24.094 -7.672 1 97.94 168 TRP B CA 1
ATOM 2953 C C . TRP B 1 168 ? -3.549 -23.359 -6.418 1 97.94 168 TRP B C 1
ATOM 2955 O O . TRP B 1 168 ? -4.289 -23.922 -5.605 1 97.94 168 TRP B O 1
ATOM 2965 N N . LEU B 1 169 ? -3.029 -22.234 -6.254 1 98.44 169 LEU B N 1
ATOM 2966 C CA . LEU B 1 169 ? -3.504 -21.391 -5.168 1 98.44 169 LEU B CA 1
ATOM 2967 C C . LEU B 1 169 ? -4.598 -20.438 -5.652 1 98.44 169 LEU B C 1
ATOM 2969 O O . LEU B 1 169 ? -4.512 -19.906 -6.758 1 98.44 169 LEU B O 1
ATOM 2973 N N . PHE B 1 170 ? -5.664 -20.25 -4.855 1 98.25 170 PHE B N 1
ATOM 2974 C CA . PHE B 1 170 ? -6.762 -19.375 -5.258 1 98.25 170 PHE B CA 1
ATOM 2975 C C . PHE B 1 170 ? -7.395 -18.719 -4.039 1 98.25 170 PHE B C 1
ATOM 2977 O O . PHE B 1 170 ? -7.203 -19.156 -2.908 1 98.25 170 PHE B O 1
ATOM 2984 N N . LEU B 1 171 ? -7.98 -17.594 -4.32 1 98.06 171 LEU B N 1
ATOM 2985 C CA . LEU B 1 171 ? -8.742 -16.875 -3.301 1 98.06 171 LEU B CA 1
ATOM 2986 C C . LEU B 1 171 ? -10.203 -17.328 -3.297 1 98.06 171 LEU B C 1
ATOM 2988 O O . LEU B 1 171 ? -10.914 -17.141 -4.285 1 98.06 171 LEU B O 1
ATOM 2992 N N . ASP B 1 172 ? -10.633 -17.938 -2.242 1 97.06 172 ASP B N 1
ATOM 2993 C CA . ASP B 1 172 ? -12.008 -18.406 -2.117 1 97.06 172 ASP B CA 1
ATOM 2994 C C . ASP B 1 172 ? -12.953 -17.234 -1.806 1 97.06 172 ASP B C 1
ATOM 2996 O O . ASP B 1 172 ? -13.094 -16.844 -0.648 1 97.06 172 ASP B O 1
ATOM 3000 N N . GLN B 1 173 ? -13.633 -16.797 -2.768 1 93.38 173 GLN B N 1
ATOM 3001 C CA . GLN B 1 173 ? -14.523 -15.648 -2.627 1 93.38 173 GLN B CA 1
ATOM 3002 C C . GLN B 1 173 ? -15.953 -16.094 -2.34 1 93.38 173 GLN B C 1
ATOM 3004 O O . GLN B 1 173 ? -16.875 -15.273 -2.332 1 93.38 173 GLN B O 1
ATOM 3009 N N . SER B 1 174 ? -16.094 -17.359 -2.1 1 92.5 174 SER B N 1
ATOM 3010 C CA . SER B 1 174 ? -17.438 -17.844 -1.772 1 92.5 174 SER B CA 1
ATOM 3011 C C . SER B 1 174 ? -17.859 -17.406 -0.379 1 92.5 174 SER B C 1
ATOM 3013 O O . SER B 1 174 ? -17.016 -17.109 0.472 1 92.5 174 SER B O 1
ATOM 3015 N N . LYS B 1 175 ? -19.125 -17.266 -0.119 1 91.31 175 LYS B N 1
ATOM 3016 C CA . LYS B 1 175 ? -19.688 -16.797 1.142 1 91.31 175 LYS B CA 1
ATOM 3017 C C . LYS B 1 175 ? -19.25 -17.672 2.309 1 91.31 175 LYS B C 1
ATOM 3019 O O . LYS B 1 175 ? -18.828 -17.156 3.352 1 91.31 175 LYS B O 1
ATOM 3024 N N . ASN B 1 176 ? -19.281 -18.938 2.121 1 90.5 176 ASN B N 1
ATOM 3025 C CA . ASN B 1 176 ? -19.031 -19.875 3.221 1 90.5 176 ASN B CA 1
ATOM 3026 C C . ASN B 1 176 ? -17.578 -20.344 3.256 1 90.5 176 ASN B C 1
ATOM 3028 O O . ASN B 1 176 ? -17.203 -21.125 4.121 1 90.5 176 ASN B O 1
ATOM 3032 N N . ARG B 1 177 ? -16.719 -19.891 2.291 1 91.44 177 ARG B N 1
ATOM 3033 C CA . ARG B 1 177 ? -15.305 -20.25 2.238 1 91.44 177 ARG B CA 1
ATOM 3034 C C . ARG B 1 177 ? -15.109 -21.75 2.148 1 91.44 177 ARG B C 1
ATOM 3036 O O . ARG B 1 177 ? -14.25 -22.312 2.828 1 91.44 177 ARG B O 1
ATOM 3043 N N . SER B 1 178 ? -15.875 -22.438 1.364 1 91.12 178 SER B N 1
ATOM 3044 C CA . SER B 1 178 ? -15.883 -23.891 1.394 1 91.12 178 SER B CA 1
ATOM 3045 C C . SER B 1 178 ? -15.359 -24.469 0.085 1 91.12 178 SER B C 1
ATOM 3047 O O . SER B 1 178 ? -15.383 -25.688 -0.115 1 91.12 178 SER B O 1
ATOM 3049 N N . ARG B 1 179 ? -14.82 -23.594 -0.702 1 93.31 179 ARG B N 1
ATOM 3050 C CA . ARG B 1 179 ? -14.328 -24.109 -1.979 1 93.31 179 ARG B CA 1
ATOM 3051 C C . ARG B 1 179 ? -13.109 -25 -1.784 1 93.31 179 ARG B C 1
ATOM 3053 O O . ARG B 1 179 ? -12.211 -24.672 -1.013 1 93.31 179 ARG B O 1
ATOM 3060 N N . LYS B 1 180 ? -13.164 -26.094 -2.586 1 92.88 180 LYS B N 1
ATOM 3061 C CA . LYS B 1 180 ? -12.062 -27.047 -2.496 1 92.88 180 LYS B CA 1
ATOM 3062 C C . LYS B 1 180 ? -11.195 -27 -3.752 1 92.88 180 LYS B C 1
ATOM 3064 O O . LYS B 1 180 ? -10.055 -27.469 -3.74 1 92.88 180 LYS B O 1
ATOM 3069 N N . TRP B 1 181 ? -11.891 -26.438 -4.734 1 94 181 TRP B N 1
ATOM 3070 C CA . TRP B 1 181 ? -11.25 -26.438 -6.043 1 94 181 TRP B CA 1
ATOM 3071 C C . TRP B 1 181 ? -11.094 -25.031 -6.578 1 94 181 TRP B C 1
ATOM 3073 O O . TRP B 1 181 ? -11.945 -24.172 -6.336 1 94 181 TRP B O 1
ATOM 3083 N N . CYS B 1 182 ? -10.047 -24.875 -7.391 1 94.88 182 CYS B N 1
ATOM 3084 C CA . CYS B 1 182 ? -9.828 -23.578 -8.016 1 94.88 182 CYS B CA 1
ATOM 3085 C C . CYS B 1 182 ? -10.844 -23.312 -9.117 1 94.88 182 CYS B C 1
ATOM 3087 O O . CYS B 1 182 ? -11.211 -22.172 -9.383 1 94.88 182 CYS B O 1
ATOM 3089 N N . SER B 1 183 ? -11.242 -24.438 -9.758 1 93.06 183 SER B N 1
ATOM 3090 C CA . SER B 1 183 ? -12.273 -24.391 -10.789 1 93.06 183 SER B CA 1
ATOM 3091 C C . SER B 1 183 ? -13.18 -25.625 -10.734 1 93.06 183 SER B C 1
ATOM 3093 O O . SER B 1 183 ? -12.719 -26.75 -10.938 1 93.06 183 SER B O 1
ATOM 3095 N N . MET B 1 184 ? -14.422 -25.406 -10.555 1 87.81 184 MET B N 1
ATOM 3096 C CA . MET B 1 184 ? -15.359 -26.531 -10.531 1 87.81 184 MET B CA 1
ATOM 3097 C C . MET B 1 184 ? -15.477 -27.172 -11.906 1 87.81 184 MET B C 1
ATOM 3099 O O . MET B 1 184 ? -15.688 -28.375 -12.016 1 87.81 184 MET B O 1
ATOM 3103 N N . GLU B 1 185 ? -15.336 -26.375 -12.891 1 87.38 185 GLU B N 1
ATOM 3104 C CA . GLU B 1 185 ? -15.484 -26.844 -14.258 1 87.38 185 GLU B CA 1
ATOM 3105 C C . GLU B 1 185 ? -14.328 -27.75 -14.656 1 87.38 185 GLU B C 1
ATOM 3107 O O . GLU B 1 185 ? -14.531 -28.75 -15.352 1 87.38 185 GLU B O 1
ATOM 3112 N N . SER B 1 186 ? -13.148 -27.438 -14.234 1 88.62 186 SER B N 1
ATOM 3113 C CA . SER B 1 186 ? -11.992 -28.219 -14.633 1 88.62 186 SER B CA 1
ATOM 3114 C C . SER B 1 186 ? -11.539 -29.156 -13.508 1 88.62 186 SER B C 1
ATOM 3116 O O . SER B 1 186 ? -11.711 -30.375 -13.594 1 88.62 186 SER B O 1
ATOM 3118 N N . CYS B 1 187 ? -11.195 -28.719 -12.383 1 91.25 187 CYS B N 1
ATOM 3119 C CA . CYS B 1 187 ? -10.641 -29.516 -11.305 1 91.25 187 CYS B CA 1
ATOM 3120 C C . CYS B 1 187 ? -11.742 -30.266 -10.562 1 91.25 187 CYS B C 1
ATOM 3122 O O . CYS B 1 187 ? -11.602 -31.453 -10.266 1 91.25 187 CYS B O 1
ATOM 3124 N N . GLY B 1 188 ? -12.852 -29.562 -10.281 1 85 188 GLY B N 1
ATOM 3125 C CA . GLY B 1 188 ? -13.945 -30.25 -9.609 1 85 188 GLY B CA 1
ATOM 3126 C C . GLY B 1 188 ? -14.516 -31.406 -10.398 1 85 188 GLY B C 1
ATOM 3127 O O . GLY B 1 188 ? -14.656 -32.5 -9.875 1 85 188 GLY B O 1
ATOM 3128 N N . SER B 1 189 ? -14.742 -31.172 -11.602 1 84.31 189 SER B N 1
ATOM 3129 C CA . SER B 1 189 ? -15.312 -32.156 -12.5 1 84.31 189 SER B CA 1
ATOM 3130 C C . SER B 1 189 ? -14.367 -33.344 -12.68 1 84.31 189 SER B C 1
ATOM 3132 O O . SER B 1 189 ? -14.805 -34.5 -12.758 1 84.31 189 SER B O 1
ATOM 3134 N N . ASN B 1 190 ? -13.117 -33 -12.758 1 81.5 190 ASN B N 1
ATOM 3135 C CA . ASN B 1 190 ? -12.125 -34.062 -12.906 1 81.5 190 ASN B CA 1
ATOM 3136 C C . ASN B 1 190 ? -12.117 -35 -11.711 1 81.5 190 ASN B C 1
ATOM 3138 O O . ASN B 1 190 ? -12.07 -36.219 -11.875 1 81.5 190 ASN B O 1
ATOM 3142 N N . VAL B 1 191 ? -12.18 -34.5 -10.516 1 81.69 191 VAL B N 1
ATOM 3143 C CA . VAL B 1 191 ? -12.164 -35.312 -9.305 1 81.69 191 VAL B CA 1
ATOM 3144 C C . VAL B 1 191 ? -13.453 -36.125 -9.203 1 81.69 191 VAL B C 1
ATOM 3146 O O . VAL B 1 191 ? -13.422 -37.312 -8.875 1 81.69 191 VAL B O 1
ATOM 3149 N N . LYS B 1 192 ? -14.469 -35.438 -9.484 1 81.5 192 LYS B N 1
ATOM 3150 C CA . LYS B 1 192 ? -15.75 -36.125 -9.453 1 81.5 192 LYS B CA 1
ATOM 3151 C C . LYS B 1 192 ? -15.781 -37.281 -10.453 1 81.5 192 LYS B C 1
ATOM 3153 O O . LYS B 1 192 ? -16.297 -38.375 -10.156 1 81.5 192 LYS B O 1
ATOM 3158 N N . ALA B 1 193 ? -15.242 -37.062 -11.562 1 81.62 193 ALA B N 1
ATOM 3159 C CA . ALA B 1 193 ? -15.188 -38.094 -12.594 1 81.62 193 ALA B CA 1
ATOM 3160 C C . ALA B 1 193 ? -14.336 -39.281 -12.148 1 81.62 193 ALA B C 1
ATOM 3162 O O . ALA B 1 193 ? -14.719 -40.438 -12.344 1 81.62 193 ALA B O 1
ATOM 3163 N N . LYS B 1 194 ? -13.297 -38.938 -11.586 1 79.88 194 LYS B N 1
ATOM 3164 C CA . LYS B 1 194 ? -12.414 -40 -11.102 1 79.88 194 LYS B CA 1
ATOM 3165 C C . LYS B 1 194 ? -13.07 -40.812 -9.977 1 79.88 194 LYS B C 1
ATOM 3167 O O . LYS B 1 194 ? -12.945 -42.031 -9.922 1 79.88 194 LYS B O 1
ATOM 3172 N N . ARG B 1 195 ? -13.75 -40.156 -9.102 1 77.88 195 ARG B N 1
ATOM 3173 C CA . ARG B 1 195 ? -14.445 -40.812 -8.008 1 77.88 195 ARG B CA 1
ATOM 3174 C C . ARG B 1 195 ? -15.562 -41.719 -8.539 1 77.88 195 ARG B C 1
ATOM 3176 O O . ARG B 1 195 ? -15.758 -42.812 -8.039 1 77.88 195 ARG B O 1
ATOM 3183 N N . TYR B 1 196 ? -16.266 -41.156 -9.43 1 79.25 196 TYR B N 1
ATOM 3184 C CA . TYR B 1 196 ? -17.344 -41.938 -10.047 1 79.25 196 TYR B CA 1
ATOM 3185 C C . TYR B 1 196 ? -16.781 -43.188 -10.727 1 79.25 196 TYR B C 1
ATOM 3187 O O . TYR B 1 196 ? -17.359 -44.281 -10.586 1 79.25 196 TYR B O 1
ATOM 3195 N N . TYR B 1 197 ? -15.758 -43 -11.43 1 74.75 197 TYR B N 1
ATOM 3196 C CA . TYR B 1 197 ? -15.117 -44.125 -12.109 1 74.75 197 TYR B CA 1
ATOM 3197 C C . TYR B 1 197 ? -14.68 -45.188 -11.102 1 74.75 197 TYR B C 1
ATOM 3199 O O . TYR B 1 197 ? -14.891 -46.375 -11.32 1 74.75 197 TYR B O 1
ATOM 3207 N N . HIS B 1 198 ? -14.188 -44.812 -10.047 1 73 198 HIS B N 1
ATOM 3208 C CA . HIS B 1 198 ? -13.703 -45.75 -9.031 1 73 198 HIS B CA 1
ATOM 3209 C C . HIS B 1 198 ? -14.867 -46.469 -8.344 1 73 198 HIS B C 1
ATOM 3211 O O . HIS B 1 198 ? -14.758 -47.656 -8 1 73 198 HIS B O 1
ATOM 3217 N N . ARG B 1 199 ? -15.922 -45.719 -8.203 1 70.56 199 ARG B N 1
ATOM 3218 C CA . ARG B 1 199 ? -17.109 -46.312 -7.582 1 70.56 199 ARG B CA 1
ATOM 3219 C C . ARG B 1 199 ? -17.766 -47.312 -8.516 1 70.56 199 ARG B C 1
ATOM 3221 O O . ARG B 1 199 ? -18.266 -48.344 -8.062 1 70.56 199 ARG B O 1
ATOM 3228 N N . HIS B 1 200 ? -17.75 -47.094 -9.703 1 69.38 200 HIS B N 1
ATOM 3229 C CA . HIS B 1 200 ? -18.438 -47.969 -10.664 1 69.38 200 HIS B CA 1
ATOM 3230 C C . HIS B 1 200 ? -17.516 -49.062 -11.188 1 69.38 200 HIS B C 1
ATOM 3232 O O . HIS B 1 200 ? -17.984 -50.062 -11.719 1 69.38 200 HIS B O 1
ATOM 3238 N N . LYS B 1 201 ? -16.328 -48.875 -11.195 1 63.59 201 LYS B N 1
ATOM 3239 C CA . LYS B 1 201 ? -15.453 -50 -11.523 1 63.59 201 LYS B CA 1
ATOM 3240 C C . LYS B 1 201 ? -15.438 -51.031 -10.406 1 63.59 201 LYS B C 1
ATOM 3242 O O . LYS B 1 201 ? -15.102 -52.188 -10.633 1 63.59 201 LYS B O 1
ATOM 3247 N N . LYS B 1 202 ? -15.656 -50.781 -9.258 1 59.16 202 LYS B N 1
ATOM 3248 C CA . LYS B 1 202 ? -15.734 -51.781 -8.203 1 59.16 202 LYS B CA 1
ATOM 3249 C C . LYS B 1 202 ? -17.062 -52.531 -8.258 1 59.16 202 LYS B C 1
ATOM 3251 O O . LYS B 1 202 ? -17.281 -53.469 -7.492 1 59.16 202 LYS B O 1
ATOM 3256 N N . LYS B 1 203 ? -17.906 -52.281 -9.156 1 53.41 203 LYS B N 1
ATOM 3257 C CA . LYS B 1 203 ? -19.062 -53.156 -9.266 1 53.41 203 LYS B CA 1
ATOM 3258 C C . LYS B 1 203 ? -18.922 -54.094 -10.453 1 53.41 203 LYS B C 1
ATOM 3260 O O . LYS B 1 203 ? -18.438 -53.719 -11.516 1 53.41 203 LYS B O 1
#

Sequence (406 aa):
MEKRTIETLSLDGGVLCLNFINTVHDRTVKEPFEYLSTYSCLVNWAAKVEILTTSGQKKLKSVAKDNQKKAGRALGVCIKAREVLYHLFWAIAKDESPDDKTQAAFNDLLEKAMSQLKIRIDVELEVSHEWKDKTGLIYPLYPILKSAYDLLTSGNLDRVKECGACGWLFLDQSKNRSRKWCSMESCGSNVKAKRYYHRHKKKMEKRTIETLSLDGGVLCLNFINTVHDRTVKEPFEYLSTYSCLVNWAAKVEILTTSGQKKLKSVAKDNQKKAGRALGVCIKAREVLYHLFWAIAKDESPDDKTQAAFNDLLEKAMSQLKIRIDVELEVSHEWKDKTGLIYPLYPILKSAYDLLTSGNLDRVKECGACGWLFLDQSKNRSRKWCSMESCGSNVKAKRYYHRHKKK